Protein AF-A0A6G0UDS4-F1 (afdb_monomer)

Secondary structure (DSSP, 8-state):
-HHHHHHHHHHHHH--GGGGGGHHHHHHHHHHHHHHHHHHHHH-EEEEEETTEEEEEE-STTTTSPTTHHHHHHHHHHHHHHHHHHHHHHHHHHHHHHHHS-----HHHHHHHHHHHHHHHHHHHHHHHIIIIIS--HHHHHHHHHHHHHHT--HHHHSS--EEEEHHHHIIIIIHHHHHHHHHHHHHHHHHHHHHHHHHHHSTTTS-HHHHHHHHHHHHHHHHHHHHHIIIIIHHHHHHHHHHHTT---TTHHHHHHHHHHTHHHHHHHHHHHHSHHHHHHHHHHHHSHHHHHHHHHHHHHHHHHHHHHHHHHH--GGGTTTHHHHHHHHHHHHHHHHHHHHH-EEEEEETTEEEEEE-STTTTSPTTHHHHHHHHHHHHHHHHHHHHHHHHHHHHHHHHS--PPPHHHHHHHHHHHHHHHHHHHHHHHHHHHHH--HHHHHHHHHHHSSS--HHHH-S----EEEE---HHHHHHTT---

Sequence (482 aa):
LILNGLLIYLIYSRSTKALKDYKKVLYLGVVVDIIYSSISLLFAPTTLIYKDVYFVLLEGILGQLEEPMTTIGYVLNVFATYFCIATTQVQFIYRYLLICKNKKLNNFAFFGLVLTSVISCGLCGFTNYIGFGILTTSADLVYYQSLVEFTGWPEVLAGKRNYAATMIKYLNFIVYPITFVMLYSYVTIIFCGVSIHKILRIEASKYSKQNVKCQTQVSVILTIEAVFPVITVLIPTAVDWVASHLLYYPSWLGPVRKTVTCVAPLLNPIIKICVVGCYRAIVLRLMKKKFFVNITISPLALTLNGLLAYLIYTKTSIILKDYKKILYLGVIVDIIYSLISLLFAPTTLIYKDVYFVLLEGILGQMEEPMTTIGHVLNVFATYFCIATAQVQFIYRYLLICKNKKLDNLAFFGLVLTSVISSGLCGFVNYFAFQILNTSEDLVYYQSLLGPIGWSEILGSERNYAATRIVSIADLLIIYIPD

Solvent-accessible surface area (backbone atoms only — not comparable to full-atom values): 25580 Å² total; per-residue (Å²): 102,70,59,44,53,53,44,51,52,40,57,71,78,57,58,49,81,88,43,57,84,47,46,64,51,56,49,50,54,44,54,46,34,45,53,33,50,50,45,42,56,36,19,36,63,36,48,50,51,55,95,62,27,41,34,45,42,45,74,15,80,50,22,73,45,60,84,68,47,36,57,51,39,53,28,50,40,52,21,36,57,44,39,53,52,40,49,51,28,47,46,34,53,54,47,28,34,40,68,75,65,70,40,80,75,52,71,66,61,49,48,49,54,51,48,53,36,52,52,54,22,45,52,54,16,49,38,37,39,46,33,41,70,69,65,51,51,80,67,48,55,54,54,51,54,57,45,37,69,72,68,70,54,61,63,81,64,59,75,46,89,58,40,36,21,49,51,68,44,40,44,64,35,39,49,50,61,50,50,51,53,52,49,54,36,49,54,50,32,51,55,31,49,54,52,43,54,53,48,54,63,72,46,49,85,80,45,55,74,66,55,49,53,51,52,53,42,55,48,53,49,53,50,51,63,58,51,44,51,42,65,33,44,49,49,49,50,50,50,50,51,50,26,58,74,68,72,49,53,65,86,63,52,24,60,50,42,39,54,45,41,62,46,47,61,58,48,53,42,50,51,50,35,67,59,37,62,66,46,31,54,47,54,50,51,43,56,66,37,64,68,50,42,37,66,52,51,26,57,49,51,39,51,53,35,52,50,49,50,50,42,57,72,76,66,60,49,80,88,44,55,81,51,46,66,53,56,48,50,52,35,5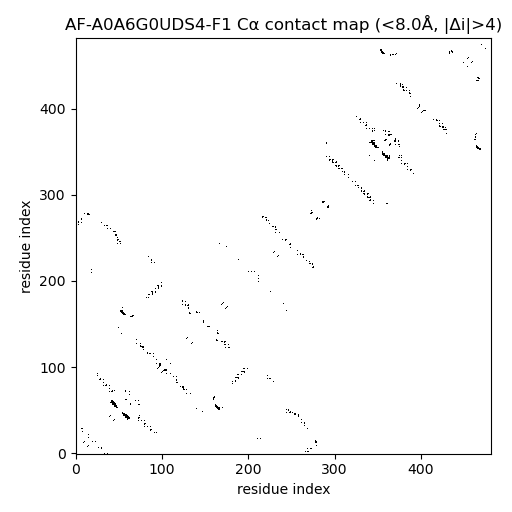3,46,53,39,52,33,30,49,47,41,41,37,19,26,74,41,80,44,81,55,95,64,25,43,30,54,44,41,73,16,80,51,22,73,45,65,84,67,45,35,59,51,42,51,33,52,44,49,21,36,55,41,33,49,56,36,48,53,50,51,53,50,53,51,50,46,34,42,70,79,63,69,40,80,76,51,72,66,61,47,48,47,54,51,49,52,26,51,49,52,15,45,50,51,17,49,52,51,48,49,52,45,58,69,57,48,44,77,65,58,56,55,52,49,55,62,71,51,68,83,57,76,46,72,84,75,65,64,70,98,69,94,78,56,66,30,67,63,69,52,73,69,59,61,55,61,79,72,61,82,131

Structure (mmCIF, N/CA/C/O backbone):
data_AF-A0A6G0UDS4-F1
#
_entry.id   AF-A0A6G0UDS4-F1
#
loop_
_atom_site.group_PDB
_atom_site.id
_atom_site.type_symbol
_atom_site.label_atom_id
_atom_site.label_alt_id
_atom_site.label_comp_id
_atom_site.label_asym_id
_atom_site.label_entity_id
_atom_site.label_seq_id
_atom_site.pdbx_PDB_ins_code
_atom_site.Cartn_x
_atom_site.Cartn_y
_atom_site.Cartn_z
_atom_site.occupancy
_atom_site.B_iso_or_equiv
_atom_site.auth_seq_id
_atom_site.auth_comp_id
_atom_site.auth_asym_id
_atom_site.auth_atom_id
_atom_site.pdbx_PDB_model_num
ATOM 1 N N . LEU A 1 1 ? 0.538 6.606 0.663 1.00 86.38 1 LEU A N 1
ATOM 2 C CA . LEU A 1 1 ? 0.831 7.831 1.456 1.00 86.38 1 LEU A CA 1
ATOM 3 C C . LEU A 1 1 ? -0.421 8.457 2.082 1.00 86.38 1 LEU A C 1
ATOM 5 O O . LEU A 1 1 ? -0.480 8.502 3.302 1.00 86.38 1 LEU A O 1
ATOM 9 N N . ILE A 1 2 ? -1.439 8.867 1.308 1.00 87.94 2 ILE A N 1
ATOM 10 C CA . ILE A 1 2 ? -2.666 9.518 1.837 1.00 87.94 2 ILE A CA 1
ATOM 11 C C . ILE A 1 2 ? -3.352 8.690 2.939 1.00 87.94 2 ILE A C 1
ATOM 13 O O . ILE A 1 2 ? -3.595 9.195 4.032 1.00 87.94 2 ILE A O 1
ATOM 17 N N . LEU A 1 3 ? -3.601 7.398 2.692 1.00 89.75 3 LEU A N 1
ATOM 18 C CA . LEU A 1 3 ? -4.227 6.508 3.682 1.00 89.75 3 LEU A CA 1
ATOM 19 C C . LEU A 1 3 ? -3.392 6.347 4.961 1.00 89.75 3 LEU A C 1
ATOM 21 O O . LEU A 1 3 ? -3.951 6.274 6.052 1.00 89.75 3 LEU A O 1
ATOM 25 N N . ASN A 1 4 ? -2.063 6.353 4.840 1.00 92.44 4 ASN A N 1
ATOM 26 C CA . ASN A 1 4 ? -1.159 6.329 5.990 1.00 92.44 4 ASN A CA 1
ATOM 27 C C . ASN A 1 4 ? -1.241 7.639 6.790 1.00 92.44 4 ASN A C 1
ATOM 29 O O . ASN A 1 4 ? -1.293 7.597 8.017 1.00 92.44 4 ASN A O 1
ATOM 33 N N . GLY A 1 5 ? -1.363 8.791 6.121 1.00 91.31 5 GLY A N 1
ATOM 34 C CA . GLY A 1 5 ? -1.630 10.078 6.773 1.00 91.31 5 GLY A CA 1
ATOM 35 C C . GLY A 1 5 ? -2.967 10.097 7.524 1.00 91.31 5 GLY A C 1
ATOM 36 O O . GLY A 1 5 ? -3.017 10.484 8.693 1.00 91.31 5 GLY A O 1
ATOM 37 N N . LEU A 1 6 ? -4.038 9.591 6.901 1.00 89.44 6 LEU A N 1
ATOM 38 C CA . LEU A 1 6 ? -5.343 9.434 7.552 1.00 89.44 6 LEU A CA 1
ATOM 39 C C . LEU A 1 6 ? -5.248 8.525 8.783 1.00 89.44 6 LEU A C 1
ATOM 41 O O . LEU A 1 6 ? -5.791 8.840 9.842 1.00 89.44 6 LEU A O 1
ATOM 45 N N . LEU A 1 7 ? -4.540 7.403 8.673 1.00 92.88 7 LEU A N 1
ATOM 46 C CA . LEU A 1 7 ? -4.367 6.489 9.789 1.00 92.88 7 LEU A CA 1
ATOM 47 C C . LEU A 1 7 ? -3.550 7.116 10.933 1.00 92.88 7 LEU A C 1
ATOM 49 O O . LEU A 1 7 ? -3.936 6.954 12.089 1.00 92.88 7 LEU A O 1
ATOM 53 N N . ILE A 1 8 ? -2.488 7.880 10.647 1.00 94.31 8 ILE A N 1
ATOM 54 C CA . ILE A 1 8 ? -1.750 8.657 11.664 1.00 94.31 8 ILE A CA 1
ATOM 55 C C . ILE A 1 8 ? -2.701 9.592 12.410 1.00 94.31 8 ILE A C 1
ATOM 57 O O . ILE A 1 8 ? -2.710 9.602 13.647 1.00 94.31 8 ILE A O 1
ATOM 61 N N . TYR A 1 9 ? -3.535 10.330 11.671 1.00 92.00 9 TYR A N 1
ATOM 62 C CA . TYR A 1 9 ? -4.542 11.214 12.250 1.00 92.00 9 TYR A CA 1
ATOM 63 C C . TYR A 1 9 ? -5.500 10.449 13.174 1.00 92.00 9 TYR A C 1
ATOM 65 O O . TYR A 1 9 ? -5.751 10.889 14.300 1.00 92.00 9 TYR A O 1
ATOM 73 N N . LEU A 1 10 ? -5.988 9.278 12.753 1.00 90.81 10 LEU A N 1
ATOM 74 C CA . LEU A 1 10 ? -6.898 8.442 13.544 1.00 90.81 10 LEU A CA 1
ATOM 75 C C . LEU A 1 10 ? -6.229 7.866 14.802 1.00 90.81 10 LEU A C 1
ATOM 77 O O . LEU A 1 10 ? -6.822 7.910 15.884 1.00 90.81 10 LEU A O 1
ATOM 81 N N . ILE A 1 11 ? -4.984 7.386 14.704 1.00 91.69 11 ILE A N 1
ATOM 82 C CA . ILE A 1 11 ? -4.222 6.881 15.859 1.00 91.69 11 ILE A CA 1
ATOM 83 C C . ILE A 1 11 ? -3.999 8.010 16.876 1.00 91.69 11 ILE A C 1
ATOM 85 O O . ILE A 1 11 ? -4.182 7.811 18.089 1.00 91.69 11 ILE A O 1
ATOM 89 N N . TYR A 1 12 ? -3.649 9.206 16.398 1.00 92.19 12 TYR A N 1
ATOM 90 C CA . TYR A 1 12 ? -3.411 10.366 17.250 1.00 92.19 12 TYR A CA 1
ATOM 91 C C . TYR A 1 12 ? -4.686 10.786 17.979 1.00 92.19 12 TYR A C 1
ATOM 93 O O . TYR A 1 12 ? -4.739 10.743 19.211 1.00 92.19 12 TYR A O 1
ATOM 101 N N . SER A 1 13 ? -5.732 11.101 17.216 1.00 87.38 13 SER A N 1
ATOM 102 C CA . SER A 1 13 ? -6.913 11.797 17.723 1.00 87.38 13 SER A CA 1
ATOM 103 C C . SER A 1 13 ? -7.998 10.878 18.300 1.00 87.38 13 SER A C 1
ATOM 105 O O . SER A 1 13 ? -8.803 11.339 19.107 1.00 87.38 13 SER A O 1
ATOM 107 N N . ARG A 1 14 ? -8.058 9.590 17.914 1.00 86.31 14 ARG A N 1
ATOM 108 C CA . ARG A 1 14 ? -9.246 8.731 18.150 1.00 86.31 14 ARG A CA 1
ATOM 109 C C . ARG A 1 14 ? -8.964 7.346 18.734 1.00 86.31 14 ARG A C 1
ATOM 111 O O . ARG A 1 14 ? -9.881 6.533 18.864 1.00 86.31 14 ARG A O 1
ATOM 118 N N . SER A 1 15 ? -7.725 7.061 19.124 1.00 84.88 15 SER A N 1
ATOM 119 C CA . SER A 1 15 ? -7.412 5.833 19.865 1.00 84.88 15 SER A CA 1
ATOM 120 C C . SER A 1 15 ? -8.054 5.839 21.255 1.00 84.88 15 SER A C 1
ATOM 122 O O . SER A 1 15 ? -7.895 6.793 22.018 1.00 84.88 15 SER A O 1
ATOM 124 N N . THR A 1 16 ? -8.716 4.744 21.621 1.00 83.50 16 THR A N 1
ATOM 125 C CA . THR A 1 16 ? -9.304 4.557 22.956 1.00 83.50 16 THR A CA 1
ATOM 126 C C . THR A 1 16 ? -8.230 4.343 24.030 1.00 83.50 16 THR A C 1
ATOM 128 O O . THR A 1 16 ? -7.081 4.017 23.724 1.00 83.50 16 THR A O 1
ATOM 131 N N . LYS A 1 17 ? -8.604 4.463 25.317 1.00 79.81 17 LYS A N 1
ATOM 132 C CA . LYS A 1 17 ? -7.704 4.142 26.445 1.00 79.81 17 LYS A CA 1
ATOM 133 C C . LYS A 1 17 ? -7.144 2.713 26.347 1.00 79.81 17 LYS A C 1
ATOM 135 O O . LYS A 1 17 ? -5.962 2.522 26.602 1.00 79.81 17 LYS A O 1
ATOM 140 N N . ALA A 1 18 ? -7.951 1.752 25.888 1.00 70.12 18 ALA A N 1
ATOM 141 C CA . ALA A 1 18 ? -7.542 0.356 25.694 1.00 70.12 18 ALA A CA 1
ATOM 142 C C . ALA A 1 18 ? -6.497 0.163 24.573 1.00 70.12 18 ALA A C 1
ATOM 144 O O . ALA A 1 18 ? -5.698 -0.765 24.629 1.00 70.12 18 ALA A O 1
ATOM 145 N N . LEU A 1 19 ? -6.460 1.058 23.578 1.00 79.44 19 LEU A N 1
ATOM 146 C CA . LEU A 1 19 ? -5.455 1.058 22.507 1.00 79.44 19 LEU A CA 1
ATOM 147 C C . LEU A 1 19 ? -4.218 1.903 22.840 1.00 79.44 19 LEU A C 1
ATOM 149 O O . LEU A 1 19 ? -3.267 1.926 22.059 1.00 79.44 19 LEU A O 1
ATOM 153 N N . LYS A 1 20 ? -4.200 2.602 23.983 1.00 84.06 20 LYS A N 1
ATOM 154 C CA . LYS A 1 20 ? -3.126 3.544 24.334 1.00 84.06 20 LYS A CA 1
ATOM 155 C C . LYS A 1 20 ? -1.759 2.861 24.396 1.00 84.06 20 LYS A C 1
ATOM 157 O O . LYS A 1 20 ? -0.785 3.432 23.912 1.00 84.06 20 LYS A O 1
ATOM 162 N N . ASP A 1 21 ? -1.706 1.639 24.919 1.00 83.81 21 ASP A N 1
ATOM 163 C CA . ASP A 1 21 ? -0.469 0.857 24.998 1.00 83.81 21 ASP A CA 1
ATOM 164 C C . ASP A 1 21 ? -0.006 0.340 23.628 1.00 83.81 21 ASP A C 1
ATOM 166 O O . ASP A 1 21 ? 1.186 0.159 23.404 1.00 83.81 21 ASP A O 1
ATOM 170 N N . TYR A 1 22 ? -0.922 0.211 22.667 1.00 85.88 22 TYR A N 1
ATOM 171 C CA . TYR A 1 22 ? -0.629 -0.249 21.309 1.00 85.88 22 TYR A CA 1
ATOM 172 C C . TYR A 1 22 ? -0.276 0.876 20.332 1.00 85.88 22 TYR A C 1
ATOM 174 O O . TYR A 1 22 ? 0.212 0.596 19.239 1.00 85.88 22 TYR A O 1
ATOM 182 N N . LYS A 1 23 ? -0.462 2.151 20.711 1.00 89.94 23 LYS A N 1
ATOM 183 C CA . LYS A 1 23 ? -0.185 3.300 19.829 1.00 89.94 23 LYS A CA 1
ATOM 184 C C . LYS A 1 23 ? 1.218 3.258 19.230 1.00 89.94 23 LYS A C 1
ATOM 186 O O . LYS A 1 23 ? 1.363 3.510 18.044 1.00 89.94 23 LYS A O 1
ATOM 191 N N . LYS A 1 24 ? 2.237 2.927 20.032 1.00 90.12 24 LYS A N 1
ATOM 192 C CA . LYS A 1 24 ? 3.640 2.894 19.575 1.00 90.12 24 LYS A CA 1
ATOM 193 C C . LYS A 1 24 ? 3.845 1.900 18.436 1.00 90.12 24 LYS A C 1
ATOM 195 O O . LYS A 1 24 ? 4.506 2.218 17.458 1.00 90.12 24 LYS A O 1
ATOM 200 N N . VAL A 1 25 ? 3.236 0.726 18.563 1.00 90.50 25 VAL A N 1
ATOM 201 C CA . VAL A 1 25 ? 3.310 -0.344 17.567 1.00 90.50 25 VAL A CA 1
ATOM 202 C C . VAL A 1 25 ? 2.549 0.043 16.300 1.00 90.50 25 VAL A C 1
ATOM 204 O O . VAL A 1 25 ? 3.074 -0.103 15.202 1.00 90.50 25 VAL A O 1
ATOM 207 N N . LEU A 1 26 ? 1.353 0.623 16.449 1.00 90.31 26 LEU A N 1
ATOM 208 C CA . LEU A 1 26 ? 0.574 1.111 15.309 1.00 90.31 26 LEU A CA 1
ATOM 209 C C . LEU A 1 26 ? 1.307 2.226 14.552 1.00 90.31 26 LEU A C 1
ATOM 211 O O . LEU A 1 26 ? 1.341 2.197 13.326 1.00 90.31 26 LEU A O 1
ATOM 215 N N . TYR A 1 27 ? 1.921 3.178 15.262 1.00 93.50 27 TYR A N 1
ATOM 216 C CA . TYR A 1 27 ? 2.735 4.224 14.642 1.00 93.50 27 TYR A CA 1
ATOM 217 C C . TYR A 1 27 ? 3.955 3.659 13.927 1.00 93.50 27 TYR A C 1
ATOM 219 O O . TYR A 1 27 ? 4.216 4.073 12.803 1.00 93.50 27 TYR A O 1
ATOM 227 N N . LEU A 1 28 ? 4.666 2.711 14.548 1.00 93.69 28 LEU A N 1
ATOM 228 C CA . LEU A 1 28 ? 5.811 2.052 13.924 1.00 93.69 28 LEU A CA 1
ATOM 229 C C . LEU A 1 28 ? 5.414 1.455 12.570 1.00 93.69 28 LEU A C 1
ATOM 231 O O . LEU A 1 28 ? 6.060 1.762 11.576 1.00 93.69 28 LEU A O 1
ATOM 235 N N . GLY A 1 29 ? 4.316 0.692 12.517 1.00 91.81 29 GLY A N 1
ATOM 236 C CA . GLY A 1 29 ? 3.829 0.113 11.264 1.00 91.81 29 GLY A CA 1
ATOM 237 C C . GLY A 1 29 ? 3.573 1.168 10.184 1.00 91.81 29 GLY A C 1
ATOM 238 O O . GLY A 1 29 ? 4.038 1.021 9.061 1.00 91.81 29 GLY A O 1
ATOM 239 N N . VAL A 1 30 ? 2.913 2.280 10.528 1.00 94.81 30 VAL A N 1
ATOM 240 C CA . VAL A 1 30 ? 2.613 3.333 9.541 1.00 94.81 30 VAL A CA 1
ATOM 241 C C . VAL A 1 30 ? 3.860 4.084 9.074 1.00 94.81 30 VAL A C 1
ATOM 243 O O . VAL A 1 30 ? 3.971 4.416 7.896 1.00 94.81 30 VAL A O 1
ATOM 246 N N . VAL A 1 31 ? 4.805 4.358 9.975 1.00 94.88 31 VAL A N 1
ATOM 247 C CA . VAL A 1 31 ? 6.079 5.000 9.617 1.00 94.88 31 VAL A CA 1
ATOM 248 C C . VAL A 1 31 ? 6.854 4.119 8.640 1.00 94.88 31 VAL A C 1
ATOM 250 O O . VAL A 1 31 ? 7.352 4.613 7.632 1.00 94.88 31 VAL A O 1
ATOM 253 N N . VAL A 1 32 ? 6.897 2.813 8.896 1.00 94.38 32 VAL A N 1
ATOM 254 C CA . VAL A 1 32 ? 7.561 1.837 8.025 1.00 94.38 32 VAL A CA 1
ATOM 255 C C . VAL A 1 32 ? 6.867 1.757 6.664 1.00 94.38 32 VAL A C 1
ATOM 257 O O . VAL A 1 32 ? 7.545 1.842 5.642 1.00 94.38 32 VAL A O 1
ATOM 260 N N . ASP A 1 33 ? 5.531 1.709 6.632 1.00 94.12 33 ASP A N 1
ATOM 261 C CA . ASP A 1 33 ? 4.750 1.719 5.386 1.00 94.12 33 ASP A CA 1
ATOM 262 C C . ASP A 1 33 ? 5.023 2.983 4.549 1.00 94.12 33 ASP A C 1
ATOM 264 O O . ASP A 1 33 ? 5.080 2.921 3.318 1.00 94.12 33 ASP A O 1
ATOM 268 N N . ILE A 1 34 ? 5.197 4.145 5.195 1.00 95.31 34 ILE A N 1
ATOM 269 C CA . ILE A 1 34 ? 5.566 5.402 4.527 1.00 95.31 34 ILE A CA 1
ATOM 270 C C . ILE A 1 34 ? 6.987 5.322 3.969 1.00 95.31 34 ILE A C 1
ATOM 272 O O . ILE A 1 34 ? 7.175 5.646 2.799 1.00 95.31 34 ILE A O 1
ATOM 276 N N . ILE A 1 35 ? 7.965 4.872 4.763 1.00 94.25 35 ILE A N 1
ATOM 277 C CA . ILE A 1 35 ? 9.362 4.717 4.325 1.00 94.25 35 ILE A CA 1
ATOM 278 C C . ILE A 1 35 ? 9.430 3.799 3.101 1.00 94.25 35 ILE A C 1
ATOM 280 O O . ILE A 1 35 ? 9.989 4.183 2.073 1.00 94.25 35 ILE A O 1
ATOM 284 N N . TYR A 1 36 ? 8.796 2.627 3.179 1.00 93.88 36 TYR A N 1
ATOM 285 C CA . TYR A 1 36 ? 8.747 1.672 2.078 1.00 93.88 36 TYR A CA 1
ATOM 286 C C . TYR A 1 36 ? 8.058 2.256 0.841 1.00 93.88 36 TYR A C 1
ATOM 288 O O . TYR A 1 36 ? 8.614 2.189 -0.253 1.00 93.88 36 TYR A O 1
ATOM 296 N N . SER A 1 37 ? 6.889 2.890 1.002 1.00 94.19 37 SER A N 1
ATOM 297 C CA . SER A 1 37 ? 6.171 3.518 -0.119 1.00 94.19 37 SER A CA 1
ATOM 298 C C . SER A 1 37 ? 7.013 4.582 -0.818 1.00 94.19 37 SER A C 1
ATOM 300 O O . SER A 1 37 ? 7.021 4.647 -2.043 1.00 94.19 37 SER A O 1
ATOM 302 N N . SER A 1 38 ? 7.715 5.417 -0.049 1.00 93.94 38 SER A N 1
ATOM 303 C CA . SER A 1 38 ? 8.551 6.489 -0.586 1.00 93.94 38 SER A CA 1
ATOM 304 C C . SER A 1 38 ? 9.749 5.928 -1.344 1.00 93.94 38 SER A C 1
ATOM 306 O O . SER A 1 38 ? 9.977 6.311 -2.485 1.00 93.94 38 SER A O 1
ATOM 308 N N . ILE A 1 39 ? 10.479 4.974 -0.761 1.00 93.62 39 ILE A N 1
ATOM 309 C CA . ILE A 1 39 ? 11.629 4.336 -1.420 1.00 93.62 39 ILE A CA 1
ATOM 310 C C . ILE A 1 39 ? 11.179 3.581 -2.681 1.00 93.62 39 ILE A C 1
ATOM 312 O O . ILE A 1 39 ? 11.802 3.699 -3.735 1.00 93.62 39 ILE A O 1
ATOM 316 N N . SER A 1 40 ? 10.069 2.844 -2.604 1.00 91.31 40 SER A N 1
ATOM 317 C CA . SER A 1 40 ? 9.512 2.115 -3.745 1.00 91.31 40 SER A CA 1
ATOM 318 C C . SER A 1 40 ? 9.050 3.056 -4.862 1.00 91.31 40 SER A C 1
ATOM 320 O O . SER A 1 40 ? 9.306 2.780 -6.027 1.00 91.31 40 SER A O 1
ATOM 322 N N . LEU A 1 41 ? 8.468 4.214 -4.536 1.00 90.38 41 LEU A N 1
ATOM 323 C CA . LEU A 1 41 ? 8.115 5.234 -5.528 1.00 90.38 41 LEU A CA 1
ATOM 324 C C . LEU A 1 41 ? 9.353 5.875 -6.178 1.00 90.38 41 LEU A C 1
ATOM 326 O O . LEU A 1 41 ? 9.379 6.085 -7.390 1.00 90.38 41 LEU A O 1
ATOM 330 N N . LEU A 1 42 ? 10.376 6.191 -5.379 1.00 90.69 42 LEU A N 1
ATOM 331 C CA . LEU A 1 42 ? 11.579 6.874 -5.857 1.00 90.69 42 LEU A CA 1
ATOM 332 C C . LEU A 1 42 ? 12.434 5.988 -6.768 1.00 90.69 42 LEU A C 1
ATOM 334 O O . LEU A 1 42 ? 12.980 6.499 -7.741 1.00 90.69 42 LEU A O 1
ATOM 338 N N . PHE A 1 43 ? 12.530 4.685 -6.494 1.00 88.31 43 PHE A N 1
ATOM 339 C CA . PHE A 1 43 ? 13.436 3.785 -7.225 1.00 88.31 43 PHE A CA 1
ATOM 340 C C . PHE A 1 43 ? 12.725 2.725 -8.076 1.00 88.31 43 PHE A C 1
ATOM 342 O O . PHE A 1 43 ? 13.268 2.310 -9.094 1.00 88.31 43 PHE A O 1
ATOM 349 N N . ALA A 1 44 ? 11.509 2.323 -7.700 1.00 87.00 44 ALA A N 1
ATOM 350 C CA . ALA A 1 44 ? 10.625 1.391 -8.407 1.00 87.00 44 ALA A CA 1
ATOM 351 C C . ALA A 1 44 ? 11.339 0.188 -9.067 1.00 87.00 44 ALA A C 1
ATOM 353 O O . ALA A 1 44 ? 11.278 0.051 -10.295 1.00 87.00 44 ALA A O 1
ATOM 354 N N . PRO A 1 45 ? 11.997 -0.691 -8.283 1.00 85.88 45 PRO A N 1
ATOM 355 C CA . PRO A 1 45 ? 12.771 -1.794 -8.831 1.00 85.88 45 PRO A CA 1
ATOM 356 C C . PRO A 1 45 ? 11.890 -2.842 -9.514 1.00 85.88 45 PRO A C 1
ATOM 358 O O . PRO A 1 45 ? 10.894 -3.309 -8.958 1.00 85.88 45 PRO A O 1
ATOM 361 N N . THR A 1 46 ? 12.318 -3.265 -10.693 1.00 83.31 46 THR A N 1
ATOM 362 C CA . THR A 1 46 ? 11.820 -4.413 -11.451 1.00 83.31 46 THR A CA 1
ATOM 363 C C . THR A 1 46 ? 12.972 -5.399 -11.611 1.00 83.31 46 THR A C 1
ATOM 365 O O . THR A 1 46 ? 14.133 -4.999 -11.634 1.00 83.31 46 THR A O 1
ATOM 368 N N . THR A 1 47 ? 12.686 -6.695 -11.699 1.00 79.56 47 THR A N 1
ATOM 369 C CA . THR A 1 47 ? 13.726 -7.709 -11.921 1.00 79.56 47 THR A CA 1
ATOM 370 C C . THR A 1 47 ? 13.435 -8.558 -13.127 1.00 79.56 47 THR A C 1
ATOM 372 O O . THR A 1 47 ? 12.281 -8.755 -13.500 1.00 79.56 47 THR A O 1
ATOM 375 N N . LEU A 1 48 ? 14.502 -9.060 -13.725 1.00 76.19 48 LEU A N 1
ATOM 376 C CA . LEU A 1 48 ? 14.464 -9.903 -14.902 1.00 76.19 48 LEU A CA 1
ATOM 377 C C . LEU A 1 48 ? 15.600 -10.914 -14.795 1.00 76.19 48 LEU A C 1
ATOM 379 O O . LEU A 1 48 ? 16.656 -10.580 -14.278 1.00 76.19 48 LEU A O 1
ATOM 383 N N . ILE A 1 49 ? 15.409 -12.130 -15.290 1.00 74.88 49 ILE A N 1
ATOM 384 C CA . ILE A 1 49 ? 16.502 -13.098 -15.407 1.00 74.88 49 ILE A CA 1
ATOM 385 C C . ILE A 1 49 ? 16.641 -13.453 -16.874 1.00 74.88 49 ILE A C 1
ATOM 387 O O . ILE A 1 49 ? 15.645 -13.721 -17.548 1.00 74.88 49 ILE A O 1
ATOM 391 N N . TYR A 1 50 ? 17.870 -13.431 -17.370 1.00 73.06 50 TYR A N 1
ATOM 392 C CA . TYR A 1 50 ? 18.173 -13.756 -18.754 1.00 73.06 50 TYR A CA 1
ATOM 393 C C . TYR A 1 50 ? 19.545 -14.410 -18.845 1.00 73.06 50 TYR A C 1
ATOM 395 O O . TYR A 1 50 ? 20.516 -13.854 -18.337 1.00 73.06 50 TYR A O 1
ATOM 403 N N . LYS A 1 51 ? 19.605 -15.584 -19.490 1.00 72.31 51 LYS A N 1
ATOM 404 C CA . LYS A 1 51 ? 20.829 -16.382 -19.689 1.00 72.31 51 LYS A CA 1
ATOM 405 C C . LYS A 1 51 ? 21.704 -16.452 -18.425 1.00 72.31 51 LYS A C 1
ATOM 407 O O . LYS A 1 51 ? 22.872 -16.086 -18.452 1.00 72.31 51 LYS A O 1
ATOM 412 N N . ASP A 1 52 ? 21.101 -16.873 -17.314 1.00 72.19 52 ASP A N 1
ATOM 413 C CA . ASP A 1 52 ? 21.774 -17.086 -16.021 1.00 72.19 52 ASP A CA 1
ATOM 414 C C . ASP A 1 52 ? 22.339 -15.816 -15.358 1.00 72.19 52 ASP A C 1
ATOM 416 O O . ASP A 1 52 ? 23.220 -15.858 -14.488 1.00 72.19 52 ASP A O 1
ATOM 420 N N . VAL A 1 53 ? 21.792 -14.664 -15.738 1.00 72.62 53 VAL A N 1
ATOM 421 C CA . VAL A 1 53 ? 22.085 -13.381 -15.112 1.00 72.62 53 VAL A CA 1
ATOM 422 C C . VAL A 1 53 ? 20.797 -12.792 -14.557 1.00 72.62 53 VAL A C 1
ATOM 424 O O . VAL A 1 53 ? 19.798 -12.650 -15.265 1.00 72.62 53 VAL A O 1
ATOM 427 N N . TYR A 1 54 ? 20.824 -12.453 -13.271 1.00 75.00 54 TYR A N 1
ATOM 428 C CA . TYR A 1 54 ? 19.744 -11.756 -12.592 1.00 75.00 54 TYR A CA 1
ATOM 429 C C . TYR A 1 54 ? 19.961 -10.249 -12.714 1.00 75.00 54 TYR A C 1
ATOM 431 O O . TYR A 1 54 ? 20.950 -9.706 -12.214 1.00 75.00 54 TYR A O 1
ATOM 439 N N . PHE A 1 55 ? 19.011 -9.586 -13.361 1.00 75.88 55 PHE A N 1
ATOM 440 C CA . PHE A 1 55 ? 18.984 -8.155 -13.596 1.00 75.88 55 PHE A CA 1
ATOM 441 C C . PHE A 1 55 ? 18.039 -7.448 -12.631 1.00 75.88 55 PHE A C 1
ATOM 443 O O . PHE A 1 55 ? 16.891 -7.865 -12.446 1.00 75.88 55 PHE A O 1
ATOM 450 N N . VAL A 1 56 ? 18.497 -6.329 -12.072 1.00 78.12 56 VAL A N 1
ATOM 451 C CA . VAL A 1 56 ? 17.646 -5.367 -11.366 1.00 78.12 56 VAL A CA 1
ATOM 452 C C . VAL A 1 56 ? 17.616 -4.060 -12.143 1.00 78.12 56 VAL A C 1
ATOM 454 O O . VAL A 1 56 ? 18.656 -3.452 -12.390 1.00 78.12 56 VAL A O 1
ATOM 457 N N . LEU A 1 57 ? 16.407 -3.624 -12.476 1.00 78.00 57 LEU A N 1
ATOM 458 C CA . LEU A 1 57 ? 16.111 -2.414 -13.229 1.00 78.00 57 LEU A CA 1
ATOM 459 C C . LEU A 1 57 ? 15.415 -1.417 -12.304 1.00 78.00 57 LEU A C 1
ATOM 461 O O . LEU A 1 57 ? 14.425 -1.769 -11.666 1.00 78.00 57 LEU A O 1
ATOM 465 N N . LEU A 1 58 ? 15.896 -0.179 -12.218 1.00 83.38 58 LEU A N 1
ATOM 466 C CA . LEU A 1 58 ? 15.262 0.862 -11.402 1.00 83.38 58 LEU A CA 1
ATOM 467 C C . LEU A 1 58 ? 14.463 1.816 -12.290 1.00 83.38 58 LEU A C 1
ATOM 469 O O . LEU A 1 58 ? 15.018 2.635 -13.013 1.00 83.38 58 LEU A O 1
ATOM 473 N N . GLU A 1 59 ? 13.137 1.719 -12.233 1.00 80.94 59 GLU A N 1
ATOM 474 C CA . GLU A 1 59 ? 12.240 2.492 -13.107 1.00 80.94 59 GLU A CA 1
ATOM 475 C C . GLU A 1 59 ? 11.698 3.771 -12.445 1.00 80.94 59 GLU A C 1
ATOM 477 O O . GLU A 1 59 ? 10.895 4.489 -13.042 1.00 80.94 59 GLU A O 1
ATOM 482 N N . GLY A 1 60 ? 12.075 4.033 -11.191 1.00 82.94 60 GLY A N 1
ATOM 483 C CA . GLY A 1 60 ? 11.570 5.162 -10.414 1.00 82.94 60 GLY A CA 1
ATOM 484 C C . GLY A 1 60 ? 12.192 6.502 -10.810 1.00 82.94 60 GLY A C 1
ATOM 485 O O . GLY A 1 60 ? 13.137 6.566 -11.595 1.00 82.94 60 GLY A O 1
ATOM 486 N N . ILE A 1 61 ? 11.682 7.586 -10.217 1.00 84.25 61 ILE A N 1
ATOM 487 C CA . ILE A 1 61 ? 12.119 8.972 -10.475 1.00 84.25 61 ILE A CA 1
ATOM 488 C C . ILE A 1 61 ? 13.639 9.126 -10.308 1.00 84.25 61 ILE A C 1
ATOM 490 O O . ILE A 1 61 ? 14.303 9.710 -11.159 1.00 84.25 61 ILE A O 1
ATOM 494 N N . LEU A 1 62 ? 14.188 8.578 -9.222 1.00 83.31 62 LEU A N 1
ATOM 495 C CA . LEU A 1 62 ? 15.621 8.598 -8.917 1.00 83.31 62 LEU A CA 1
ATOM 496 C C . LEU A 1 62 ? 16.358 7.366 -9.453 1.00 83.31 62 LEU A C 1
ATOM 498 O O . LEU A 1 62 ? 17.584 7.357 -9.477 1.00 83.31 62 LEU A O 1
ATOM 502 N N . GLY A 1 63 ? 15.629 6.343 -9.911 1.00 74.12 63 GLY A N 1
ATOM 503 C CA . GLY A 1 63 ? 16.201 5.158 -10.558 1.00 74.12 63 GLY A CA 1
ATOM 504 C C . GLY A 1 63 ? 16.905 5.469 -11.880 1.00 74.12 63 GLY A C 1
ATOM 505 O O . GLY A 1 63 ? 17.744 4.699 -12.325 1.00 74.12 63 GLY A O 1
ATOM 506 N N . GLN A 1 64 ? 16.608 6.626 -12.476 1.00 73.56 64 GLN A N 1
ATOM 507 C CA . GLN A 1 64 ? 17.243 7.107 -13.702 1.00 73.56 64 GLN A CA 1
ATOM 508 C C . GLN A 1 64 ? 18.544 7.887 -13.462 1.00 73.56 64 GLN A C 1
ATOM 510 O O . GLN A 1 64 ? 19.108 8.408 -14.424 1.00 73.56 64 GLN A O 1
ATOM 515 N N . LEU A 1 65 ? 18.997 8.059 -12.222 1.00 78.56 65 LEU A N 1
ATOM 516 C CA . LEU A 1 65 ? 20.272 8.725 -11.952 1.00 78.56 65 LEU A CA 1
ATOM 517 C C . LEU A 1 65 ? 21.453 7.784 -12.234 1.00 78.56 65 LEU A C 1
ATOM 519 O O . LEU A 1 65 ? 21.272 6.581 -12.385 1.00 78.56 65 LEU A O 1
ATOM 523 N N . GLU A 1 66 ? 22.658 8.334 -12.351 1.00 78.44 66 GLU A N 1
ATOM 524 C CA . GLU A 1 66 ? 23.879 7.534 -12.496 1.00 78.44 66 GLU A CA 1
ATOM 525 C C . GLU A 1 66 ? 24.373 7.005 -11.137 1.00 78.44 66 GLU A C 1
ATOM 527 O O . GLU A 1 66 ? 23.876 7.384 -10.068 1.00 78.44 66 GLU A O 1
ATOM 532 N N . GLU A 1 67 ? 25.372 6.122 -11.169 1.00 73.12 67 GLU A N 1
ATOM 533 C CA . GLU A 1 67 ? 26.073 5.678 -9.962 1.00 73.12 67 GLU A CA 1
ATOM 534 C C . GLU A 1 67 ? 26.638 6.879 -9.186 1.00 73.12 67 GLU A C 1
ATOM 536 O O . GLU A 1 67 ? 27.164 7.809 -9.801 1.00 73.12 67 GLU A O 1
ATOM 541 N N . PRO A 1 68 ? 26.559 6.895 -7.841 1.00 78.88 68 PRO A N 1
ATOM 542 C CA . PRO A 1 68 ? 26.206 5.791 -6.936 1.00 78.88 68 PRO A CA 1
ATOM 543 C C . PRO A 1 68 ? 24.705 5.672 -6.597 1.00 78.88 68 PRO A C 1
ATOM 545 O O . PRO A 1 68 ? 24.315 4.867 -5.745 1.00 78.88 68 PRO A O 1
ATOM 548 N N . MET A 1 69 ? 23.846 6.508 -7.189 1.00 80.62 69 MET A N 1
ATOM 549 C CA . MET A 1 69 ? 22.461 6.679 -6.727 1.00 80.62 69 MET A CA 1
ATOM 550 C C . MET A 1 69 ? 21.580 5.466 -7.011 1.00 80.62 69 MET A C 1
ATOM 552 O O . MET A 1 69 ? 20.733 5.119 -6.188 1.00 80.62 69 MET A O 1
ATOM 556 N N . THR A 1 70 ? 21.805 4.788 -8.133 1.00 75.12 70 THR A N 1
ATOM 557 C CA . THR A 1 70 ? 21.151 3.516 -8.458 1.00 75.12 70 THR A CA 1
ATOM 558 C C . THR A 1 70 ? 21.482 2.448 -7.422 1.00 75.12 70 THR A C 1
ATOM 560 O O . THR A 1 70 ? 20.585 1.740 -6.958 1.00 75.12 70 THR A O 1
ATOM 563 N N . THR A 1 71 ? 22.734 2.389 -6.958 1.00 78.69 71 THR A N 1
ATOM 564 C CA . THR A 1 71 ? 23.157 1.318 -6.050 1.00 78.69 71 THR A CA 1
ATOM 565 C C . THR A 1 71 ? 22.537 1.541 -4.684 1.00 78.69 71 THR A C 1
ATOM 567 O O . THR A 1 71 ? 21.944 0.637 -4.090 1.00 78.69 71 THR A O 1
ATOM 570 N N . ILE A 1 72 ? 22.604 2.788 -4.219 1.00 84.69 72 ILE A N 1
ATOM 571 C CA . ILE A 1 72 ? 21.935 3.233 -2.999 1.00 84.69 72 ILE A CA 1
ATOM 572 C C . ILE A 1 72 ? 20.432 2.949 -3.097 1.00 84.69 72 ILE A C 1
ATOM 574 O O . ILE A 1 72 ? 19.848 2.417 -2.155 1.00 84.69 72 ILE A O 1
ATOM 578 N N . GLY A 1 73 ? 19.811 3.232 -4.242 1.00 87.31 73 GLY A N 1
ATOM 579 C CA . GLY A 1 73 ? 18.394 2.986 -4.484 1.00 87.31 73 GLY A CA 1
ATOM 580 C C . GLY A 1 73 ? 17.985 1.526 -4.334 1.00 87.31 73 GLY A C 1
ATOM 581 O O . GLY A 1 73 ? 17.004 1.225 -3.646 1.00 87.31 73 GLY A O 1
ATOM 582 N N . TYR A 1 74 ? 18.757 0.610 -4.922 1.00 84.94 74 TYR A N 1
ATOM 583 C CA . TYR A 1 74 ? 18.518 -0.823 -4.776 1.00 84.94 74 TYR A CA 1
ATOM 584 C C . TYR A 1 74 ? 18.685 -1.282 -3.321 1.00 84.94 74 TYR A C 1
ATOM 586 O O . TYR A 1 74 ? 17.781 -1.905 -2.760 1.00 84.94 74 TYR A O 1
ATOM 594 N N . VAL A 1 75 ? 19.795 -0.910 -2.678 1.00 87.62 75 VAL A N 1
ATOM 595 C CA . VAL A 1 75 ? 20.096 -1.264 -1.281 1.00 87.62 75 VAL A CA 1
ATOM 596 C C . VAL A 1 75 ? 19.013 -0.757 -0.329 1.00 87.62 75 VAL A C 1
ATOM 598 O O . VAL A 1 75 ? 18.561 -1.497 0.546 1.00 87.62 75 VAL A O 1
ATOM 601 N N . LEU A 1 76 ? 18.549 0.481 -0.519 1.00 91.56 76 LEU A N 1
ATOM 602 C CA . LEU A 1 76 ? 17.464 1.065 0.266 1.00 91.56 76 LEU A CA 1
ATOM 603 C C . LEU A 1 76 ? 16.141 0.327 0.057 1.00 91.56 76 LEU A C 1
ATOM 605 O O . LEU A 1 76 ? 15.382 0.163 1.012 1.00 91.56 76 LEU A O 1
ATOM 609 N N . ASN A 1 77 ? 15.848 -0.129 -1.161 1.00 90.00 77 ASN A N 1
ATOM 610 C CA . ASN A 1 77 ? 14.617 -0.864 -1.433 1.00 90.00 77 ASN A CA 1
ATOM 611 C C . ASN A 1 77 ? 14.611 -2.245 -0.764 1.00 90.00 77 ASN A C 1
ATOM 613 O O . ASN A 1 77 ? 13.638 -2.627 -0.107 1.00 90.00 77 ASN A O 1
ATOM 617 N N . VAL A 1 78 ? 15.737 -2.950 -0.862 1.00 87.56 78 VAL A N 1
ATOM 618 C CA . VAL A 1 78 ? 15.988 -4.218 -0.173 1.00 87.56 78 VAL A CA 1
ATOM 619 C C . VAL A 1 78 ? 15.856 -4.034 1.343 1.00 87.56 78 VAL A C 1
ATOM 621 O O . VAL A 1 78 ? 15.084 -4.744 1.989 1.00 87.56 78 VAL A O 1
ATOM 624 N N . PHE A 1 79 ? 16.524 -3.020 1.902 1.00 91.44 79 PHE A N 1
ATOM 625 C CA . PHE A 1 79 ? 16.404 -2.639 3.310 1.00 91.44 79 PHE A CA 1
ATOM 626 C C . PHE A 1 79 ? 14.944 -2.406 3.720 1.00 91.44 79 PHE A C 1
ATOM 628 O O . PHE A 1 79 ? 14.479 -2.985 4.701 1.00 91.44 79 PHE A O 1
ATOM 635 N N . ALA A 1 80 ? 14.207 -1.585 2.967 1.00 92.00 80 ALA A N 1
ATOM 636 C CA . ALA A 1 80 ? 12.837 -1.213 3.301 1.00 92.00 80 ALA A CA 1
ATOM 637 C C . ALA A 1 80 ? 11.883 -2.413 3.268 1.00 92.00 80 ALA A C 1
ATOM 639 O O . ALA A 1 80 ? 10.999 -2.522 4.121 1.00 92.00 80 ALA A O 1
ATOM 640 N N . THR A 1 81 ? 12.082 -3.328 2.316 1.00 88.81 81 THR A N 1
ATOM 641 C CA . THR A 1 81 ? 11.304 -4.567 2.211 1.00 88.81 81 THR A CA 1
ATOM 642 C C . THR A 1 81 ? 11.474 -5.414 3.472 1.00 88.81 81 THR A C 1
ATOM 644 O O . THR A 1 81 ? 10.483 -5.780 4.105 1.00 88.81 81 THR A O 1
ATOM 647 N N . TYR A 1 82 ? 12.713 -5.659 3.913 1.00 87.69 82 TYR A N 1
ATOM 648 C CA . TYR A 1 82 ? 12.949 -6.435 5.139 1.00 87.69 82 TYR A CA 1
ATOM 649 C C . TYR A 1 82 ? 12.521 -5.707 6.392 1.00 87.69 82 TYR A C 1
ATOM 651 O O . TYR A 1 82 ? 12.012 -6.336 7.319 1.00 87.69 82 TYR A O 1
ATOM 659 N N . PHE A 1 83 ? 12.649 -4.385 6.408 1.00 91.50 83 PHE A N 1
ATOM 660 C CA . PHE A 1 83 ? 12.222 -3.604 7.550 1.00 91.50 83 PHE A CA 1
ATOM 661 C C . PHE A 1 83 ? 10.710 -3.734 7.789 1.00 91.50 83 PHE A C 1
ATOM 663 O O . PHE A 1 83 ? 10.285 -3.800 8.941 1.00 91.50 83 PHE A O 1
ATOM 670 N N . CYS A 1 84 ? 9.892 -3.907 6.742 1.00 90.94 84 CYS A N 1
ATOM 671 C CA . CYS A 1 84 ? 8.463 -4.223 6.886 1.00 90.94 84 CYS A CA 1
ATOM 672 C C . CYS A 1 84 ? 8.219 -5.560 7.617 1.00 90.94 84 CYS A C 1
ATOM 674 O O . CYS A 1 84 ? 7.372 -5.653 8.510 1.00 90.94 84 CYS A O 1
ATOM 676 N N . ILE A 1 85 ? 8.988 -6.600 7.289 1.00 89.81 85 ILE A N 1
ATOM 677 C CA . ILE A 1 85 ? 8.857 -7.927 7.912 1.00 89.81 85 ILE A CA 1
ATOM 678 C C . ILE A 1 85 ? 9.404 -7.918 9.345 1.00 89.81 85 ILE A C 1
ATOM 680 O O . ILE A 1 85 ? 8.721 -8.346 10.280 1.00 89.81 85 ILE A O 1
ATOM 684 N N . ALA A 1 86 ? 10.601 -7.366 9.546 1.00 90.88 86 ALA A N 1
ATOM 685 C CA . ALA A 1 86 ? 11.239 -7.284 10.856 1.00 90.88 86 ALA A CA 1
ATOM 686 C C . ALA A 1 86 ? 10.422 -6.421 11.831 1.00 90.88 86 ALA A C 1
ATOM 688 O O . ALA A 1 86 ? 10.256 -6.766 13.001 1.00 90.88 86 ALA 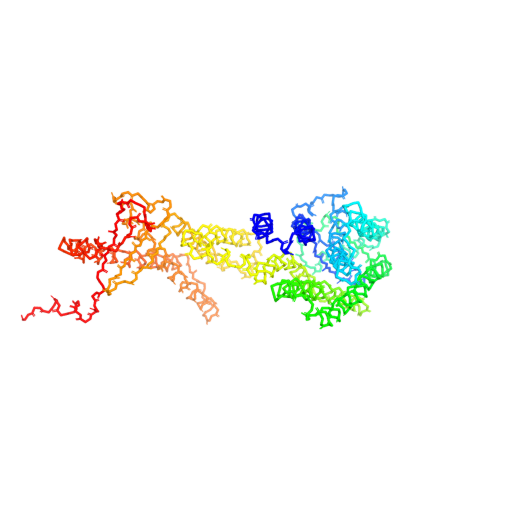A O 1
ATOM 689 N N . THR A 1 87 ? 9.819 -5.327 11.361 1.00 91.19 87 THR A N 1
ATOM 690 C CA . THR A 1 87 ? 8.947 -4.514 12.220 1.00 91.19 87 THR A CA 1
ATOM 691 C C . THR A 1 87 ? 7.687 -5.264 12.615 1.00 91.19 87 THR A C 1
ATOM 693 O O . THR A 1 87 ? 7.302 -5.160 13.777 1.00 91.19 87 THR A O 1
ATOM 696 N N . THR A 1 88 ? 7.104 -6.085 11.731 1.00 90.44 88 THR A N 1
ATOM 697 C CA . THR A 1 88 ? 5.997 -7.002 12.067 1.00 90.44 88 THR A CA 1
ATOM 698 C C . THR A 1 88 ? 6.392 -7.946 13.208 1.00 90.44 88 THR A C 1
ATOM 700 O O . THR A 1 88 ? 5.661 -8.063 14.193 1.00 90.44 88 THR A O 1
ATOM 703 N N . GLN A 1 89 ? 7.594 -8.529 13.164 1.00 93.12 89 GLN A N 1
ATOM 704 C CA . GLN A 1 89 ? 8.142 -9.328 14.268 1.00 93.12 89 GLN A CA 1
ATOM 705 C C . GLN A 1 89 ? 8.234 -8.526 15.579 1.00 93.12 89 GLN A C 1
ATOM 707 O O . GLN A 1 89 ? 7.801 -9.017 16.625 1.00 93.12 89 GLN A O 1
ATOM 712 N N . VAL A 1 90 ? 8.720 -7.279 15.542 1.00 92.62 90 VAL A N 1
ATOM 713 C CA . VAL A 1 90 ? 8.755 -6.396 16.726 1.00 92.62 90 VAL A CA 1
ATOM 714 C C . VAL A 1 90 ? 7.354 -6.180 17.306 1.00 92.62 90 VAL A C 1
ATOM 716 O O . VAL A 1 90 ? 7.197 -6.194 18.530 1.00 92.62 90 VAL A O 1
ATOM 719 N N . GLN A 1 91 ? 6.321 -6.042 16.465 1.00 91.25 91 GLN A N 1
ATOM 720 C CA . GLN A 1 91 ? 4.933 -5.901 16.926 1.00 91.25 91 GLN A CA 1
ATOM 721 C C . GLN A 1 91 ? 4.473 -7.131 17.724 1.00 91.25 91 GLN A C 1
ATOM 723 O O . GLN A 1 91 ? 3.873 -6.993 18.797 1.00 91.25 91 GLN A O 1
ATOM 728 N N . PHE A 1 92 ? 4.798 -8.333 17.239 1.00 90.88 92 PHE A N 1
ATOM 729 C CA . PHE A 1 92 ? 4.471 -9.592 17.911 1.00 90.88 92 PHE A CA 1
ATOM 730 C C . PHE A 1 92 ? 5.256 -9.788 19.211 1.00 90.88 92 PHE A C 1
ATOM 732 O O . PHE A 1 92 ? 4.655 -10.167 20.216 1.00 90.88 92 PHE A O 1
ATOM 739 N N . ILE A 1 93 ? 6.555 -9.469 19.236 1.00 93.81 93 ILE A N 1
ATOM 740 C CA . ILE A 1 93 ? 7.380 -9.539 20.455 1.00 93.81 93 ILE A CA 1
ATOM 741 C C . ILE A 1 93 ? 6.849 -8.571 21.516 1.00 93.81 93 ILE A C 1
ATOM 743 O O . ILE A 1 93 ? 6.635 -8.968 22.664 1.00 93.81 93 ILE A O 1
ATOM 747 N N . TYR A 1 94 ? 6.592 -7.314 21.136 1.00 92.62 94 TYR A N 1
ATOM 748 C CA . TYR A 1 94 ? 6.045 -6.304 22.043 1.00 92.62 94 TYR A CA 1
ATOM 749 C C . TYR A 1 94 ? 4.754 -6.795 22.694 1.00 92.62 94 TYR A C 1
ATOM 751 O O . TYR A 1 94 ? 4.575 -6.714 23.912 1.00 92.62 94 TYR A O 1
ATOM 759 N N . ARG A 1 95 ? 3.859 -7.355 21.879 1.00 89.06 95 ARG A N 1
ATOM 760 C CA . ARG A 1 95 ? 2.567 -7.841 22.343 1.00 89.06 95 ARG A CA 1
ATOM 761 C C . ARG A 1 95 ? 2.668 -9.112 23.176 1.00 89.06 95 ARG A C 1
ATOM 763 O O . ARG A 1 95 ? 1.945 -9.243 24.160 1.00 89.06 95 ARG A O 1
ATOM 770 N N . TYR A 1 96 ? 3.565 -10.023 22.818 1.00 93.19 96 TYR A N 1
ATOM 771 C CA . TYR A 1 96 ? 3.855 -11.208 23.615 1.00 93.19 96 TYR A CA 1
ATOM 772 C C . TYR A 1 96 ? 4.327 -10.811 25.017 1.00 93.19 96 TYR A C 1
ATOM 774 O O . TYR A 1 96 ? 3.802 -11.319 26.003 1.00 93.19 96 TYR A O 1
ATOM 782 N N . LEU A 1 97 ? 5.241 -9.846 25.133 1.00 93.56 97 LEU A N 1
ATOM 783 C CA . LEU A 1 97 ? 5.706 -9.360 26.435 1.00 93.56 97 LEU A CA 1
ATOM 784 C C . LEU A 1 97 ? 4.591 -8.674 27.230 1.00 93.56 97 LEU A C 1
ATOM 786 O O . LEU A 1 97 ? 4.449 -8.930 28.428 1.00 93.56 97 LEU A O 1
ATOM 790 N N . LEU A 1 98 ? 3.763 -7.872 26.560 1.00 89.69 98 LEU A N 1
ATOM 791 C CA . LEU A 1 98 ? 2.646 -7.180 27.195 1.00 89.69 98 LEU A CA 1
ATOM 792 C C . LEU A 1 98 ? 1.580 -8.154 27.722 1.00 89.69 98 LEU A C 1
ATOM 794 O O . LEU A 1 98 ? 1.152 -8.013 28.860 1.00 89.69 98 LEU A O 1
ATOM 798 N N . ILE A 1 99 ? 1.163 -9.139 26.920 1.00 88.25 99 ILE A N 1
ATOM 799 C CA . ILE A 1 99 ? 0.054 -10.050 27.256 1.00 88.25 99 ILE A CA 1
ATOM 800 C C . ILE A 1 99 ? 0.548 -11.265 28.041 1.00 88.25 99 ILE A C 1
ATOM 802 O O . ILE A 1 99 ? 0.018 -11.585 29.094 1.00 88.25 99 ILE A O 1
ATOM 806 N N . CYS A 1 100 ? 1.571 -11.954 27.537 1.00 90.88 100 CYS A N 1
ATOM 807 C CA . CYS A 1 100 ? 1.978 -13.259 28.061 1.00 90.88 100 CYS A CA 1
ATOM 808 C C . CYS A 1 100 ? 2.893 -13.152 29.283 1.00 90.88 100 CYS A C 1
ATOM 810 O O . CYS A 1 100 ? 3.039 -14.115 30.033 1.00 90.88 100 CYS A O 1
ATOM 812 N N . LYS A 1 101 ? 3.562 -12.006 29.458 1.00 92.50 101 LYS A N 1
ATOM 813 C CA . LYS A 1 101 ? 4.487 -11.760 30.573 1.00 92.50 101 LYS A CA 1
ATOM 814 C C . LYS A 1 101 ? 4.065 -10.598 31.465 1.00 92.50 101 LYS A C 1
ATOM 816 O O . LYS A 1 101 ? 4.749 -10.353 32.453 1.00 92.50 101 LYS A O 1
ATOM 821 N N . ASN A 1 102 ? 2.979 -9.894 31.130 1.00 90.88 102 ASN A N 1
ATOM 822 C CA . ASN A 1 102 ? 2.534 -8.684 31.824 1.00 90.88 102 ASN A CA 1
ATOM 823 C C . ASN A 1 102 ? 3.660 -7.637 31.985 1.00 90.88 102 ASN A C 1
ATOM 825 O O . ASN A 1 102 ? 3.750 -6.933 32.990 1.00 90.88 102 ASN A O 1
ATOM 829 N N . LYS A 1 103 ? 4.576 -7.566 31.007 1.00 92.62 103 LYS A N 1
ATOM 830 C CA . LYS A 1 103 ? 5.731 -6.662 31.012 1.00 92.62 103 LYS A CA 1
ATOM 831 C C . LYS A 1 103 ? 5.534 -5.576 29.967 1.00 92.62 103 LYS A C 1
ATOM 833 O O . LYS A 1 103 ? 5.614 -5.824 28.764 1.00 92.62 103 LYS A O 1
ATOM 838 N N . LYS A 1 104 ? 5.333 -4.343 30.429 1.00 91.25 104 LYS A N 1
ATOM 839 C CA . LYS A 1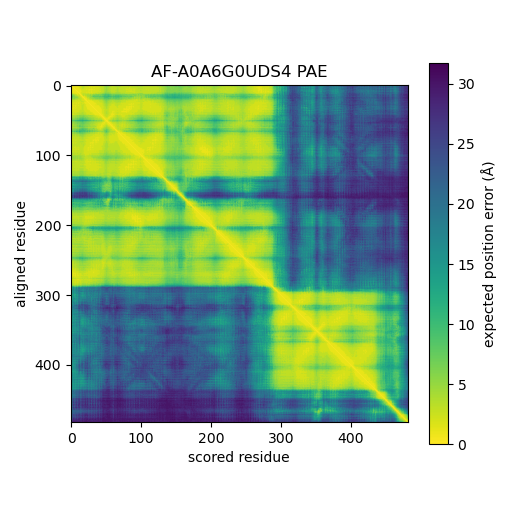 104 ? 5.313 -3.169 29.556 1.00 91.25 104 LYS A CA 1
ATOM 840 C C . LYS A 1 104 ? 6.744 -2.751 29.235 1.00 91.25 104 LYS A C 1
ATOM 842 O O . LYS A 1 104 ? 7.480 -2.317 30.116 1.00 91.25 104 LYS A O 1
ATOM 847 N N . LEU A 1 105 ? 7.127 -2.857 27.966 1.00 91.69 105 LEU A N 1
ATOM 848 C CA . LEU A 1 105 ? 8.426 -2.367 27.514 1.00 91.69 105 LEU A CA 1
ATOM 849 C C . LEU A 1 105 ? 8.512 -0.844 27.681 1.00 91.69 105 LEU A C 1
ATOM 851 O O . LEU A 1 105 ? 7.633 -0.097 27.227 1.00 91.69 105 LEU A O 1
ATOM 855 N N . ASN A 1 106 ? 9.590 -0.389 28.323 1.00 94.00 106 ASN A N 1
ATOM 856 C CA . ASN A 1 106 ? 9.937 1.026 28.363 1.00 94.00 106 ASN A CA 1
ATOM 857 C C . ASN A 1 106 ? 10.350 1.513 26.955 1.00 94.00 106 ASN A C 1
ATOM 859 O O . ASN A 1 106 ? 10.549 0.721 26.030 1.00 94.00 106 ASN A O 1
ATOM 863 N N . ASN A 1 107 ? 10.439 2.834 26.770 1.00 92.25 107 ASN A N 1
ATOM 864 C CA . ASN A 1 107 ? 10.774 3.416 25.463 1.00 92.25 107 ASN A CA 1
ATOM 865 C C . ASN A 1 107 ? 12.142 2.951 24.960 1.00 92.25 107 ASN A C 1
ATOM 867 O O . ASN A 1 107 ? 12.280 2.674 23.776 1.00 92.25 107 ASN A O 1
ATOM 871 N N . PHE A 1 108 ? 13.114 2.833 25.865 1.00 93.44 108 PHE A N 1
ATOM 872 C CA . PHE A 1 108 ? 14.477 2.446 25.528 1.00 93.44 108 PHE A CA 1
ATOM 873 C C . PHE A 1 108 ? 14.559 1.007 25.006 1.00 93.44 108 PHE A C 1
ATOM 875 O O . PHE A 1 108 ? 15.117 0.777 23.942 1.00 93.44 108 PHE A O 1
ATOM 882 N N . ALA A 1 109 ? 13.934 0.043 25.685 1.00 93.94 109 ALA A N 1
ATOM 883 C CA . ALA A 1 109 ? 13.916 -1.349 25.248 1.00 93.94 109 ALA A CA 1
ATOM 884 C C . ALA A 1 109 ? 13.106 -1.533 23.957 1.00 93.94 109 ALA A C 1
ATOM 886 O O . ALA A 1 109 ? 13.512 -2.292 23.082 1.00 93.94 109 ALA A O 1
ATOM 887 N N . PHE A 1 110 ? 11.988 -0.811 23.798 1.00 92.81 110 PHE A N 1
ATOM 888 C CA . PHE A 1 110 ? 11.245 -0.810 22.535 1.00 92.81 110 PHE A CA 1
ATOM 889 C C . PHE A 1 110 ? 12.088 -0.250 21.383 1.00 92.81 110 PHE A C 1
ATOM 891 O O . PHE A 1 110 ? 12.147 -0.859 20.319 1.00 92.81 110 PHE A O 1
ATOM 898 N N . PHE A 1 111 ? 12.776 0.872 21.605 1.00 92.81 111 PHE A N 1
ATOM 899 C CA . PHE A 1 111 ? 13.699 1.441 20.629 1.00 92.81 111 PHE A CA 1
ATOM 900 C C . PHE A 1 111 ? 14.853 0.483 20.321 1.00 92.81 111 PHE A C 1
ATOM 902 O O . PHE A 1 111 ? 15.181 0.309 19.157 1.00 92.81 111 PHE A O 1
ATOM 909 N N . GLY A 1 112 ? 15.394 -0.207 21.328 1.00 94.31 112 GLY A N 1
ATOM 910 C CA . GLY A 1 112 ? 16.399 -1.254 21.151 1.00 94.31 112 GLY A CA 1
ATOM 911 C C . GLY A 1 112 ? 15.934 -2.365 20.205 1.00 94.31 112 GLY A C 1
ATOM 912 O O . GLY A 1 112 ? 16.673 -2.724 19.299 1.00 94.31 112 GLY A O 1
ATOM 913 N N . LEU A 1 113 ? 14.690 -2.846 20.339 1.00 92.75 113 LEU A N 1
ATOM 914 C CA . LEU A 1 113 ? 14.111 -3.845 19.421 1.00 92.75 113 LEU A CA 1
ATOM 915 C C . LEU A 1 113 ? 13.945 -3.324 17.985 1.00 92.75 113 LEU A C 1
ATOM 917 O O . LEU A 1 113 ? 14.131 -4.061 17.015 1.00 92.75 113 LEU A O 1
ATOM 921 N N . VAL A 1 114 ? 13.569 -2.053 17.829 1.00 93.38 114 VAL A N 1
ATOM 922 C CA . VAL A 1 114 ? 13.481 -1.429 16.502 1.00 93.38 114 VAL A CA 1
ATOM 923 C C . VAL A 1 114 ? 14.879 -1.255 15.912 1.00 93.38 114 VAL A C 1
ATOM 925 O O . VAL A 1 114 ? 15.086 -1.563 14.744 1.00 93.38 114 VAL A O 1
ATOM 928 N N . LEU A 1 115 ? 15.853 -0.829 16.715 1.00 93.69 115 LEU A N 1
ATOM 929 C CA . LEU A 1 115 ? 17.230 -0.615 16.289 1.00 93.69 115 LEU A CA 1
ATOM 930 C C . LEU A 1 115 ? 17.904 -1.923 15.861 1.00 93.69 115 LEU A C 1
ATOM 932 O O . LEU A 1 115 ? 18.562 -1.943 14.826 1.00 93.69 115 LEU A O 1
ATOM 936 N N . THR A 1 116 ? 17.698 -3.031 16.578 1.00 90.62 116 THR A N 1
ATOM 937 C CA . THR A 1 116 ? 18.202 -4.346 16.142 1.00 90.62 116 THR A CA 1
ATOM 938 C C . THR A 1 116 ? 17.580 -4.782 14.813 1.00 90.62 116 THR A C 1
ATOM 940 O O . THR A 1 116 ? 18.268 -5.350 13.962 1.00 90.62 116 THR A O 1
ATOM 943 N N . SER A 1 117 ? 16.304 -4.457 14.586 1.00 90.88 117 SER A N 1
ATOM 944 C CA . SER A 1 117 ? 15.633 -4.688 13.300 1.00 90.88 117 SER A CA 1
ATOM 945 C C . SER A 1 117 ? 16.231 -3.825 12.184 1.00 90.88 117 SER A C 1
ATOM 947 O O . SER A 1 117 ? 16.496 -4.325 11.097 1.00 90.88 117 SER A O 1
ATOM 949 N N . VAL A 1 118 ? 16.517 -2.548 12.453 1.00 91.12 118 VAL A N 1
ATOM 950 C CA . VAL A 1 118 ? 17.190 -1.653 11.497 1.00 91.12 118 VAL A CA 1
ATOM 951 C C . VAL A 1 118 ? 18.590 -2.168 11.159 1.00 91.12 118 VAL A C 1
ATOM 953 O O . VAL A 1 118 ? 18.926 -2.266 9.984 1.00 91.12 118 VAL A O 1
ATOM 956 N N . ILE A 1 119 ? 19.392 -2.544 12.159 1.00 89.88 119 ILE A N 1
ATOM 957 C CA . ILE A 1 119 ? 20.761 -3.041 11.951 1.00 89.88 119 ILE A CA 1
ATOM 958 C C . ILE A 1 119 ? 20.745 -4.330 11.123 1.00 89.88 119 ILE A C 1
ATOM 960 O O . ILE A 1 119 ? 21.468 -4.426 10.135 1.00 89.88 119 ILE A O 1
ATOM 964 N N . SER A 1 120 ? 19.895 -5.300 11.470 1.00 88.44 120 SER A N 1
ATOM 965 C CA . SER A 1 120 ? 19.788 -6.562 10.720 1.00 88.44 120 SER A CA 1
ATOM 966 C C . SER A 1 120 ? 19.341 -6.349 9.269 1.00 88.44 120 SER A C 1
ATOM 968 O O . SER A 1 120 ? 19.948 -6.907 8.354 1.00 88.44 120 SER A O 1
ATOM 970 N N . CYS A 1 121 ? 18.350 -5.483 9.028 1.00 89.44 121 CYS A N 1
ATOM 971 C CA . CYS A 1 121 ? 17.927 -5.127 7.670 1.00 89.44 121 CYS A CA 1
ATOM 972 C C . CYS A 1 121 ? 19.027 -4.369 6.910 1.00 89.44 121 CYS A C 1
ATOM 974 O O . CYS A 1 121 ? 19.206 -4.581 5.712 1.00 89.44 121 CYS A O 1
ATOM 976 N N . GLY A 1 122 ? 19.790 -3.514 7.598 1.00 87.75 122 GLY A N 1
ATOM 977 C CA . GLY A 1 122 ? 20.931 -2.788 7.039 1.00 87.75 122 GLY A CA 1
ATOM 978 C C . GLY A 1 122 ? 22.043 -3.727 6.580 1.00 87.75 122 GLY A C 1
ATOM 979 O O . GLY A 1 122 ? 22.537 -3.589 5.465 1.00 87.75 122 GLY A O 1
ATOM 980 N N . LEU A 1 123 ? 22.370 -4.744 7.384 1.00 86.88 123 LEU A N 1
ATOM 981 C CA . LEU A 1 123 ? 23.319 -5.798 7.010 1.00 86.88 123 LEU A CA 1
ATOM 982 C C . LEU A 1 123 ? 22.833 -6.604 5.790 1.00 86.88 123 LEU A C 1
ATOM 984 O O . LEU A 1 123 ? 23.634 -6.955 4.923 1.00 86.88 123 LEU A O 1
ATOM 988 N N . CYS A 1 124 ? 21.525 -6.845 5.663 1.00 85.25 124 CYS A N 1
ATOM 989 C CA . CYS A 1 124 ? 20.948 -7.482 4.470 1.00 85.25 124 CYS A CA 1
ATOM 990 C C . CYS A 1 124 ? 21.064 -6.596 3.220 1.00 85.25 124 CYS A C 1
ATOM 992 O O . CYS A 1 124 ? 21.407 -7.076 2.140 1.00 85.25 124 CYS A O 1
ATOM 994 N N . GLY A 1 125 ? 20.817 -5.292 3.358 1.00 84.44 125 GLY A N 1
ATOM 995 C CA . GLY A 1 125 ? 21.059 -4.330 2.283 1.00 84.44 125 GLY A CA 1
ATOM 996 C C . GLY A 1 125 ? 22.538 -4.275 1.885 1.00 84.44 125 GLY A C 1
ATOM 997 O O . GLY A 1 125 ? 22.864 -4.267 0.702 1.00 84.44 125 GLY A O 1
ATOM 998 N N . PHE A 1 126 ? 23.445 -4.311 2.862 1.00 83.62 126 PHE A N 1
ATOM 999 C CA . PHE A 1 126 ? 24.888 -4.267 2.627 1.00 83.62 126 PHE A CA 1
ATOM 1000 C C . PHE A 1 126 ? 25.439 -5.543 1.969 1.00 83.62 126 PHE A C 1
ATOM 1002 O O . PHE A 1 126 ? 26.277 -5.475 1.078 1.00 83.62 126 PHE A O 1
ATOM 1009 N N . THR A 1 127 ? 24.945 -6.722 2.340 1.00 81.56 127 THR A N 1
ATOM 1010 C CA . THR A 1 127 ? 25.309 -7.975 1.646 1.00 81.56 127 THR A CA 1
ATOM 1011 C C . THR A 1 127 ? 24.840 -7.970 0.188 1.00 81.56 127 THR A C 1
ATOM 1013 O O . THR A 1 127 ? 25.596 -8.360 -0.701 1.00 81.56 127 THR A O 1
ATOM 1016 N N . ASN A 1 128 ? 23.655 -7.410 -0.078 1.00 78.88 128 ASN A N 1
ATOM 1017 C CA . ASN A 1 128 ? 23.163 -7.158 -1.436 1.00 78.88 128 ASN A CA 1
ATOM 1018 C C . ASN A 1 128 ? 24.054 -6.171 -2.210 1.00 78.88 128 ASN A C 1
ATOM 1020 O O . ASN A 1 128 ? 24.328 -6.390 -3.390 1.00 78.88 128 ASN A O 1
ATOM 1024 N N . TYR A 1 129 ? 24.539 -5.117 -1.545 1.00 81.56 129 TYR A N 1
ATOM 1025 C CA . TYR A 1 129 ? 25.509 -4.179 -2.115 1.00 81.56 129 TYR A CA 1
ATOM 1026 C C . TYR A 1 129 ? 26.799 -4.879 -2.549 1.00 81.56 129 TYR A C 1
ATOM 1028 O O . TYR A 1 129 ? 27.272 -4.650 -3.656 1.00 81.56 129 TYR A O 1
ATOM 1036 N N . ILE A 1 130 ? 27.355 -5.766 -1.720 1.00 76.56 130 ILE A N 1
ATOM 1037 C CA . ILE A 1 130 ? 28.559 -6.528 -2.084 1.00 76.56 130 ILE A CA 1
ATOM 1038 C C . ILE A 1 130 ? 28.290 -7.397 -3.321 1.00 76.56 130 ILE A C 1
ATOM 1040 O O . ILE A 1 130 ? 29.092 -7.397 -4.256 1.00 76.56 130 ILE A O 1
ATOM 1044 N N . GLY A 1 131 ? 27.147 -8.093 -3.344 1.00 71.00 131 GLY A N 1
ATOM 1045 C CA . GLY A 1 131 ? 26.767 -8.996 -4.433 1.00 71.00 131 GLY A CA 1
ATOM 1046 C C . GLY A 1 131 ? 26.647 -8.316 -5.802 1.00 71.00 131 GLY A C 1
ATOM 1047 O O . GLY A 1 131 ? 27.132 -8.870 -6.785 1.00 71.00 131 GLY A O 1
ATOM 1048 N N . PHE A 1 132 ? 26.042 -7.124 -5.863 1.00 67.12 132 PHE A N 1
ATOM 1049 C CA . PHE A 1 132 ? 25.777 -6.404 -7.121 1.00 67.12 132 PHE A CA 1
ATOM 1050 C C . PHE A 1 132 ? 26.702 -5.220 -7.418 1.00 67.12 132 PHE A C 1
ATOM 1052 O O . PHE A 1 132 ? 26.862 -4.842 -8.576 1.00 67.12 132 PHE A O 1
ATOM 1059 N N . GLY A 1 133 ? 27.258 -4.574 -6.398 1.00 64.94 133 GLY A N 1
ATOM 1060 C CA . GLY A 1 133 ? 28.059 -3.360 -6.558 1.00 64.94 133 GLY A CA 1
ATOM 1061 C C . GLY A 1 133 ? 29.541 -3.658 -6.757 1.00 64.94 133 GLY A C 1
ATOM 1062 O O . GLY A 1 133 ? 30.185 -3.051 -7.604 1.00 64.94 133 GLY A O 1
ATOM 1063 N N . ILE A 1 134 ? 30.084 -4.607 -5.990 1.00 63.56 134 ILE A N 1
ATOM 1064 C CA . ILE A 1 134 ? 31.534 -4.857 -5.941 1.00 63.56 134 ILE A CA 1
ATOM 1065 C C . ILE A 1 134 ? 31.934 -6.032 -6.832 1.00 63.56 134 ILE A C 1
ATOM 1067 O O . ILE A 1 134 ? 32.977 -5.997 -7.478 1.00 63.56 134 ILE A O 1
ATOM 1071 N N . LEU A 1 135 ? 31.119 -7.087 -6.864 1.00 57.06 135 LEU A N 1
ATOM 1072 C CA . LEU A 1 135 ? 31.488 -8.346 -7.512 1.00 57.06 135 LEU A CA 1
ATOM 1073 C C . LEU A 1 135 ? 31.066 -8.440 -8.984 1.00 57.06 135 LEU A C 1
ATOM 1075 O O . LEU A 1 135 ? 31.266 -9.492 -9.587 1.00 57.06 135 LEU A O 1
ATOM 1079 N N . THR A 1 136 ? 30.490 -7.397 -9.579 1.00 64.00 136 THR A N 1
ATOM 1080 C CA . THR A 1 136 ? 30.047 -7.402 -10.986 1.00 64.00 136 THR A CA 1
ATOM 1081 C C . THR A 1 136 ? 31.245 -7.421 -11.935 1.00 64.00 136 THR A C 1
ATOM 1083 O O . THR A 1 136 ? 32.181 -6.638 -11.796 1.00 64.00 136 THR A O 1
ATOM 1086 N N . THR A 1 137 ? 31.244 -8.353 -12.887 1.00 61.38 137 THR A N 1
ATOM 1087 C CA . THR A 1 137 ? 32.371 -8.622 -13.796 1.00 61.38 137 THR A CA 1
ATOM 1088 C C . THR A 1 137 ? 32.135 -8.051 -15.194 1.00 61.38 137 THR A C 1
ATOM 1090 O O . THR A 1 137 ? 31.004 -7.793 -15.593 1.00 61.38 137 THR A O 1
ATOM 1093 N N . SER A 1 138 ? 33.201 -7.897 -15.987 1.00 61.06 138 SER A N 1
ATOM 1094 C CA . SER A 1 138 ? 33.114 -7.476 -17.397 1.00 61.06 138 SER A CA 1
ATOM 1095 C C . SER A 1 138 ? 32.265 -8.416 -18.267 1.00 61.06 138 SER A C 1
ATOM 1097 O O . SER A 1 138 ? 31.669 -7.967 -19.240 1.00 61.06 138 SER A O 1
ATOM 1099 N N . ALA A 1 139 ? 32.148 -9.695 -17.900 1.00 60.59 139 ALA A N 1
ATOM 1100 C CA . ALA A 1 139 ? 31.260 -10.650 -18.565 1.00 60.59 139 ALA A CA 1
ATOM 1101 C C . ALA A 1 139 ? 29.769 -10.314 -18.362 1.00 60.59 139 ALA A C 1
ATOM 1103 O O . ALA A 1 139 ? 28.970 -10.473 -19.284 1.00 60.59 139 ALA A O 1
ATOM 1104 N N . ASP A 1 140 ? 29.402 -9.781 -17.193 1.00 63.66 140 ASP A N 1
ATOM 1105 C CA . ASP A 1 140 ? 28.022 -9.399 -16.868 1.00 63.66 140 ASP A CA 1
ATOM 1106 C C . ASP A 1 140 ? 27.545 -8.218 -17.751 1.00 63.66 140 ASP A C 1
ATOM 1108 O O . ASP A 1 140 ? 26.371 -8.131 -18.116 1.00 63.66 140 ASP A O 1
ATOM 1112 N N . LEU A 1 141 ? 28.477 -7.356 -18.187 1.00 63.47 141 LEU A N 1
ATOM 1113 C CA . LEU A 1 141 ? 28.233 -6.251 -19.128 1.00 63.47 141 LEU A CA 1
ATOM 1114 C C . LEU A 1 141 ? 27.927 -6.725 -20.561 1.00 63.47 141 LEU A C 1
ATOM 1116 O O . LEU A 1 141 ? 27.117 -6.104 -21.247 1.00 63.47 141 LEU A O 1
ATOM 1120 N N . VAL A 1 142 ? 28.532 -7.829 -21.011 1.00 66.38 142 VAL A N 1
ATOM 1121 C CA . VAL A 1 142 ? 28.273 -8.402 -22.348 1.00 66.38 142 VAL A CA 1
ATOM 1122 C C . VAL A 1 142 ? 26.868 -9.006 -22.408 1.00 66.38 142 VAL A C 1
ATOM 1124 O O . VAL A 1 142 ? 26.120 -8.770 -23.358 1.00 66.38 142 VAL A O 1
ATOM 1127 N N . TYR A 1 143 ? 26.460 -9.725 -21.358 1.00 65.25 143 TYR A N 1
ATOM 1128 C CA . TYR A 1 143 ? 25.091 -10.238 -21.243 1.00 65.25 143 TYR A CA 1
ATOM 1129 C C . TYR A 1 143 ? 24.058 -9.118 -21.249 1.00 65.25 143 TYR A C 1
ATOM 1131 O O . TYR A 1 143 ? 23.006 -9.239 -21.878 1.00 65.25 143 TYR A O 1
ATOM 1139 N N . TYR A 1 144 ? 24.382 -8.008 -20.600 1.00 64.25 144 TYR A N 1
ATOM 1140 C CA . TYR A 1 144 ? 23.523 -6.844 -20.554 1.00 64.25 144 TYR A CA 1
ATOM 1141 C C . TYR A 1 144 ? 23.296 -6.199 -21.935 1.00 64.25 144 TYR A C 1
ATOM 1143 O O . TYR A 1 144 ? 22.156 -5.888 -22.274 1.00 64.25 144 TYR A O 1
ATOM 1151 N N . GLN A 1 145 ? 24.327 -6.082 -22.779 1.00 65.44 145 GLN A N 1
ATOM 1152 C CA . GLN A 1 145 ? 24.156 -5.618 -24.166 1.00 65.44 145 GLN A CA 1
ATOM 1153 C C . GLN A 1 145 ? 23.214 -6.540 -24.957 1.00 65.44 145 GLN A C 1
ATOM 1155 O O . GLN A 1 145 ? 22.271 -6.071 -25.592 1.00 65.44 145 GLN A O 1
ATOM 1160 N N . SER A 1 146 ? 23.379 -7.859 -24.814 1.00 66.50 146 SER A N 1
ATOM 1161 C CA . SER A 1 146 ? 22.503 -8.835 -25.479 1.00 66.50 146 SER A CA 1
ATOM 1162 C C . SER A 1 146 ? 21.050 -8.830 -24.969 1.00 66.50 146 SER A C 1
ATOM 1164 O O . SER A 1 146 ? 20.137 -9.257 -25.675 1.00 66.50 146 SER A O 1
ATOM 1166 N N . LEU A 1 147 ? 20.811 -8.349 -23.744 1.00 65.62 147 LEU A N 1
ATOM 1167 C CA . LEU A 1 147 ? 19.475 -8.191 -23.165 1.00 65.62 147 LEU A CA 1
ATOM 1168 C C . LEU A 1 147 ? 18.729 -7.002 -23.781 1.00 65.62 147 LEU A C 1
ATOM 1170 O O . LEU A 1 147 ? 17.525 -7.077 -24.029 1.00 65.62 147 LEU A O 1
ATOM 1174 N N . VAL A 1 148 ? 19.438 -5.899 -24.014 1.00 64.12 148 VAL A N 1
ATOM 1175 C CA . VAL A 1 148 ? 18.889 -4.682 -24.628 1.00 64.12 148 VAL A CA 1
ATOM 1176 C C . VAL A 1 148 ? 18.408 -4.991 -26.043 1.00 64.12 148 VAL A C 1
ATOM 1178 O O . VAL A 1 148 ? 17.271 -4.671 -26.390 1.00 64.12 148 VAL A O 1
ATOM 1181 N N . GLU A 1 149 ? 19.230 -5.711 -26.807 1.00 66.44 149 GLU A N 1
ATOM 1182 C CA . GLU A 1 149 ? 18.882 -6.201 -28.143 1.00 66.44 149 GLU A CA 1
ATOM 1183 C C . GLU A 1 149 ? 17.664 -7.139 -28.114 1.00 66.44 149 GLU A C 1
ATOM 1185 O O . GLU A 1 149 ? 16.762 -7.009 -28.940 1.00 66.44 149 GLU A O 1
ATOM 1190 N N . PHE A 1 150 ? 17.595 -8.052 -27.137 1.00 64.62 150 PHE A N 1
ATOM 1191 C CA . PHE A 1 150 ? 16.502 -9.025 -27.022 1.00 64.62 150 PHE A CA 1
ATOM 1192 C C . PHE A 1 150 ? 15.165 -8.404 -26.591 1.00 64.62 150 PHE A C 1
ATOM 1194 O O . PHE A 1 150 ? 14.104 -8.793 -27.077 1.00 64.62 150 PHE A O 1
ATOM 1201 N N . THR A 1 151 ? 15.191 -7.461 -25.650 1.00 63.09 151 THR A N 1
ATOM 1202 C CA . THR A 1 151 ? 13.969 -6.900 -25.052 1.00 63.09 151 THR A CA 1
ATOM 1203 C C . THR A 1 151 ? 13.374 -5.750 -25.866 1.00 63.09 151 THR A C 1
ATOM 1205 O O . THR A 1 151 ? 12.212 -5.401 -25.648 1.00 63.09 151 THR A O 1
ATOM 1208 N N . GLY A 1 152 ? 14.135 -5.151 -26.793 1.00 60.94 152 GLY A N 1
ATOM 1209 C CA . GLY A 1 152 ? 13.712 -3.967 -27.551 1.00 60.94 152 GLY A CA 1
ATOM 1210 C C . GLY A 1 152 ? 13.480 -2.739 -26.663 1.00 60.94 152 GLY A C 1
ATOM 1211 O O . GLY A 1 152 ? 12.738 -1.826 -27.035 1.00 60.94 152 GLY A O 1
ATOM 1212 N N . TRP A 1 153 ? 14.049 -2.731 -25.453 1.00 60.97 153 TRP A N 1
ATOM 1213 C CA . TRP A 1 153 ? 13.926 -1.612 -24.526 1.00 60.97 153 TRP A CA 1
ATOM 1214 C C . TRP A 1 153 ? 14.751 -0.418 -25.031 1.00 60.97 153 TRP A C 1
ATOM 1216 O O . TRP A 1 153 ? 15.830 -0.623 -25.584 1.00 60.97 153 TRP A O 1
ATOM 1226 N N . PRO A 1 154 ? 14.273 0.833 -24.857 1.00 53.38 154 PRO A N 1
ATOM 1227 C CA . PRO A 1 154 ? 14.989 2.013 -25.333 1.00 53.38 154 PRO A CA 1
ATOM 1228 C C . PRO A 1 154 ? 16.432 2.035 -24.822 1.00 53.38 154 PRO A C 1
ATOM 1230 O O . PRO A 1 154 ? 16.653 1.848 -23.624 1.00 53.38 154 PRO A O 1
ATOM 1233 N N . GLU A 1 155 ? 17.392 2.368 -25.689 1.00 50.09 155 GLU A N 1
ATOM 1234 C CA . GLU A 1 155 ? 18.813 2.525 -25.333 1.00 50.09 155 GLU A CA 1
ATOM 1235 C C . GLU A 1 155 ? 19.045 3.472 -24.139 1.00 50.09 155 GLU A C 1
ATOM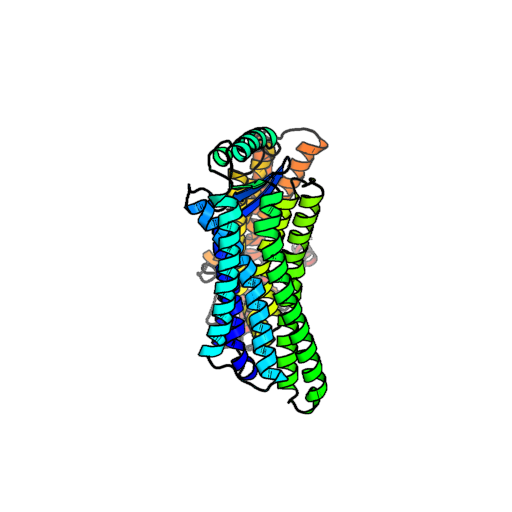 1237 O O . GLU A 1 155 ? 20.048 3.383 -23.444 1.00 50.09 155 GLU A O 1
ATOM 1242 N N . VAL A 1 156 ? 18.088 4.349 -23.825 1.00 43.75 156 VAL A N 1
ATOM 1243 C CA . VAL A 1 156 ? 18.127 5.252 -22.661 1.00 43.75 156 VAL A CA 1
ATOM 1244 C C . VAL A 1 156 ? 18.011 4.503 -21.319 1.00 43.75 156 VAL A C 1
ATOM 1246 O O . VAL A 1 156 ? 18.541 4.969 -20.311 1.00 43.75 156 VAL A O 1
ATOM 1249 N N . LEU A 1 157 ? 17.356 3.336 -21.295 1.00 47.91 157 LEU A N 1
ATOM 1250 C CA . LEU A 1 157 ? 17.393 2.394 -20.166 1.00 47.91 157 LEU A CA 1
ATOM 1251 C C . LEU A 1 157 ? 18.598 1.448 -20.261 1.00 47.91 157 LEU A C 1
ATOM 1253 O O . LEU A 1 157 ? 19.041 0.944 -19.236 1.00 47.91 157 LEU A O 1
ATOM 1257 N N . ALA A 1 158 ? 19.142 1.253 -21.468 1.00 40.03 158 ALA A N 1
ATOM 1258 C CA . ALA A 1 158 ? 20.350 0.474 -21.723 1.00 40.03 158 ALA A CA 1
ATOM 1259 C C . ALA A 1 158 ? 21.630 1.194 -21.269 1.00 40.03 158 ALA A C 1
ATOM 1261 O O . ALA A 1 158 ? 22.520 0.568 -20.718 1.00 40.03 158 ALA A O 1
ATOM 1262 N N . GLY A 1 159 ? 21.739 2.512 -21.435 1.00 41.56 159 GLY A N 1
ATOM 1263 C CA . GLY A 1 159 ? 22.954 3.269 -21.109 1.00 41.56 159 GLY A CA 1
ATOM 1264 C C . GLY A 1 159 ? 23.195 3.488 -19.611 1.00 41.56 159 GLY A C 1
ATOM 1265 O O . GLY A 1 159 ? 24.301 3.846 -19.214 1.00 41.56 159 GLY A O 1
ATOM 1266 N N . LYS A 1 160 ? 22.183 3.266 -18.763 1.00 50.34 160 LYS A N 1
ATOM 1267 C CA . LYS A 1 160 ? 22.269 3.472 -17.312 1.00 50.34 160 LYS A CA 1
ATOM 1268 C C . LYS A 1 160 ? 22.434 2.116 -16.640 1.00 50.34 160 LYS A C 1
ATOM 1270 O O . LYS A 1 160 ? 21.569 1.258 -16.769 1.00 50.34 160 LYS A O 1
ATOM 1275 N N . ARG A 1 161 ? 23.594 1.903 -16.009 1.00 53.66 161 ARG A N 1
ATOM 1276 C CA . ARG A 1 161 ? 24.042 0.614 -15.457 1.00 53.66 161 ARG A CA 1
ATOM 1277 C C . ARG A 1 161 ? 22.959 -0.023 -14.583 1.00 53.66 161 ARG A C 1
ATOM 1279 O O . ARG A 1 161 ? 22.740 0.389 -13.450 1.00 53.66 161 ARG A O 1
ATOM 1286 N N . ASN A 1 162 ? 22.304 -1.040 -15.125 1.00 55.34 162 ASN A N 1
ATOM 1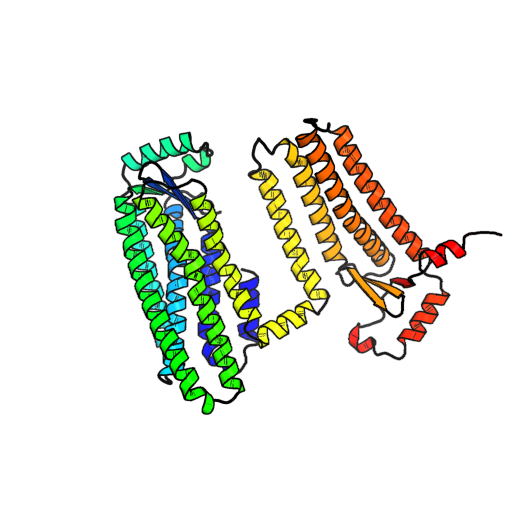287 C CA . ASN A 1 162 ? 21.453 -1.943 -14.369 1.00 55.34 162 ASN A CA 1
ATOM 1288 C C . ASN A 1 162 ? 22.324 -3.013 -13.698 1.00 55.34 162 ASN A C 1
ATOM 1290 O O . ASN A 1 162 ? 23.360 -3.405 -14.240 1.00 55.34 162 ASN A O 1
ATOM 1294 N N . TYR A 1 163 ? 21.916 -3.488 -12.520 1.00 59.59 163 TYR A N 1
ATOM 1295 C CA . TYR A 1 163 ? 22.704 -4.482 -11.791 1.00 59.59 163 TYR A CA 1
ATOM 1296 C C . TYR A 1 163 ? 22.533 -5.850 -12.410 1.00 59.59 163 TYR A C 1
ATOM 1298 O O . TYR A 1 163 ? 21.405 -6.302 -12.581 1.00 59.59 163 TYR A O 1
ATOM 1306 N N . ALA A 1 164 ? 23.652 -6.505 -12.679 1.00 58.91 164 ALA A N 1
ATOM 1307 C CA . ALA A 1 164 ? 23.717 -7.866 -13.163 1.00 58.91 164 ALA A CA 1
ATOM 1308 C C . ALA A 1 164 ? 24.525 -8.683 -12.158 1.00 58.91 164 ALA A C 1
ATOM 1310 O O . ALA A 1 164 ? 25.673 -8.359 -11.864 1.00 58.91 164 ALA A O 1
ATOM 1311 N N . ALA A 1 165 ? 23.922 -9.730 -11.610 1.00 58.47 165 ALA A N 1
ATOM 1312 C CA . ALA A 1 165 ? 24.644 -10.732 -10.843 1.00 58.47 165 ALA A CA 1
ATOM 1313 C C . ALA A 1 165 ? 24.467 -12.080 -11.527 1.00 58.47 165 ALA A C 1
ATOM 1315 O O . ALA A 1 165 ? 23.347 -12.465 -11.871 1.00 58.47 165 ALA A O 1
ATOM 1316 N N . THR A 1 166 ? 25.562 -12.824 -11.672 1.00 66.19 166 THR A N 1
ATOM 1317 C CA . THR A 1 166 ? 25.470 -14.245 -12.012 1.00 66.19 166 THR A CA 1
ATOM 1318 C C . THR A 1 166 ? 24.579 -14.955 -10.994 1.00 66.19 166 THR A C 1
ATOM 1320 O O . THR A 1 166 ? 24.588 -14.600 -9.808 1.00 66.19 166 THR A O 1
ATOM 1323 N N . MET A 1 167 ? 23.838 -15.982 -11.420 1.00 62.72 167 MET A N 1
ATOM 1324 C CA . MET A 1 167 ? 22.927 -16.712 -10.520 1.00 62.72 167 MET A CA 1
ATOM 1325 C C . MET A 1 167 ? 23.603 -17.161 -9.225 1.00 62.72 167 MET A C 1
ATOM 1327 O O . MET A 1 167 ? 23.014 -17.066 -8.157 1.00 62.72 167 MET A O 1
ATOM 1331 N N . ILE A 1 168 ? 24.867 -17.578 -9.284 1.00 61.31 168 ILE A N 1
ATOM 1332 C CA . ILE A 1 168 ? 25.627 -18.002 -8.101 1.00 61.31 168 ILE A CA 1
ATOM 1333 C C . ILE A 1 168 ? 25.810 -16.846 -7.104 1.00 61.31 168 ILE A C 1
ATOM 1335 O O . ILE A 1 168 ? 25.605 -17.029 -5.904 1.00 61.31 168 ILE A O 1
ATOM 1339 N N . LYS A 1 169 ? 26.159 -15.641 -7.577 1.00 65.31 169 LYS A N 1
ATOM 1340 C CA . LYS A 1 169 ? 26.269 -14.448 -6.719 1.00 65.31 169 LYS A CA 1
ATOM 1341 C C . LYS A 1 169 ? 24.902 -14.053 -6.167 1.00 65.31 169 LYS A C 1
ATOM 1343 O O . LYS A 1 169 ? 24.797 -13.727 -4.986 1.00 65.31 169 LYS A O 1
ATOM 1348 N N . TYR A 1 170 ? 23.862 -14.144 -6.994 1.00 65.31 170 TYR A N 1
ATOM 1349 C CA . TYR A 1 170 ? 22.490 -13.882 -6.579 1.00 65.31 170 TYR A CA 1
ATOM 1350 C C . TYR A 1 170 ? 22.039 -14.833 -5.462 1.00 65.31 170 TYR A C 1
ATOM 1352 O O . TYR A 1 170 ? 21.583 -14.402 -4.406 1.00 65.31 170 TYR A O 1
ATOM 1360 N N . LEU A 1 171 ? 22.246 -16.135 -5.616 1.00 62.06 171 LEU A N 1
ATOM 1361 C CA . LEU A 1 171 ? 21.873 -17.104 -4.591 1.00 62.06 171 LEU A CA 1
ATOM 1362 C C . LEU A 1 171 ? 22.657 -16.891 -3.288 1.00 62.06 171 LEU A C 1
ATOM 1364 O O . LEU A 1 171 ? 22.054 -16.835 -2.214 1.00 62.06 171 LEU A O 1
ATOM 1368 N N . ASN A 1 172 ? 23.974 -16.686 -3.383 1.00 64.38 172 ASN A N 1
ATOM 1369 C CA . ASN A 1 172 ? 24.862 -16.602 -2.222 1.00 64.38 172 ASN A CA 1
ATOM 1370 C C . ASN A 1 172 ? 24.739 -15.307 -1.415 1.00 64.38 172 ASN A C 1
ATOM 1372 O O . ASN A 1 172 ? 24.701 -15.355 -0.186 1.00 64.38 172 ASN A O 1
ATOM 1376 N N . PHE A 1 173 ? 24.666 -14.155 -2.079 1.00 66.56 173 PHE A N 1
ATOM 1377 C CA . PHE A 1 173 ? 24.709 -12.853 -1.401 1.00 66.56 173 PHE A CA 1
ATOM 1378 C C . PHE A 1 173 ? 23.336 -12.227 -1.182 1.00 66.56 173 PHE A C 1
ATOM 1380 O O . PHE A 1 173 ? 23.220 -11.242 -0.454 1.00 66.56 173 PHE A O 1
ATOM 1387 N N . ILE A 1 174 ? 22.299 -12.787 -1.804 1.00 66.94 174 ILE A N 1
ATOM 1388 C CA . ILE A 1 174 ? 20.956 -12.217 -1.785 1.00 66.94 174 ILE A CA 1
ATOM 1389 C C . ILE A 1 174 ? 20.031 -13.257 -1.191 1.00 66.94 174 ILE A C 1
ATOM 1391 O O . ILE A 1 174 ? 19.597 -13.093 -0.055 1.00 66.94 174 ILE A O 1
ATOM 1395 N N . VAL A 1 175 ? 19.781 -14.368 -1.880 1.00 69.38 175 VAL A N 1
ATOM 1396 C CA . VAL A 1 175 ? 18.687 -15.247 -1.457 1.00 69.38 175 VAL A CA 1
ATOM 1397 C C . VAL A 1 175 ? 18.935 -15.920 -0.104 1.00 69.38 175 VAL A C 1
ATOM 1399 O O . VAL A 1 175 ? 18.020 -15.945 0.722 1.00 69.38 175 VAL A O 1
ATOM 1402 N N . TYR A 1 176 ? 20.140 -16.417 0.188 1.00 73.25 176 TYR A N 1
ATOM 1403 C CA . TYR A 1 176 ? 20.381 -17.089 1.474 1.00 73.25 176 TYR A CA 1
ATOM 1404 C C . TYR A 1 176 ? 20.272 -16.164 2.701 1.00 73.25 176 TYR A C 1
ATOM 1406 O O . TYR A 1 176 ? 19.508 -16.512 3.609 1.00 73.25 176 TYR A O 1
ATOM 1414 N N . PRO A 1 177 ? 20.931 -14.983 2.756 1.00 73.25 177 PRO A N 1
ATOM 1415 C CA . PRO A 1 177 ? 20.740 -14.043 3.864 1.00 73.25 177 PRO A CA 1
ATOM 1416 C C . PRO A 1 177 ? 19.271 -13.654 4.065 1.00 73.25 177 PRO A C 1
ATOM 1418 O O . PRO A 1 177 ? 18.778 -13.626 5.194 1.00 73.25 177 PRO A O 1
ATOM 1421 N N . ILE A 1 178 ? 18.551 -13.423 2.963 1.00 72.94 178 ILE A N 1
ATOM 1422 C CA . ILE A 1 178 ? 17.130 -13.062 2.982 1.00 72.94 178 ILE A CA 1
ATOM 1423 C C . ILE A 1 178 ? 16.295 -14.179 3.586 1.00 72.94 178 ILE A C 1
ATOM 1425 O O . ILE A 1 178 ? 15.487 -13.943 4.483 1.00 72.94 178 ILE A O 1
ATOM 1429 N N . THR A 1 179 ? 16.497 -15.399 3.099 1.00 78.19 179 THR A N 1
ATOM 1430 C CA . THR A 1 179 ? 15.739 -16.569 3.538 1.00 78.19 179 THR A CA 1
ATOM 1431 C C . THR A 1 179 ? 15.942 -16.803 5.029 1.00 78.19 179 THR A C 1
ATOM 1433 O O . THR A 1 179 ? 14.979 -17.090 5.736 1.00 78.19 179 THR A O 1
ATOM 1436 N N . PHE A 1 180 ? 17.161 -16.601 5.534 1.00 81.00 180 PHE A N 1
ATOM 1437 C CA . PHE A 1 180 ? 17.458 -16.755 6.954 1.00 81.00 180 PHE A CA 1
ATOM 1438 C C . PHE A 1 180 ? 16.740 -15.715 7.825 1.00 81.00 180 PHE A C 1
ATOM 1440 O O . PHE A 1 180 ? 16.092 -16.082 8.808 1.00 81.00 180 PHE A O 1
ATOM 1447 N N . VAL A 1 181 ? 16.795 -14.429 7.455 1.00 81.00 181 VAL A N 1
ATOM 1448 C CA . VAL A 1 181 ? 16.098 -13.360 8.196 1.00 81.00 181 VAL A CA 1
ATOM 1449 C C . VAL A 1 181 ? 14.588 -13.561 8.157 1.00 81.00 181 VAL A C 1
ATOM 1451 O O . VAL A 1 181 ? 13.934 -13.498 9.197 1.00 81.00 181 VAL A O 1
ATOM 1454 N N . MET A 1 182 ? 14.040 -13.882 6.985 1.00 83.62 182 MET A N 1
ATOM 1455 C CA . MET A 1 182 ? 12.622 -14.193 6.813 1.00 83.62 182 MET A CA 1
ATOM 1456 C C . MET A 1 182 ? 12.200 -15.360 7.706 1.00 83.62 182 MET A C 1
ATOM 1458 O O . MET A 1 182 ? 11.240 -15.239 8.468 1.00 83.62 182 MET A O 1
ATOM 1462 N N . LEU A 1 183 ? 12.931 -16.476 7.653 1.00 87.00 183 LEU A N 1
ATOM 1463 C CA . LEU A 1 183 ? 12.630 -17.664 8.445 1.00 87.00 183 LEU A CA 1
ATOM 1464 C C . LEU A 1 183 ? 12.652 -17.343 9.942 1.00 87.00 183 LEU A C 1
ATOM 1466 O O . LEU A 1 183 ? 11.695 -17.653 10.650 1.00 87.00 183 LEU A O 1
ATOM 1470 N N . TYR A 1 184 ? 13.696 -16.661 10.418 1.00 88.31 184 TYR A N 1
ATOM 1471 C CA . TYR A 1 184 ? 13.809 -16.250 11.816 1.00 88.31 184 TYR A CA 1
ATOM 1472 C C . TYR A 1 184 ? 12.642 -15.353 12.265 1.00 88.31 184 TYR A C 1
ATOM 1474 O O . TYR A 1 184 ? 12.033 -15.589 13.320 1.00 88.31 184 TYR A O 1
ATOM 1482 N N . SER A 1 185 ? 12.286 -14.348 11.457 1.00 90.12 185 SER A N 1
ATOM 1483 C CA . SER A 1 185 ? 11.158 -13.461 11.745 1.00 90.12 185 SER A CA 1
ATOM 1484 C C . SER A 1 185 ? 9.837 -14.224 11.812 1.00 90.12 185 SER A C 1
ATOM 1486 O O . SER A 1 185 ? 9.090 -14.048 12.777 1.00 90.12 185 SER A O 1
ATOM 1488 N N . TYR A 1 186 ? 9.559 -15.119 10.860 1.00 91.00 186 TYR A N 1
ATOM 1489 C CA . TYR A 1 186 ? 8.306 -15.878 10.837 1.00 91.00 186 TYR A CA 1
ATOM 1490 C C . TYR A 1 186 ? 8.211 -16.934 11.936 1.00 91.00 186 TYR A C 1
ATOM 1492 O O . TYR A 1 186 ? 7.148 -17.064 12.542 1.00 91.00 186 TYR A O 1
ATOM 1500 N N . VAL A 1 187 ? 9.304 -17.625 12.273 1.00 92.62 187 VAL A N 1
ATOM 1501 C CA . VAL A 1 187 ? 9.339 -18.530 13.436 1.00 92.62 187 VAL A CA 1
ATOM 1502 C C . VAL A 1 187 ? 8.970 -17.764 14.708 1.00 92.62 187 VAL A C 1
ATOM 1504 O O . VAL A 1 187 ? 8.134 -18.219 15.491 1.00 92.62 187 VAL A O 1
ATOM 1507 N N . THR A 1 188 ? 9.521 -16.560 14.881 1.00 93.12 188 THR A N 1
ATOM 1508 C CA . THR A 1 188 ? 9.216 -15.704 16.034 1.00 93.12 188 THR A CA 1
ATOM 1509 C C . THR A 1 188 ? 7.760 -15.231 16.026 1.00 93.12 188 THR A C 1
ATOM 1511 O O . THR A 1 188 ? 7.089 -15.299 17.055 1.00 93.12 188 THR A O 1
ATOM 1514 N N . ILE A 1 189 ? 7.247 -14.779 14.876 1.00 93.00 189 ILE A N 1
ATOM 1515 C CA . ILE A 1 189 ? 5.851 -14.341 14.716 1.00 93.00 189 ILE A CA 1
ATOM 1516 C C . ILE A 1 189 ? 4.887 -15.480 15.061 1.00 93.00 189 ILE A C 1
ATOM 1518 O O . ILE A 1 189 ? 3.963 -15.270 15.847 1.00 93.00 189 ILE A O 1
ATOM 1522 N N . ILE A 1 190 ? 5.120 -16.686 14.535 1.00 92.75 190 ILE A N 1
ATOM 1523 C CA . ILE A 1 190 ? 4.284 -17.865 14.796 1.00 92.75 190 ILE A CA 1
ATOM 1524 C C . ILE A 1 190 ? 4.337 -18.228 16.282 1.00 92.75 190 ILE A C 1
ATOM 1526 O O . ILE A 1 190 ? 3.289 -18.365 16.915 1.00 92.75 190 ILE A O 1
ATOM 1530 N N . PHE A 1 191 ? 5.533 -18.315 16.870 1.00 95.62 191 PHE A N 1
ATOM 1531 C CA . PHE A 1 191 ? 5.702 -18.627 18.290 1.00 95.62 191 PHE A CA 1
ATOM 1532 C C . PHE A 1 191 ? 4.969 -17.624 19.197 1.00 95.62 191 PHE A C 1
ATOM 1534 O O . PHE A 1 191 ? 4.186 -18.013 20.075 1.00 95.62 191 PHE A O 1
ATOM 1541 N N . CYS A 1 192 ? 5.182 -16.323 18.974 1.00 93.12 192 CYS A N 1
ATOM 1542 C CA . CYS A 1 192 ? 4.520 -15.263 19.729 1.00 93.12 192 CYS A CA 1
ATOM 1543 C C . CYS A 1 192 ? 3.003 -15.278 19.497 1.00 93.12 192 CYS A C 1
ATOM 1545 O O . CYS A 1 192 ? 2.243 -15.175 20.459 1.00 93.12 192 CYS A O 1
ATOM 1547 N N . GLY A 1 193 ? 2.554 -15.441 18.251 1.00 90.00 193 GLY A N 1
ATOM 1548 C CA . GLY A 1 193 ? 1.141 -15.468 17.874 1.00 90.00 193 GLY A CA 1
ATOM 1549 C C . GLY A 1 193 ? 0.371 -16.610 18.534 1.00 90.00 193 GLY A C 1
ATOM 1550 O O . GLY A 1 193 ? -0.659 -16.371 19.169 1.00 90.00 193 GLY A O 1
ATOM 1551 N N . VAL A 1 194 ? 0.905 -17.835 18.476 1.00 91.12 194 VAL A N 1
ATOM 1552 C CA . VAL A 1 194 ? 0.315 -19.015 19.132 1.00 91.12 194 VAL A CA 1
ATOM 1553 C C . VAL A 1 194 ? 0.250 -18.819 20.648 1.00 91.12 194 VAL A C 1
ATOM 1555 O O . VAL A 1 194 ? -0.787 -19.079 21.265 1.00 91.12 194 VAL A O 1
ATOM 1558 N N . SER A 1 195 ? 1.320 -18.296 21.253 1.00 92.50 195 SER A N 1
ATOM 1559 C CA . SER A 1 195 ? 1.374 -18.029 22.696 1.00 92.50 195 SER A CA 1
ATOM 1560 C C . SER A 1 195 ? 0.332 -16.996 23.139 1.00 92.50 195 SER A C 1
ATOM 1562 O O . SER A 1 195 ? -0.382 -17.215 24.121 1.00 92.50 195 SER A O 1
ATOM 1564 N N . ILE A 1 196 ? 0.190 -15.901 22.382 1.00 89.69 196 ILE A N 1
ATOM 1565 C CA . ILE A 1 196 ? -0.813 -14.856 22.631 1.00 89.69 196 ILE A CA 1
ATOM 1566 C C . ILE A 1 196 ? -2.226 -15.436 22.525 1.00 89.69 196 ILE A C 1
ATOM 1568 O O . ILE A 1 196 ? -3.053 -15.190 23.402 1.00 89.69 196 ILE A O 1
ATOM 1572 N N . HIS A 1 197 ? -2.516 -16.224 21.485 1.00 88.06 197 HIS A N 1
ATOM 1573 C CA . HIS A 1 197 ? -3.834 -16.839 21.315 1.00 88.06 197 HIS A CA 1
ATOM 1574 C C . HIS A 1 197 ? -4.186 -17.805 22.444 1.00 88.06 197 HIS A C 1
ATOM 1576 O O . HIS A 1 197 ? -5.312 -17.772 22.945 1.00 88.06 197 HIS A O 1
ATOM 1582 N N . LYS A 1 198 ? -3.225 -18.622 22.888 1.00 91.06 198 LYS A N 1
ATOM 1583 C CA . LYS A 1 198 ? -3.421 -19.548 24.007 1.00 91.06 198 LYS A CA 1
ATOM 1584 C C . LYS A 1 198 ? -3.775 -18.802 25.295 1.00 91.06 198 LYS A C 1
ATOM 1586 O O . LYS A 1 198 ? -4.760 -19.149 25.943 1.00 91.06 198 LYS A O 1
ATOM 1591 N N . ILE A 1 199 ? -3.020 -17.757 25.641 1.00 89.31 199 ILE A N 1
ATOM 1592 C CA . ILE A 1 199 ? -3.244 -16.990 26.876 1.00 89.31 199 ILE A CA 1
ATOM 1593 C C . ILE A 1 199 ? -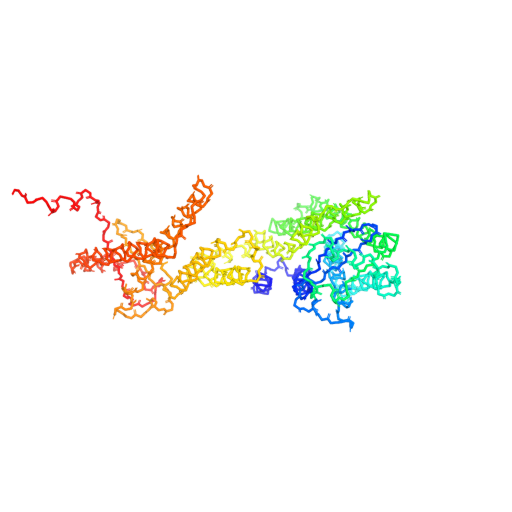4.541 -16.185 26.814 1.00 89.31 199 ILE A C 1
ATOM 1595 O O . ILE A 1 199 ? -5.317 -16.226 27.765 1.00 89.31 199 ILE A O 1
ATOM 1599 N N . LEU A 1 200 ? -4.849 -15.545 25.681 1.00 85.19 200 LEU A N 1
ATOM 1600 C CA . LEU A 1 200 ? -6.120 -14.832 25.514 1.00 85.19 200 LEU A CA 1
ATOM 1601 C C . LEU A 1 200 ? -7.336 -15.756 25.659 1.00 85.19 200 LEU A C 1
ATOM 1603 O O . LEU A 1 200 ? -8.370 -15.299 26.134 1.00 85.19 200 LEU A O 1
ATOM 1607 N N . ARG A 1 201 ? -7.228 -17.038 25.279 1.00 87.56 201 ARG A N 1
ATOM 1608 C CA . ARG A 1 201 ? -8.305 -18.024 25.457 1.00 87.56 201 ARG A CA 1
ATOM 1609 C C . ARG A 1 201 ? -8.451 -18.471 26.912 1.00 87.56 201 ARG A C 1
ATOM 1611 O O . ARG A 1 201 ? -9.575 -18.585 27.386 1.00 87.56 201 ARG A O 1
ATOM 1618 N N . ILE A 1 202 ? -7.338 -18.714 27.608 1.00 89.31 202 ILE A N 1
ATOM 1619 C CA . ILE A 1 202 ? -7.344 -19.159 29.014 1.00 89.31 202 ILE A CA 1
ATOM 1620 C C . ILE A 1 202 ? -7.832 -18.038 29.935 1.00 89.31 202 ILE A C 1
ATOM 1622 O O . ILE A 1 202 ? -8.641 -18.270 30.828 1.00 89.31 202 ILE A O 1
ATOM 1626 N N . GLU A 1 203 ? -7.365 -16.812 29.713 1.00 85.38 203 GLU A N 1
ATOM 1627 C CA . GLU A 1 203 ? -7.647 -15.680 30.597 1.00 85.38 203 GLU A CA 1
ATOM 1628 C C . GLU A 1 203 ? -8.852 -14.842 30.156 1.00 85.38 203 GLU A C 1
ATOM 1630 O O . GLU A 1 203 ? -9.148 -13.820 30.772 1.00 85.38 203 GLU A O 1
ATOM 1635 N N . ALA A 1 204 ? -9.589 -15.280 29.128 1.00 80.62 204 ALA A N 1
ATOM 1636 C CA . ALA A 1 204 ? -10.772 -14.583 28.620 1.00 80.62 204 ALA A CA 1
ATOM 1637 C C . ALA A 1 204 ? -11.798 -14.263 29.721 1.00 80.62 204 ALA A C 1
ATOM 1639 O O . ALA A 1 204 ? -12.437 -13.215 29.667 1.00 80.62 204 ALA A O 1
ATOM 1640 N N . SER A 1 205 ? -11.929 -15.135 30.728 1.00 79.19 205 SER A N 1
ATOM 1641 C CA . SER A 1 205 ? -12.847 -14.963 31.862 1.00 79.19 205 SER A CA 1
ATOM 1642 C C . SER A 1 205 ? -12.408 -13.891 32.866 1.00 79.19 205 SER A C 1
ATOM 1644 O O . SER A 1 205 ? -13.255 -13.344 33.567 1.00 79.19 205 SER A O 1
ATOM 1646 N N . LYS A 1 206 ? -11.110 -13.566 32.934 1.00 80.81 206 LYS A N 1
ATOM 1647 C CA . LYS A 1 206 ? -10.552 -12.571 33.869 1.00 80.81 206 LYS A CA 1
ATOM 1648 C C . LYS A 1 206 ? -10.637 -11.141 33.337 1.00 80.81 206 LYS A C 1
ATOM 1650 O O . LYS A 1 206 ? -10.559 -10.184 34.105 1.00 80.81 206 LYS A O 1
ATOM 1655 N N . TYR A 1 207 ? -10.758 -10.974 32.022 1.00 77.75 207 TYR A N 1
ATOM 1656 C CA . TYR A 1 207 ? -10.808 -9.662 31.386 1.00 77.75 207 TYR A CA 1
ATOM 1657 C C . TYR A 1 207 ? -12.244 -9.164 31.225 1.00 77.75 207 TYR A C 1
ATOM 1659 O O . TYR A 1 207 ? -13.173 -9.923 30.955 1.00 77.75 207 TYR A O 1
ATOM 1667 N N . SER A 1 208 ? -12.431 -7.844 31.304 1.00 80.75 208 SER A N 1
ATOM 1668 C CA . SER A 1 208 ? -13.712 -7.237 30.943 1.00 80.75 208 SER A CA 1
ATOM 1669 C C . SER A 1 208 ? -14.059 -7.543 29.480 1.00 80.75 208 SER A C 1
ATOM 1671 O O . SER A 1 208 ? -13.180 -7.585 28.612 1.00 80.75 208 SER A O 1
ATOM 1673 N N . LYS A 1 209 ? -15.357 -7.686 29.170 1.00 81.81 209 LYS A N 1
ATOM 1674 C CA . LYS A 1 209 ? -15.845 -7.939 27.797 1.00 81.81 209 LYS A CA 1
ATOM 1675 C C . LYS A 1 209 ? -15.284 -6.932 26.781 1.00 81.81 209 LYS A C 1
ATOM 1677 O O . LYS A 1 209 ? -14.980 -7.285 25.642 1.00 81.81 209 LYS A O 1
ATOM 1682 N N . GLN A 1 210 ? -15.107 -5.677 27.200 1.00 75.75 210 GLN A N 1
ATOM 1683 C CA . GLN A 1 210 ? -14.535 -4.617 26.370 1.00 75.75 210 GLN A CA 1
ATOM 1684 C C . GLN A 1 210 ? -13.038 -4.823 26.096 1.00 75.75 210 GLN A C 1
ATOM 1686 O O . GLN A 1 210 ? -12.601 -4.634 24.958 1.00 75.75 210 GLN A O 1
ATOM 1691 N N . ASN A 1 211 ? -12.264 -5.243 27.100 1.00 75.56 211 ASN A N 1
ATOM 1692 C CA . ASN A 1 211 ? -10.843 -5.534 26.933 1.00 75.56 211 ASN A CA 1
ATOM 1693 C C . ASN A 1 211 ? -10.634 -6.756 26.039 1.00 75.56 211 ASN A C 1
ATOM 1695 O O . ASN A 1 211 ? -9.824 -6.678 25.120 1.00 75.56 211 ASN A O 1
ATOM 1699 N N . VAL A 1 212 ? -11.414 -7.829 26.222 1.00 79.25 212 VAL A N 1
ATOM 1700 C CA . VAL A 1 212 ? -11.372 -9.007 25.337 1.00 79.25 212 VAL A CA 1
ATOM 1701 C C . VAL A 1 212 ? -11.629 -8.593 23.889 1.00 79.25 212 VAL A C 1
ATOM 1703 O O . VAL A 1 212 ? -10.809 -8.873 23.021 1.00 79.25 212 VAL A O 1
ATOM 1706 N N . LYS A 1 213 ? -12.699 -7.829 23.627 1.00 79.00 213 LYS A N 1
ATOM 1707 C CA . LYS A 1 213 ? -13.020 -7.345 22.274 1.00 79.00 213 LYS A CA 1
ATOM 1708 C C . LYS A 1 213 ? -11.887 -6.517 21.660 1.00 79.00 213 LYS A C 1
ATOM 1710 O O . LYS A 1 213 ? -11.559 -6.707 20.490 1.00 79.00 213 LYS A O 1
ATOM 1715 N N . CYS A 1 214 ? -11.278 -5.617 22.434 1.00 75.12 214 CYS A N 1
ATOM 1716 C CA . CYS A 1 214 ? -10.144 -4.812 21.976 1.00 75.12 214 CYS A CA 1
ATOM 1717 C C . CYS A 1 214 ? -8.922 -5.686 21.652 1.00 75.12 214 CYS A C 1
ATOM 1719 O O . CYS A 1 214 ? -8.283 -5.501 20.618 1.00 75.12 214 CYS A O 1
ATOM 1721 N N . GLN A 1 215 ? -8.616 -6.666 22.505 1.00 77.75 215 GLN A N 1
ATOM 1722 C CA . GLN A 1 215 ? -7.507 -7.593 22.286 1.00 77.75 215 GLN A CA 1
ATOM 1723 C C . GLN A 1 215 ? -7.743 -8.479 21.061 1.00 77.75 215 GLN A C 1
ATOM 1725 O O . GLN A 1 215 ? -6.828 -8.672 20.264 1.00 77.75 215 GLN A O 1
ATOM 1730 N N . THR A 1 216 ? -8.967 -8.964 20.852 1.00 81.19 216 THR A N 1
ATOM 1731 C CA . THR A 1 216 ? -9.327 -9.720 19.649 1.00 81.19 216 THR A CA 1
ATOM 1732 C C . THR A 1 216 ? -9.143 -8.876 18.390 1.00 81.19 216 THR A C 1
ATOM 1734 O O . THR A 1 216 ? -8.542 -9.358 17.435 1.00 81.19 216 THR A O 1
ATOM 1737 N N . GLN A 1 217 ? -9.572 -7.608 18.390 1.00 80.06 217 GLN A N 1
ATOM 1738 C CA . GLN A 1 217 ? -9.374 -6.707 17.244 1.00 80.06 217 GLN A CA 1
ATOM 1739 C C . GLN A 1 217 ? -7.892 -6.535 16.898 1.00 80.06 217 GLN A C 1
ATOM 1741 O O . GLN A 1 217 ? -7.515 -6.692 15.740 1.00 80.06 217 GLN A O 1
ATOM 1746 N N . VAL A 1 218 ? -7.043 -6.275 17.897 1.00 77.06 218 VAL A N 1
ATOM 1747 C CA . VAL A 1 218 ? -5.593 -6.143 17.687 1.00 77.06 218 VAL A CA 1
ATOM 1748 C C . VAL A 1 218 ? -4.976 -7.464 17.208 1.00 77.06 218 VAL A C 1
ATOM 1750 O O . VAL A 1 218 ? -4.117 -7.445 16.334 1.00 77.06 218 VAL A O 1
ATOM 1753 N N . SER A 1 219 ? -5.438 -8.619 17.708 1.00 81.25 219 SER A N 1
ATOM 1754 C CA . SER A 1 219 ? -4.993 -9.931 17.206 1.00 81.25 219 SER A CA 1
ATOM 1755 C C . SER A 1 219 ? -5.331 -10.156 15.750 1.00 81.25 219 SER A C 1
ATOM 1757 O O . SER A 1 219 ? -4.479 -10.635 15.010 1.00 81.25 219 SER A O 1
ATOM 1759 N N . VAL A 1 220 ? -6.553 -9.823 15.342 1.00 85.38 220 VAL A N 1
ATOM 1760 C CA . VAL A 1 220 ? -6.985 -9.990 13.955 1.00 85.38 220 VAL A CA 1
ATOM 1761 C C . VAL A 1 220 ? -6.133 -9.120 13.036 1.00 85.38 220 VAL A C 1
ATOM 1763 O O . VAL A 1 220 ? -5.628 -9.630 12.045 1.00 85.38 220 VAL A O 1
ATOM 1766 N N . ILE A 1 221 ? -5.895 -7.854 13.401 1.00 84.19 221 ILE A N 1
ATOM 1767 C CA . ILE A 1 221 ? -5.029 -6.947 12.627 1.00 84.19 221 ILE A CA 1
ATOM 1768 C C . ILE A 1 221 ? -3.641 -7.552 12.456 1.00 84.19 221 ILE A C 1
ATOM 1770 O O . ILE A 1 221 ? -3.208 -7.746 11.329 1.00 84.19 221 ILE A O 1
ATOM 1774 N N . LEU A 1 222 ? -2.987 -7.920 13.559 1.00 80.31 222 LEU A N 1
ATOM 1775 C CA . LEU A 1 222 ? -1.626 -8.455 13.522 1.00 80.31 222 LEU A CA 1
ATOM 1776 C C . LEU A 1 222 ? -1.534 -9.784 12.766 1.00 80.31 222 LEU A C 1
ATOM 1778 O O . LEU A 1 222 ? -0.535 -10.049 12.111 1.00 80.31 222 LEU A O 1
ATOM 1782 N N . THR A 1 223 ? -2.568 -10.624 12.838 1.00 85.19 223 THR A N 1
ATOM 1783 C CA . THR A 1 223 ? -2.607 -11.888 12.088 1.00 85.19 223 THR A CA 1
ATOM 1784 C C . THR A 1 223 ? -2.715 -11.623 10.593 1.00 85.19 223 THR A C 1
ATOM 1786 O O . THR A 1 223 ? -1.968 -12.212 9.819 1.00 85.19 223 THR A O 1
ATOM 1789 N N . ILE A 1 224 ? -3.598 -10.707 10.180 1.00 86.81 224 ILE A N 1
ATOM 1790 C CA . ILE A 1 224 ? -3.708 -10.310 8.773 1.00 86.81 224 ILE A CA 1
ATOM 1791 C C . ILE A 1 224 ? -2.383 -9.690 8.308 1.00 86.81 224 ILE A C 1
ATOM 1793 O O . ILE A 1 224 ? -1.870 -10.078 7.265 1.00 86.81 224 ILE A O 1
ATOM 1797 N N . GLU A 1 225 ? -1.785 -8.799 9.102 1.00 83.69 225 GLU A N 1
ATOM 1798 C CA . GLU A 1 225 ? -0.484 -8.180 8.813 1.00 83.69 225 GLU A CA 1
ATOM 1799 C C . GLU A 1 225 ? 0.678 -9.175 8.785 1.00 83.69 225 GLU A C 1
ATOM 1801 O O . GLU A 1 225 ? 1.663 -8.915 8.111 1.00 83.69 225 GLU A O 1
ATOM 1806 N N . ALA A 1 226 ? 0.585 -10.313 9.476 1.00 86.50 226 ALA A N 1
ATOM 1807 C CA . ALA A 1 226 ? 1.578 -11.382 9.392 1.00 86.50 226 ALA A CA 1
ATOM 1808 C C . ALA A 1 226 ? 1.387 -12.258 8.149 1.00 86.50 226 ALA A C 1
ATOM 1810 O O . ALA A 1 226 ? 2.359 -12.661 7.522 1.00 86.50 226 ALA A O 1
ATOM 1811 N N . VAL A 1 227 ? 0.141 -12.557 7.774 1.00 88.56 227 VAL A N 1
ATOM 1812 C CA . VAL A 1 227 ? -0.171 -13.343 6.566 1.00 88.56 227 VAL A CA 1
ATOM 1813 C C . VAL A 1 227 ? 0.153 -12.550 5.305 1.00 88.56 227 VAL A C 1
ATOM 1815 O O . VAL A 1 227 ? 0.526 -13.097 4.272 1.00 88.56 227 VAL A O 1
ATOM 1818 N N . PHE A 1 228 ? 0.009 -11.239 5.363 1.00 85.62 228 PHE A N 1
ATOM 1819 C CA . PHE A 1 228 ? 0.025 -10.432 4.167 1.00 85.62 228 PHE A CA 1
ATOM 1820 C C . PHE A 1 228 ? 1.406 -10.310 3.484 1.00 85.62 228 PHE A C 1
ATOM 1822 O O . PHE A 1 228 ? 1.457 -10.492 2.266 1.00 85.62 228 PHE A O 1
ATOM 1829 N N . PRO A 1 229 ? 2.539 -10.130 4.192 1.00 85.19 229 PRO A N 1
ATOM 1830 C CA . PRO A 1 229 ? 3.871 -10.235 3.602 1.00 85.19 229 PRO A CA 1
ATOM 1831 C C . PRO A 1 229 ? 4.216 -11.657 3.138 1.00 85.19 229 PRO A C 1
ATOM 1833 O O . PRO A 1 229 ? 5.085 -11.809 2.282 1.00 85.19 229 PRO A O 1
ATOM 1836 N N . VAL A 1 230 ? 3.532 -12.706 3.623 1.00 88.06 230 VAL A N 1
ATOM 1837 C CA . VAL A 1 230 ? 3.678 -14.054 3.040 1.00 88.06 230 VAL A CA 1
ATOM 1838 C C . VAL A 1 230 ? 3.200 -14.032 1.593 1.00 88.06 230 VAL A C 1
ATOM 1840 O O . VAL A 1 230 ? 3.912 -14.467 0.695 1.00 88.06 230 VAL A O 1
ATOM 1843 N N . ILE A 1 231 ? 2.016 -13.466 1.365 1.00 89.38 231 ILE A N 1
ATOM 1844 C CA . ILE A 1 231 ? 1.400 -13.396 0.038 1.00 89.38 231 ILE A CA 1
ATOM 1845 C C . ILE A 1 231 ? 2.140 -12.403 -0.857 1.00 89.38 231 ILE A C 1
ATOM 1847 O O . ILE A 1 231 ? 2.374 -12.688 -2.028 1.00 89.38 231 ILE A O 1
ATOM 1851 N N . THR A 1 232 ? 2.502 -11.237 -0.319 1.00 86.62 232 THR A N 1
ATOM 1852 C CA . THR A 1 232 ? 3.023 -10.136 -1.138 1.00 86.62 232 THR A CA 1
ATOM 1853 C C . THR A 1 232 ? 4.532 -10.149 -1.326 1.00 86.62 232 THR A C 1
ATOM 1855 O O . THR A 1 232 ? 5.007 -9.569 -2.296 1.00 86.62 232 THR A O 1
ATOM 1858 N N . VAL A 1 233 ? 5.288 -10.808 -0.442 1.00 85.12 233 VAL A N 1
ATOM 1859 C CA . VAL A 1 233 ? 6.759 -10.820 -0.481 1.00 85.12 233 VAL A CA 1
ATOM 1860 C C . VAL A 1 233 ? 7.303 -12.243 -0.523 1.00 85.12 233 VAL A C 1
ATOM 1862 O O . VAL A 1 233 ? 8.040 -12.571 -1.450 1.00 85.12 233 VAL A O 1
ATOM 1865 N N . LEU A 1 234 ? 6.937 -13.109 0.431 1.00 85.50 234 LEU A N 1
ATOM 1866 C CA . LEU A 1 234 ? 7.552 -14.437 0.554 1.00 85.50 234 LEU A CA 1
ATOM 1867 C C . LEU A 1 234 ? 7.239 -15.333 -0.646 1.00 85.50 234 LEU A C 1
ATOM 1869 O O . LEU A 1 234 ? 8.164 -15.883 -1.230 1.00 85.50 234 LEU A O 1
ATOM 1873 N N . ILE A 1 235 ? 5.964 -15.469 -1.022 1.00 88.69 235 ILE A N 1
ATOM 1874 C CA . ILE A 1 235 ? 5.558 -16.305 -2.158 1.00 88.69 235 ILE A CA 1
ATOM 1875 C C . ILE A 1 235 ? 6.215 -15.806 -3.454 1.00 88.69 235 ILE A C 1
ATOM 1877 O O . ILE A 1 235 ? 6.875 -16.614 -4.102 1.00 88.69 235 ILE A O 1
ATOM 1881 N N . PRO A 1 236 ? 6.144 -14.510 -3.825 1.00 87.19 236 PRO A N 1
ATOM 1882 C CA . PRO A 1 236 ? 6.821 -14.031 -5.027 1.00 87.19 236 PRO A CA 1
ATOM 1883 C C . PRO A 1 236 ? 8.343 -14.223 -4.993 1.00 87.19 236 PRO A C 1
ATOM 1885 O O . PRO A 1 236 ? 8.922 -14.625 -5.994 1.00 87.19 236 PRO A O 1
ATOM 1888 N N . THR A 1 237 ? 8.986 -14.020 -3.838 1.00 82.62 237 THR A N 1
ATOM 1889 C CA . THR A 1 237 ? 10.436 -14.251 -3.684 1.00 82.62 237 THR A CA 1
ATOM 1890 C C . THR A 1 237 ? 10.789 -15.735 -3.806 1.00 82.62 237 THR A C 1
ATOM 1892 O O . THR A 1 237 ? 11.800 -16.084 -4.406 1.00 82.62 237 THR A O 1
ATOM 1895 N N . ALA A 1 238 ? 9.956 -16.631 -3.271 1.00 85.44 238 ALA A N 1
ATOM 1896 C CA . ALA A 1 238 ? 10.138 -18.071 -3.419 1.00 85.44 238 ALA A CA 1
ATOM 1897 C C . ALA A 1 238 ? 9.956 -18.507 -4.878 1.00 85.44 238 ALA A C 1
ATOM 1899 O O . ALA A 1 238 ? 10.721 -19.334 -5.366 1.00 85.44 238 ALA A O 1
ATOM 1900 N N . VAL A 1 239 ? 8.992 -17.920 -5.593 1.00 86.50 239 VAL A N 1
ATOM 1901 C CA . VAL A 1 239 ? 8.815 -18.143 -7.034 1.00 86.50 239 VAL A CA 1
ATOM 1902 C C . VAL A 1 239 ? 10.044 -17.660 -7.805 1.00 86.50 239 VAL A C 1
ATOM 1904 O O . VAL A 1 239 ? 10.546 -18.415 -8.629 1.00 86.50 239 VAL A O 1
ATOM 1907 N N . ASP A 1 240 ? 10.581 -16.473 -7.504 1.00 78.88 240 ASP A N 1
ATOM 1908 C CA . ASP A 1 240 ? 11.831 -15.991 -8.109 1.00 78.88 240 ASP A CA 1
ATOM 1909 C C . ASP A 1 240 ? 13.008 -16.919 -7.806 1.00 78.88 240 ASP A C 1
ATOM 1911 O O . ASP A 1 240 ? 13.832 -17.164 -8.683 1.00 78.88 240 ASP A O 1
ATOM 1915 N N . TRP A 1 241 ? 13.090 -17.454 -6.587 1.00 81.81 241 TRP A N 1
ATOM 1916 C CA . TRP A 1 241 ? 14.132 -18.395 -6.187 1.00 81.81 241 TRP A CA 1
ATOM 1917 C C . TRP A 1 241 ? 14.028 -19.718 -6.950 1.00 81.81 241 TRP A C 1
ATOM 1919 O O . TRP A 1 241 ? 15.034 -20.201 -7.467 1.00 81.81 241 TRP A O 1
ATOM 1929 N N . VAL A 1 242 ? 12.828 -20.290 -7.080 1.00 84.81 242 VAL A N 1
ATOM 1930 C CA . VAL A 1 242 ? 12.609 -21.516 -7.864 1.00 84.81 242 VAL A CA 1
ATOM 1931 C C . VAL A 1 242 ? 12.882 -21.263 -9.346 1.00 84.81 242 VAL A C 1
ATOM 1933 O O . VAL A 1 242 ? 13.635 -22.012 -9.961 1.00 84.81 242 VAL A O 1
ATOM 1936 N N . ALA A 1 243 ? 12.335 -20.185 -9.910 1.00 82.31 243 ALA A N 1
ATOM 1937 C CA . ALA A 1 243 ? 12.564 -19.779 -11.297 1.00 82.31 243 ALA A CA 1
ATOM 1938 C C . ALA A 1 243 ? 14.061 -19.585 -11.587 1.00 82.31 243 ALA A C 1
ATOM 1940 O O . ALA A 1 243 ? 14.569 -20.035 -12.613 1.00 82.31 243 ALA A O 1
ATOM 1941 N N . SER A 1 244 ? 14.777 -18.993 -10.627 1.00 75.69 244 SER A N 1
ATOM 1942 C CA . SER A 1 244 ? 16.228 -18.842 -10.659 1.00 75.69 244 SER A CA 1
ATOM 1943 C C . SER A 1 244 ? 16.968 -20.181 -10.723 1.00 75.69 244 SER A C 1
ATOM 1945 O O . SER A 1 244 ? 17.905 -20.321 -11.499 1.00 75.69 244 SER A O 1
ATOM 1947 N N . HIS A 1 245 ? 16.556 -21.182 -9.942 1.00 78.56 245 HIS A N 1
ATOM 1948 C CA . HIS A 1 245 ? 17.193 -22.506 -9.958 1.00 78.56 245 HIS A CA 1
ATOM 1949 C C . HIS A 1 245 ? 16.887 -23.305 -11.223 1.00 78.56 245 HIS A C 1
ATOM 1951 O O . HIS A 1 245 ? 17.710 -24.102 -11.660 1.00 78.56 245 HIS A O 1
ATOM 1957 N N . LEU A 1 246 ? 15.708 -23.094 -11.806 1.00 82.69 246 LEU A N 1
ATOM 1958 C CA . LEU A 1 246 ? 15.292 -23.748 -13.045 1.00 82.69 246 LEU A CA 1
ATOM 1959 C C . LEU A 1 246 ? 15.852 -23.064 -14.300 1.00 82.69 246 LEU A C 1
ATOM 1961 O O . LEU A 1 246 ? 15.591 -23.539 -15.402 1.00 82.69 246 LEU A O 1
ATOM 1965 N N . LEU A 1 247 ? 16.582 -21.949 -14.145 1.00 78.06 247 LEU A N 1
ATOM 1966 C CA . LEU A 1 247 ? 17.086 -21.107 -15.238 1.00 78.06 247 LEU A CA 1
ATOM 1967 C C . LEU A 1 247 ? 15.969 -20.672 -16.210 1.00 78.06 247 LEU A C 1
ATOM 1969 O O . LEU A 1 247 ? 16.197 -20.429 -17.394 1.00 78.06 247 LEU A O 1
ATOM 1973 N N . TYR A 1 248 ? 14.738 -20.559 -15.698 1.00 80.19 248 TYR A N 1
ATOM 1974 C CA . TYR A 1 248 ? 13.552 -20.187 -16.462 1.00 80.19 248 TYR A CA 1
ATOM 1975 C C . TYR A 1 248 ? 12.803 -19.066 -15.750 1.00 80.19 248 TYR A C 1
ATOM 1977 O O . TYR A 1 248 ? 12.167 -19.285 -14.720 1.00 80.19 248 TYR A O 1
ATOM 1985 N N . TYR A 1 249 ? 12.846 -17.863 -16.326 1.00 77.19 249 TYR A N 1
ATOM 1986 C CA . TYR A 1 249 ? 12.162 -16.693 -15.785 1.00 77.19 249 TYR A CA 1
ATOM 1987 C C . TYR A 1 249 ? 11.308 -16.021 -16.856 1.00 77.19 249 TYR A C 1
ATOM 1989 O O . TYR A 1 249 ? 11.835 -15.349 -17.747 1.00 77.19 249 TYR A O 1
ATOM 1997 N N . PRO A 1 250 ? 9.979 -16.184 -16.804 1.00 78.75 250 PRO A N 1
ATOM 1998 C CA . PRO A 1 250 ? 9.124 -15.526 -17.767 1.00 78.75 250 PRO A CA 1
ATOM 1999 C C . PRO A 1 250 ? 9.175 -14.003 -17.581 1.00 78.75 250 PRO A C 1
ATOM 2001 O O . PRO A 1 250 ? 9.131 -13.494 -16.460 1.00 78.75 250 PRO A O 1
ATOM 2004 N N . SER A 1 251 ? 9.207 -13.258 -18.688 1.00 73.94 251 SER A N 1
ATOM 2005 C CA . SER A 1 251 ? 9.357 -11.792 -18.693 1.00 73.94 251 SER A CA 1
ATOM 2006 C C . SER A 1 251 ? 8.256 -11.039 -17.934 1.00 73.94 251 SER A C 1
ATOM 2008 O O . SER A 1 251 ? 8.473 -9.921 -17.471 1.00 73.94 251 SER A O 1
ATOM 2010 N N . TRP A 1 252 ? 7.079 -11.647 -17.764 1.00 78.81 252 TRP A N 1
ATOM 2011 C CA . TRP A 1 252 ? 5.959 -11.068 -17.019 1.00 78.81 252 TRP A CA 1
ATOM 2012 C C . TRP A 1 252 ? 6.097 -11.185 -15.492 1.00 78.81 252 TRP A C 1
ATOM 2014 O O . TRP A 1 252 ? 5.408 -10.463 -14.769 1.00 78.81 252 TRP A O 1
ATOM 2024 N N . LEU A 1 253 ? 6.973 -12.056 -14.978 1.00 82.31 253 LEU A N 1
ATOM 2025 C CA . LEU A 1 253 ? 7.060 -12.349 -13.543 1.00 82.31 253 LEU A CA 1
ATOM 2026 C C . LEU A 1 253 ? 7.579 -11.154 -12.732 1.00 82.31 253 LEU A C 1
ATOM 2028 O O . LEU A 1 253 ? 7.003 -10.819 -11.697 1.00 82.31 253 LEU A O 1
ATOM 2032 N N . GLY A 1 254 ? 8.590 -10.448 -13.243 1.00 82.44 254 GLY A N 1
ATOM 2033 C CA . GLY A 1 254 ? 9.151 -9.251 -12.609 1.00 82.44 254 GLY A CA 1
ATOM 2034 C C . GLY A 1 254 ? 8.120 -8.135 -12.380 1.00 82.44 254 GLY A C 1
ATOM 2035 O O . GLY A 1 254 ? 7.937 -7.701 -11.237 1.00 82.44 254 GLY A O 1
ATOM 2036 N N . PRO A 1 255 ? 7.396 -7.684 -13.426 1.00 81.62 255 PRO A N 1
ATOM 2037 C CA . PRO A 1 255 ? 6.315 -6.706 -13.287 1.00 81.62 255 PRO A CA 1
ATOM 2038 C C . PRO A 1 255 ? 5.184 -7.152 -12.349 1.00 81.62 255 PRO A C 1
ATOM 2040 O O . PRO A 1 255 ? 4.681 -6.342 -11.562 1.00 81.62 255 PRO A O 1
ATOM 2043 N N . VAL A 1 256 ? 4.795 -8.433 -12.387 1.00 85.38 256 VAL A N 1
ATOM 2044 C CA . VAL A 1 256 ? 3.780 -8.984 -11.472 1.00 85.38 256 VAL A CA 1
ATOM 2045 C C . VAL A 1 256 ? 4.266 -8.908 -10.029 1.00 85.38 256 VAL A C 1
ATOM 2047 O O . VAL A 1 256 ? 3.556 -8.374 -9.177 1.00 85.38 256 VAL A O 1
ATOM 2050 N N . ARG A 1 257 ? 5.495 -9.350 -9.751 1.00 85.81 257 ARG A N 1
ATOM 2051 C CA . ARG A 1 257 ? 6.105 -9.273 -8.419 1.00 85.81 257 ARG A CA 1
ATOM 2052 C C . ARG A 1 257 ? 6.145 -7.840 -7.897 1.00 85.81 257 ARG A C 1
ATOM 2054 O O . ARG A 1 257 ? 5.705 -7.580 -6.777 1.00 85.81 257 ARG A O 1
ATOM 2061 N N . LYS A 1 258 ? 6.626 -6.900 -8.715 1.00 84.50 258 LYS A N 1
ATOM 2062 C CA . LYS A 1 258 ? 6.636 -5.467 -8.385 1.00 84.50 258 LYS A CA 1
ATOM 2063 C C . LYS A 1 258 ? 5.237 -4.992 -7.999 1.00 84.50 258 LYS A C 1
ATOM 2065 O O . LYS A 1 258 ? 5.052 -4.449 -6.916 1.00 84.50 258 LYS A O 1
ATOM 2070 N N . THR A 1 259 ? 4.236 -5.284 -8.825 1.00 85.56 259 THR A N 1
ATOM 2071 C CA . THR A 1 259 ? 2.844 -4.894 -8.560 1.00 85.56 259 THR A CA 1
ATOM 2072 C C . THR A 1 259 ? 2.331 -5.475 -7.242 1.00 85.56 259 THR A C 1
ATOM 2074 O O . THR A 1 259 ? 1.791 -4.743 -6.416 1.00 85.56 259 THR A O 1
ATOM 2077 N N . VAL A 1 260 ? 2.549 -6.771 -7.008 1.00 86.88 260 VAL A N 1
ATOM 2078 C CA . VAL A 1 260 ? 2.102 -7.475 -5.798 1.00 86.88 260 VAL A CA 1
ATOM 2079 C C . VAL A 1 260 ? 2.751 -6.896 -4.533 1.00 86.88 260 VAL A C 1
ATOM 2081 O O . VAL A 1 260 ? 2.052 -6.645 -3.550 1.00 86.88 260 VAL A O 1
ATOM 2084 N N . THR A 1 261 ? 4.055 -6.609 -4.560 1.00 85.75 261 THR A N 1
ATOM 2085 C CA . THR A 1 261 ? 4.769 -5.996 -3.421 1.00 85.75 261 THR A CA 1
ATOM 2086 C C . THR A 1 261 ? 4.308 -4.557 -3.143 1.00 85.75 261 THR A C 1
ATOM 2088 O O . THR A 1 261 ? 4.127 -4.176 -1.987 1.00 85.75 261 THR A O 1
ATOM 2091 N N . CYS A 1 262 ? 4.007 -3.765 -4.181 1.00 85.81 262 CYS A N 1
ATOM 2092 C CA . CYS A 1 262 ? 3.516 -2.389 -4.038 1.00 85.81 262 CYS A CA 1
ATOM 2093 C C . CYS A 1 262 ? 2.118 -2.286 -3.403 1.00 85.81 262 CYS A C 1
ATOM 2095 O O . CYS A 1 262 ? 1.782 -1.248 -2.829 1.00 85.81 262 CYS A O 1
ATOM 2097 N N . VAL A 1 263 ? 1.303 -3.345 -3.464 1.00 87.81 263 VAL A N 1
ATOM 2098 C CA . VAL A 1 263 ? -0.014 -3.387 -2.803 1.00 87.81 263 VAL A CA 1
ATOM 2099 C C . VAL A 1 263 ? 0.130 -3.441 -1.276 1.00 87.81 263 VAL A C 1
ATOM 2101 O O . VAL A 1 263 ? -0.798 -3.065 -0.553 1.00 87.81 263 VAL A O 1
ATOM 2104 N N . ALA A 1 264 ? 1.301 -3.833 -0.762 1.00 86.06 264 ALA A N 1
ATOM 2105 C CA . ALA A 1 264 ? 1.496 -4.037 0.662 1.00 86.06 264 ALA A CA 1
ATOM 2106 C C . ALA A 1 264 ? 1.199 -2.799 1.547 1.00 86.06 264 ALA A C 1
ATOM 2108 O O . ALA A 1 264 ? 0.265 -2.810 2.360 1.00 86.06 264 ALA A O 1
ATOM 2109 N N . PRO A 1 265 ? 1.897 -1.669 1.355 1.00 87.50 265 PRO A N 1
ATOM 2110 C CA . PRO A 1 265 ? 1.660 -0.459 2.143 1.00 87.50 265 PRO A CA 1
ATOM 2111 C C . PRO A 1 265 ? 0.284 0.189 1.904 1.00 87.50 265 PRO A C 1
ATOM 2113 O O . PRO A 1 265 ? -0.091 1.108 2.636 1.00 87.50 265 PRO A O 1
ATOM 2116 N N . LEU A 1 266 ? -0.465 -0.240 0.878 1.00 87.69 266 LEU A N 1
ATOM 2117 C CA . LEU A 1 266 ? -1.826 0.225 0.609 1.00 87.69 266 LEU A CA 1
ATOM 2118 C C . LEU A 1 266 ? -2.849 -0.495 1.494 1.00 87.69 266 LEU A C 1
ATOM 2120 O O . LEU A 1 266 ? -3.716 0.153 2.080 1.00 87.69 266 LEU A O 1
ATOM 2124 N N . LEU A 1 267 ? -2.757 -1.824 1.599 1.00 88.69 267 LEU A N 1
ATOM 2125 C CA . LEU A 1 267 ? -3.736 -2.617 2.345 1.00 88.69 267 LEU A CA 1
ATOM 2126 C C . LEU A 1 267 ? -3.567 -2.485 3.861 1.00 88.69 267 LEU A C 1
ATOM 2128 O O . LEU A 1 267 ? -4.572 -2.466 4.572 1.00 88.69 267 LEU A O 1
ATOM 2132 N N . ASN A 1 268 ? -2.342 -2.306 4.361 1.00 89.06 268 ASN A N 1
ATOM 2133 C CA . ASN A 1 268 ? -2.069 -2.138 5.793 1.00 89.06 268 ASN A CA 1
ATOM 2134 C C . ASN A 1 268 ? -2.940 -1.060 6.478 1.00 89.06 268 ASN A C 1
ATOM 2136 O O . ASN A 1 268 ? -3.612 -1.373 7.470 1.00 89.06 268 ASN A O 1
ATOM 2140 N N . PRO A 1 269 ? -3.002 0.199 5.995 1.00 92.31 269 PRO A N 1
ATOM 2141 C CA . PRO A 1 269 ? -3.868 1.205 6.600 1.00 92.31 269 PRO A CA 1
ATOM 2142 C C . PRO A 1 269 ? -5.359 0.897 6.428 1.00 92.31 269 PRO A C 1
ATOM 2144 O O . PRO A 1 269 ? -6.135 1.167 7.345 1.00 92.31 269 PRO A O 1
ATOM 2147 N N . ILE A 1 270 ? -5.766 0.289 5.307 1.00 90.56 270 ILE A N 1
ATOM 2148 C CA . ILE A 1 270 ? -7.162 -0.105 5.058 1.00 90.56 270 ILE A CA 1
ATOM 2149 C C . ILE A 1 270 ? -7.608 -1.136 6.096 1.00 90.56 270 ILE A C 1
ATOM 2151 O O . ILE A 1 270 ? -8.615 -0.929 6.770 1.00 90.56 270 ILE A O 1
ATOM 2155 N N . ILE A 1 271 ? -6.827 -2.200 6.295 1.00 90.31 271 ILE A N 1
ATOM 2156 C CA . ILE A 1 271 ? -7.112 -3.260 7.270 1.00 90.31 271 ILE A CA 1
ATOM 2157 C C . ILE A 1 271 ? -7.255 -2.663 8.672 1.00 90.31 271 ILE A C 1
ATOM 2159 O O . ILE A 1 271 ? -8.255 -2.906 9.351 1.00 90.31 271 ILE A O 1
ATOM 2163 N N . LYS A 1 272 ? -6.304 -1.820 9.096 1.00 90.44 272 LYS A N 1
ATOM 2164 C CA . LYS A 1 272 ? -6.357 -1.156 10.408 1.00 90.44 272 LYS A CA 1
ATOM 2165 C C . LYS A 1 272 ? -7.613 -0.290 10.560 1.00 90.44 272 LYS A C 1
ATOM 2167 O O . LYS A 1 272 ? -8.276 -0.357 11.595 1.00 90.44 272 LYS A O 1
ATOM 2172 N N . ILE A 1 273 ? -7.978 0.492 9.542 1.00 91.19 273 ILE A N 1
ATOM 2173 C CA . ILE A 1 273 ? -9.190 1.326 9.561 1.00 91.19 273 ILE A CA 1
ATOM 2174 C C . ILE A 1 273 ? -10.454 0.459 9.631 1.00 91.19 273 ILE A C 1
ATOM 2176 O O . ILE A 1 273 ? -11.353 0.763 10.412 1.00 91.19 273 ILE A O 1
ATOM 2180 N N . CYS A 1 274 ? -10.524 -0.624 8.856 1.00 89.44 274 CYS A N 1
ATOM 2181 C CA . CYS A 1 274 ? -11.693 -1.498 8.769 1.00 89.44 274 CYS A CA 1
ATOM 2182 C C . CYS A 1 274 ? -11.907 -2.355 10.026 1.00 89.44 274 CYS A C 1
ATOM 2184 O O . CYS A 1 274 ? -13.056 -2.571 10.431 1.00 89.44 274 CYS A O 1
ATOM 2186 N N . VAL A 1 275 ? -10.832 -2.850 10.645 1.00 87.25 275 VAL A N 1
ATOM 2187 C CA . VAL A 1 275 ? -10.908 -3.757 11.803 1.00 87.25 275 VAL A CA 1
ATOM 2188 C C . VAL A 1 275 ? -11.061 -2.991 13.119 1.00 87.25 275 VAL A C 1
ATOM 2190 O O . VAL A 1 275 ? -11.824 -3.418 13.995 1.00 87.25 275 VAL A O 1
ATOM 2193 N N . VAL A 1 276 ? -10.399 -1.839 13.277 1.00 86.38 276 VAL A N 1
ATOM 2194 C CA . VAL A 1 276 ? -10.532 -1.029 14.494 1.00 86.38 276 VAL A CA 1
ATOM 2195 C C . VAL A 1 276 ? -11.865 -0.285 14.474 1.00 86.38 276 VAL A C 1
ATOM 2197 O O . VAL A 1 276 ? -12.046 0.712 13.776 1.00 86.38 276 VAL A O 1
ATOM 2200 N N . GLY A 1 277 ? -12.809 -0.742 15.298 1.00 85.94 277 GLY A N 1
ATOM 2201 C CA . GLY A 1 277 ? -14.185 -0.237 15.285 1.00 85.94 277 GLY A CA 1
ATOM 2202 C C . GLY A 1 277 ? -14.315 1.278 15.487 1.00 85.94 277 GLY A C 1
ATOM 2203 O O . GLY A 1 277 ? -15.159 1.896 14.841 1.00 85.94 277 GLY A O 1
ATOM 2204 N N . CYS A 1 278 ? -13.478 1.896 16.332 1.00 86.44 278 CYS A N 1
ATOM 2205 C CA . CYS A 1 278 ? -13.511 3.350 16.523 1.00 86.44 278 CYS A CA 1
ATOM 2206 C C . CYS A 1 278 ? -13.010 4.119 15.291 1.00 86.44 278 CYS A C 1
ATOM 2208 O O . CYS A 1 278 ? -13.559 5.173 14.981 1.00 86.44 278 CYS A O 1
ATOM 2210 N N . TYR A 1 279 ? -12.037 3.581 14.552 1.00 89.94 279 TYR A N 1
ATOM 2211 C CA . TYR A 1 279 ? -11.548 4.178 13.309 1.00 89.94 279 TYR A CA 1
ATOM 2212 C C . TYR A 1 279 ? -12.599 4.042 12.212 1.00 89.94 279 TYR A C 1
ATOM 2214 O O . TYR A 1 279 ? -13.004 5.047 11.630 1.00 89.94 279 TYR A O 1
ATOM 2222 N N . ARG A 1 280 ? -13.131 2.828 12.017 1.00 90.50 280 ARG A N 1
ATOM 2223 C CA . ARG A 1 280 ? -14.197 2.557 11.047 1.00 90.50 280 ARG A CA 1
ATOM 2224 C C . ARG A 1 280 ? -15.415 3.440 11.271 1.00 90.50 280 ARG A C 1
ATOM 2226 O O . ARG A 1 280 ? -15.923 4.015 10.321 1.00 90.50 280 ARG A O 1
ATOM 2233 N N . ALA A 1 281 ? -15.890 3.567 12.510 1.00 87.00 281 ALA A N 1
ATOM 2234 C CA . ALA A 1 281 ? -17.061 4.388 12.812 1.00 87.00 281 ALA A CA 1
ATOM 2235 C C . ALA A 1 281 ? -16.853 5.856 12.419 1.00 87.00 281 ALA A C 1
ATOM 2237 O O . ALA A 1 281 ? -17.784 6.504 11.954 1.00 87.00 281 ALA A O 1
ATOM 2238 N N . ILE A 1 282 ? -15.637 6.378 12.582 1.00 84.75 282 ILE A N 1
ATOM 2239 C CA . ILE A 1 282 ? -15.310 7.759 12.230 1.00 84.75 282 ILE A CA 1
ATOM 2240 C C . ILE A 1 282 ? -15.172 7.912 10.729 1.00 84.75 282 ILE A C 1
ATOM 2242 O O . ILE A 1 282 ? -15.776 8.823 10.183 1.00 84.75 282 ILE A O 1
ATOM 2246 N N . VAL A 1 283 ? -14.457 7.011 10.057 1.00 82.38 283 VAL A N 1
ATOM 2247 C CA . VAL A 1 283 ? -14.351 7.037 8.595 1.00 82.38 283 VAL A CA 1
ATOM 2248 C C . VAL A 1 283 ? -15.731 6.896 7.962 1.00 82.38 283 VAL A C 1
ATOM 2250 O O . VAL A 1 283 ? -16.067 7.695 7.105 1.00 82.38 283 VAL A O 1
ATOM 2253 N N . LEU A 1 284 ? -16.590 6.000 8.452 1.00 81.56 284 LEU A N 1
ATOM 2254 C CA . LEU A 1 284 ? -17.976 5.895 7.991 1.00 81.56 284 LEU A CA 1
ATOM 2255 C C . LEU A 1 284 ? -18.799 7.145 8.312 1.00 81.56 284 LEU A C 1
ATOM 2257 O O . LEU A 1 284 ? -19.624 7.534 7.500 1.00 81.56 284 LEU A O 1
ATOM 2261 N N . ARG A 1 285 ? -18.605 7.799 9.464 1.00 80.69 285 ARG A N 1
ATOM 2262 C CA . ARG A 1 285 ? -19.264 9.085 9.759 1.00 80.69 285 ARG A CA 1
ATOM 2263 C C . ARG A 1 285 ? -18.782 10.192 8.828 1.00 80.69 285 ARG A C 1
ATOM 2265 O O . ARG A 1 285 ? -19.600 10.994 8.404 1.00 80.69 285 ARG A O 1
ATOM 2272 N N . LEU A 1 286 ? -17.489 10.229 8.517 1.00 71.88 286 LEU A N 1
ATOM 2273 C CA . LEU A 1 286 ? -16.916 11.159 7.552 1.00 71.88 286 LEU A CA 1
ATOM 2274 C C . LEU A 1 286 ? -17.471 10.863 6.159 1.00 71.88 286 LEU A C 1
ATOM 2276 O O . LEU A 1 286 ? -18.031 11.759 5.561 1.00 71.88 286 LEU A O 1
ATOM 2280 N N . MET A 1 287 ? -17.468 9.612 5.700 1.00 67.56 287 MET A N 1
ATOM 2281 C CA . MET A 1 287 ? -18.083 9.204 4.430 1.00 67.56 287 MET A CA 1
ATOM 2282 C C . MET A 1 287 ? -19.602 9.432 4.389 1.00 67.56 287 MET A C 1
ATOM 2284 O O . MET A 1 287 ? -20.160 9.646 3.326 1.00 67.56 287 MET A O 1
ATOM 2288 N N . LYS A 1 288 ? -20.301 9.404 5.528 1.00 69.25 288 LYS A N 1
ATOM 2289 C CA . LYS A 1 288 ? -21.718 9.796 5.598 1.00 69.25 288 LYS A CA 1
ATOM 2290 C C . LYS A 1 288 ? -21.915 11.307 5.493 1.00 69.25 288 LYS A C 1
ATOM 2292 O O . LYS A 1 288 ? -23.000 11.740 5.118 1.00 69.25 288 LYS A O 1
ATOM 2297 N N . LYS A 1 289 ? -20.902 12.116 5.819 1.00 64.44 289 LYS A N 1
ATOM 2298 C CA . LYS A 1 289 ? -20.924 13.546 5.506 1.00 64.44 289 LYS A CA 1
ATOM 2299 C C . LYS A 1 289 ? -20.675 13.680 4.006 1.00 64.44 289 LYS A C 1
ATOM 2301 O O . LYS A 1 289 ? -19.548 13.515 3.550 1.00 64.44 289 LYS A O 1
ATOM 2306 N N . LYS A 1 290 ? -21.745 13.975 3.268 1.00 58.38 290 LYS A N 1
ATOM 2307 C CA . LYS A 1 290 ? -21.785 14.150 1.805 1.00 58.38 290 LYS A CA 1
ATOM 2308 C C . LYS A 1 290 ? -20.599 14.969 1.267 1.00 58.38 290 LYS A C 1
ATOM 2310 O O . LYS A 1 290 ? -19.909 14.537 0.347 1.00 58.38 290 LYS A O 1
ATOM 2315 N N . PHE A 1 291 ? -20.244 16.041 1.972 1.00 58.69 291 PHE A N 1
ATOM 2316 C CA . PHE A 1 291 ? -19.068 16.874 1.706 1.00 58.69 291 PHE A CA 1
ATOM 2317 C C . PHE A 1 291 ? -17.716 16.122 1.660 1.00 58.69 291 PHE A C 1
ATOM 2319 O O . PHE A 1 291 ? -16.874 16.399 0.809 1.00 58.69 291 PHE A O 1
ATOM 2326 N N . PHE A 1 292 ? -17.479 15.138 2.536 1.00 54.66 292 PHE A N 1
ATOM 2327 C CA . PHE A 1 292 ? -16.200 14.413 2.597 1.00 54.66 292 PHE A CA 1
ATOM 2328 C C . PHE A 1 292 ? -16.031 13.416 1.445 1.00 54.66 292 PHE A C 1
ATOM 2330 O O . PHE A 1 292 ? -14.910 13.193 0.989 1.00 54.66 292 PHE A O 1
ATOM 2337 N N . VAL A 1 293 ? -17.125 12.822 0.959 1.00 61.22 293 VAL A N 1
ATOM 2338 C CA . VAL A 1 293 ? -17.107 11.906 -0.195 1.00 61.22 293 VAL A CA 1
ATOM 2339 C C . VAL A 1 293 ? -16.651 12.661 -1.438 1.00 61.22 293 VAL A C 1
ATOM 2341 O O . VAL A 1 293 ? -15.703 12.242 -2.098 1.00 61.22 293 VAL A O 1
ATOM 2344 N N . ASN A 1 294 ? -17.230 13.836 -1.681 1.00 62.97 294 ASN A N 1
ATOM 2345 C CA . ASN A 1 294 ? -16.904 14.647 -2.851 1.00 62.97 294 ASN A CA 1
ATOM 2346 C C . ASN A 1 294 ? -15.480 15.230 -2.785 1.00 62.97 294 ASN A C 1
ATOM 2348 O O . ASN A 1 294 ? -14.783 15.245 -3.800 1.00 62.97 294 ASN A O 1
ATOM 2352 N N . ILE A 1 295 ? -14.994 15.601 -1.593 1.00 65.88 295 ILE A N 1
ATOM 2353 C CA . ILE A 1 295 ? -13.621 16.103 -1.394 1.00 65.88 295 ILE A CA 1
ATOM 2354 C C . ILE A 1 295 ? -12.557 15.008 -1.474 1.00 65.88 295 ILE A C 1
ATOM 2356 O O . ILE A 1 295 ? -11.416 15.304 -1.803 1.00 65.88 295 ILE A O 1
ATOM 2360 N N . THR A 1 296 ? -12.873 13.751 -1.165 1.00 67.12 296 THR A N 1
ATOM 2361 C CA . THR A 1 296 ? -11.857 12.683 -1.180 1.00 67.12 296 THR A CA 1
ATOM 2362 C C . THR A 1 296 ? -11.845 11.887 -2.478 1.00 67.12 296 THR A C 1
ATOM 2364 O O . THR A 1 296 ? -10.766 11.559 -2.972 1.00 67.12 296 THR A O 1
ATOM 2367 N N . ILE A 1 297 ? -13.014 11.610 -3.061 1.00 76.06 297 ILE A N 1
ATOM 2368 C CA . ILE A 1 297 ? -13.123 10.801 -4.279 1.00 76.06 297 ILE A CA 1
ATOM 2369 C C . ILE A 1 297 ? -12.743 11.614 -5.518 1.00 76.06 297 ILE A C 1
ATOM 2371 O O . ILE A 1 297 ? -11.995 11.109 -6.353 1.00 76.06 297 ILE A O 1
ATOM 2375 N N . SER A 1 298 ? -13.172 12.875 -5.628 1.00 80.44 298 SER A N 1
ATOM 2376 C CA . SER A 1 298 ? -12.909 13.670 -6.838 1.00 80.44 298 SER A CA 1
ATOM 2377 C C . SER A 1 298 ? -11.412 13.960 -7.052 1.00 80.44 298 SER A C 1
ATOM 2379 O O . SER A 1 298 ? -10.935 13.747 -8.164 1.00 80.44 298 SER A O 1
ATOM 2381 N N . PRO A 1 299 ? -10.604 14.337 -6.036 1.00 80.19 299 PRO A N 1
ATOM 2382 C CA . PRO A 1 299 ? -9.156 14.494 -6.219 1.00 80.19 299 PRO A CA 1
ATOM 2383 C C . PRO A 1 299 ? -8.434 13.181 -6.517 1.00 80.19 299 PRO A C 1
ATOM 2385 O O . PRO A 1 299 ? -7.460 13.171 -7.271 1.00 80.19 299 PRO A O 1
ATOM 2388 N N . LEU A 1 300 ? -8.910 12.062 -5.958 1.00 79.31 300 LEU A N 1
ATOM 2389 C CA . LEU A 1 300 ? -8.390 10.743 -6.305 1.00 79.31 300 LEU A CA 1
ATOM 2390 C C . LEU A 1 300 ? -8.667 10.427 -7.781 1.00 79.31 300 LEU A C 1
ATOM 2392 O O . LEU A 1 300 ? -7.743 10.030 -8.487 1.00 79.31 300 LEU A O 1
ATOM 2396 N N . ALA A 1 301 ? -9.892 10.664 -8.258 1.00 84.94 301 ALA A N 1
ATOM 2397 C CA . ALA A 1 301 ? -10.262 10.497 -9.662 1.00 84.94 301 ALA A CA 1
ATOM 2398 C C . ALA A 1 301 ? -9.424 11.401 -10.582 1.00 84.94 301 ALA A C 1
ATOM 2400 O O . ALA A 1 301 ? -8.860 10.914 -11.558 1.00 84.94 301 ALA A O 1
ATOM 2401 N N . LEU A 1 302 ? -9.234 12.679 -10.230 1.00 87.75 302 LEU A N 1
ATOM 2402 C CA . LEU A 1 302 ? -8.356 13.601 -10.964 1.00 87.75 302 LEU A CA 1
ATOM 2403 C C . LEU A 1 302 ? -6.913 13.097 -11.031 1.00 87.75 302 LEU A C 1
ATOM 2405 O O . LEU A 1 302 ? -6.295 13.134 -12.092 1.00 87.75 302 LEU A O 1
ATOM 2409 N N . THR A 1 303 ? -6.382 12.587 -9.918 1.00 81.38 303 THR A N 1
ATOM 2410 C CA . THR A 1 303 ? -5.016 12.048 -9.860 1.00 81.38 303 THR A CA 1
ATOM 2411 C C . THR A 1 303 ? -4.874 10.806 -10.741 1.00 81.38 303 THR A C 1
ATOM 2413 O O . THR A 1 303 ? -3.911 10.691 -11.497 1.00 81.38 303 THR A O 1
ATOM 2416 N N . LEU A 1 304 ? -5.837 9.882 -10.675 1.00 85.31 304 LEU A N 1
ATOM 2417 C CA . LEU A 1 304 ? -5.836 8.653 -11.471 1.00 85.31 304 LEU A CA 1
ATOM 2418 C C . LEU A 1 304 ? -5.997 8.943 -12.967 1.00 85.31 304 LEU A C 1
ATOM 2420 O O . LEU A 1 304 ? -5.264 8.378 -13.776 1.00 85.31 304 LEU A O 1
ATOM 2424 N N . ASN A 1 305 ? -6.890 9.862 -13.332 1.00 89.56 305 ASN A N 1
ATOM 2425 C CA . ASN A 1 305 ? -7.090 10.264 -14.721 1.00 89.56 305 ASN A CA 1
ATOM 2426 C C . ASN A 1 305 ? -5.894 11.058 -15.265 1.00 89.56 305 ASN A C 1
ATOM 2428 O O . ASN A 1 305 ? -5.468 10.821 -16.393 1.00 89.56 305 ASN A O 1
ATOM 2432 N N . GLY A 1 306 ? -5.272 11.923 -14.459 1.00 88.12 306 GLY A N 1
ATOM 2433 C CA . GLY A 1 306 ? -4.021 12.595 -14.820 1.00 88.12 306 GLY A CA 1
ATOM 2434 C C . GLY A 1 306 ? -2.871 11.608 -15.051 1.00 88.12 306 GLY A C 1
ATOM 2435 O O . GLY A 1 306 ? -2.142 11.718 -16.038 1.00 88.12 306 GLY A O 1
ATOM 2436 N N . LEU A 1 307 ? -2.751 10.588 -14.195 1.00 82.50 307 LEU A N 1
ATOM 2437 C CA . LEU A 1 307 ? -1.791 9.500 -14.386 1.00 82.50 307 LEU A CA 1
ATOM 2438 C C . LEU A 1 307 ? -2.092 8.705 -15.664 1.00 82.50 307 LEU A C 1
ATOM 2440 O O . LEU A 1 307 ? -1.173 8.392 -16.416 1.00 82.50 307 LEU A O 1
ATOM 2444 N N . LEU A 1 308 ? -3.363 8.411 -15.944 1.00 87.94 308 LEU A N 1
ATOM 2445 C CA . LEU A 1 308 ? -3.762 7.719 -17.166 1.00 87.94 308 LEU A CA 1
ATOM 2446 C C . LEU A 1 308 ? -3.429 8.548 -18.417 1.00 87.94 308 LEU A C 1
ATOM 2448 O O . LEU A 1 308 ? -2.840 8.001 -19.345 1.00 87.94 308 LEU A O 1
ATOM 2452 N N . ALA A 1 309 ? -3.690 9.862 -18.431 1.00 92.50 309 ALA A N 1
ATOM 2453 C CA . ALA A 1 309 ? -3.252 10.760 -19.511 1.00 92.50 309 ALA A CA 1
ATOM 2454 C C . ALA A 1 309 ? -1.732 10.704 -19.720 1.00 92.50 309 ALA A C 1
ATOM 2456 O O . ALA A 1 309 ? -1.261 10.586 -20.856 1.00 92.50 309 ALA A O 1
ATOM 2457 N N . TYR A 1 310 ? -0.968 10.754 -18.626 1.00 91.88 310 TYR A N 1
ATOM 2458 C CA . TYR A 1 310 ? 0.488 10.654 -18.662 1.00 91.88 310 TYR A CA 1
ATOM 2459 C C . TYR A 1 310 ? 0.961 9.309 -19.235 1.00 91.88 310 TYR A C 1
ATOM 2461 O O . TYR A 1 310 ? 1.864 9.277 -20.075 1.00 91.88 310 TYR A O 1
ATOM 2469 N N . LEU A 1 311 ? 0.333 8.197 -18.846 1.00 87.75 311 LEU A N 1
ATOM 2470 C CA . LEU A 1 311 ? 0.635 6.867 -19.382 1.00 87.75 311 LEU A CA 1
ATOM 2471 C C . LEU A 1 311 ? 0.266 6.753 -20.863 1.00 87.75 311 LEU A C 1
ATOM 2473 O O . LEU A 1 311 ? 1.044 6.197 -21.641 1.00 87.75 311 LEU A O 1
ATOM 2477 N N . ILE A 1 312 ? -0.868 7.324 -21.280 1.00 90.12 312 ILE A N 1
ATOM 2478 C CA . ILE A 1 312 ? -1.260 7.338 -22.692 1.00 90.12 312 ILE A CA 1
ATOM 2479 C C . ILE A 1 312 ? -0.204 8.088 -23.519 1.00 90.12 312 ILE A C 1
ATOM 2481 O O . ILE A 1 312 ? 0.192 7.619 -24.592 1.00 90.12 312 ILE A O 1
ATOM 2485 N N . TYR A 1 313 ? 0.298 9.206 -22.989 1.00 91.81 313 TYR A N 1
ATOM 2486 C CA . TYR A 1 313 ? 1.330 10.023 -23.627 1.00 91.81 313 TYR A CA 1
ATOM 2487 C C . TYR A 1 313 ? 2.663 9.292 -23.753 1.00 91.81 313 TYR A C 1
ATOM 2489 O O . TYR A 1 313 ? 3.234 9.226 -24.841 1.00 91.81 313 TYR A O 1
ATOM 2497 N N . THR A 1 314 ? 3.136 8.708 -22.654 1.00 88.38 314 THR A N 1
ATOM 2498 C CA . THR A 1 314 ? 4.514 8.213 -22.548 1.00 88.38 314 THR A CA 1
ATOM 2499 C C . THR A 1 314 ? 4.690 6.736 -22.891 1.00 88.38 314 THR A C 1
ATOM 2501 O O . THR A 1 314 ? 5.760 6.357 -23.362 1.00 88.38 314 THR A O 1
ATOM 2504 N N . LYS A 1 315 ? 3.688 5.880 -22.645 1.00 86.00 315 LYS A N 1
ATOM 2505 C CA . LYS A 1 315 ? 3.849 4.410 -22.637 1.00 86.00 315 LYS A CA 1
ATOM 2506 C C . LYS A 1 315 ? 2.956 3.649 -23.615 1.00 86.00 315 LYS A C 1
ATOM 2508 O O . LYS A 1 315 ? 3.068 2.430 -23.711 1.00 86.00 315 LYS A O 1
ATOM 2513 N N . THR A 1 316 ? 2.087 4.319 -24.364 1.00 83.50 316 THR A N 1
ATOM 2514 C CA . THR A 1 316 ? 1.221 3.621 -25.325 1.00 83.50 316 THR A CA 1
ATOM 2515 C C . THR A 1 316 ? 2.022 3.071 -26.506 1.00 83.50 316 THR A C 1
ATOM 2517 O O . THR A 1 316 ? 2.656 3.835 -27.241 1.00 83.50 316 THR A O 1
ATOM 2520 N N . SER A 1 317 ? 1.928 1.756 -26.716 1.00 83.00 317 SER A N 1
ATOM 2521 C CA . SER A 1 317 ? 2.596 1.025 -27.797 1.00 83.00 317 SER A CA 1
ATOM 2522 C C . SER A 1 317 ? 2.155 1.476 -29.197 1.00 83.00 317 SER A C 1
ATOM 2524 O O . SER A 1 317 ? 1.086 2.063 -29.383 1.00 83.00 317 SER A O 1
ATOM 2526 N N . ILE A 1 318 ? 2.969 1.156 -30.211 1.00 78.19 318 ILE A N 1
ATOM 2527 C CA . ILE A 1 318 ? 2.663 1.422 -31.630 1.00 78.19 318 ILE A CA 1
ATOM 2528 C C . ILE A 1 318 ? 1.346 0.745 -32.046 1.00 78.19 318 ILE A C 1
ATOM 2530 O O . ILE A 1 318 ? 0.566 1.332 -32.789 1.00 78.19 318 ILE A O 1
ATOM 2534 N N . ILE A 1 319 ? 1.060 -0.441 -31.499 1.00 70.69 319 ILE A N 1
ATOM 2535 C CA . ILE A 1 319 ? -0.173 -1.203 -31.753 1.00 70.69 319 ILE A CA 1
ATOM 2536 C C . ILE A 1 319 ? -1.412 -0.426 -31.278 1.00 70.69 319 ILE A C 1
ATOM 2538 O O . ILE A 1 319 ? -2.463 -0.468 -31.908 1.00 70.69 319 ILE A O 1
ATOM 2542 N N . LEU A 1 320 ? -1.284 0.344 -30.196 1.00 77.19 320 LEU A N 1
ATOM 2543 C CA . LEU A 1 320 ? -2.362 1.163 -29.644 1.00 77.19 320 LEU A CA 1
ATOM 2544 C C . LEU A 1 320 ? -2.381 2.598 -30.193 1.00 77.19 320 LEU A C 1
ATOM 2546 O O . LEU A 1 320 ? -3.158 3.427 -29.717 1.00 77.19 320 LEU A O 1
ATOM 2550 N N . LYS A 1 321 ? -1.551 2.920 -31.196 1.00 81.50 321 LYS A N 1
ATOM 2551 C CA . LYS A 1 321 ? -1.427 4.284 -31.734 1.00 81.50 321 LYS A CA 1
ATOM 2552 C C . LYS A 1 321 ? -2.758 4.824 -32.259 1.00 81.50 321 LYS A C 1
ATOM 2554 O O . LYS A 1 321 ? -3.053 5.995 -32.033 1.00 81.50 321 LYS A O 1
ATOM 2559 N N . ASP A 1 322 ? -3.573 3.970 -32.871 1.00 81.06 322 ASP A N 1
ATOM 2560 C CA . ASP A 1 322 ? -4.899 4.348 -33.370 1.00 81.06 322 ASP A CA 1
ATOM 2561 C C . ASP A 1 322 ? -5.903 4.577 -32.218 1.00 81.06 322 ASP A C 1
ATOM 2563 O O . ASP A 1 322 ? -6.723 5.490 -32.276 1.00 81.06 322 ASP A O 1
ATOM 2567 N N . TYR A 1 323 ? -5.765 3.857 -31.099 1.00 84.25 323 TYR A N 1
ATOM 2568 C CA . TYR A 1 323 ? -6.619 4.013 -29.913 1.00 84.25 323 TYR A CA 1
ATOM 2569 C C . TYR A 1 323 ? -6.285 5.237 -29.053 1.00 84.25 323 TYR A C 1
ATOM 2571 O O . TYR A 1 323 ? -7.114 5.647 -28.237 1.00 84.25 323 TYR A O 1
ATOM 2579 N N . LYS A 1 324 ? -5.105 5.850 -29.232 1.00 89.06 324 LYS A N 1
ATOM 2580 C CA . LYS A 1 324 ? -4.651 7.003 -28.431 1.00 89.06 324 LYS A CA 1
ATOM 2581 C C . LYS A 1 324 ? -5.694 8.110 -28.355 1.00 89.06 324 LYS A C 1
ATOM 2583 O O . LYS A 1 324 ? -5.988 8.590 -27.266 1.00 89.06 324 LYS A O 1
ATOM 2588 N N . LYS A 1 325 ? -6.279 8.487 -29.498 1.00 88.69 325 LYS A N 1
ATOM 2589 C CA . LYS A 1 325 ? -7.263 9.582 -29.585 1.00 88.69 325 LYS A CA 1
ATOM 2590 C C . LYS A 1 325 ? -8.469 9.350 -28.677 1.00 88.69 325 LYS A C 1
ATOM 2592 O O . LYS A 1 325 ? -8.974 10.281 -28.064 1.00 88.69 325 LYS A O 1
ATOM 2597 N N . ILE A 1 326 ? -8.893 8.100 -28.558 1.00 91.06 326 ILE A N 1
ATOM 2598 C CA . ILE A 1 326 ? -10.070 7.721 -27.784 1.00 91.06 326 ILE A CA 1
ATOM 2599 C C . ILE A 1 326 ? -9.778 7.576 -26.308 1.00 91.06 326 ILE A C 1
ATOM 2601 O O . ILE A 1 326 ? -10.595 7.977 -25.484 1.00 91.06 326 ILE A O 1
ATOM 2605 N N . LEU A 1 327 ? -8.612 7.032 -25.976 1.00 89.19 327 LEU A N 1
ATOM 2606 C CA . LEU A 1 327 ? -8.165 6.981 -24.594 1.00 89.19 327 LEU A CA 1
ATOM 2607 C C . LEU A 1 327 ? -8.012 8.402 -24.036 1.00 89.19 327 LEU A C 1
ATOM 2609 O O . LEU A 1 327 ? -8.480 8.671 -22.935 1.00 89.19 327 LEU A O 1
ATOM 2613 N N . TYR A 1 328 ? -7.456 9.332 -24.822 1.00 93.81 328 TYR A N 1
ATOM 2614 C CA . TYR A 1 328 ? -7.407 10.744 -24.441 1.00 93.81 328 TYR A CA 1
ATOM 2615 C C . TYR A 1 328 ? -8.784 11.371 -24.294 1.00 93.81 328 TYR A C 1
ATOM 2617 O O . TYR A 1 328 ? -9.005 12.076 -23.316 1.00 93.81 328 TYR A O 1
ATOM 2625 N N . LEU A 1 329 ? -9.705 11.108 -25.227 1.00 93.62 329 LEU A N 1
ATOM 2626 C CA . LEU A 1 329 ? -11.073 11.606 -25.123 1.00 93.62 329 LEU A CA 1
ATOM 2627 C C . LEU A 1 329 ? -11.715 11.166 -23.800 1.00 93.62 329 LEU A C 1
ATOM 2629 O O . LEU A 1 329 ? -12.211 12.017 -23.073 1.00 93.62 329 LEU A O 1
ATOM 2633 N N . GLY A 1 330 ? -11.646 9.873 -23.464 1.00 90.06 330 GLY A N 1
ATOM 2634 C CA . GLY A 1 330 ? -12.187 9.357 -22.203 1.00 90.06 330 GLY A CA 1
ATOM 2635 C C . GLY A 1 330 ? -11.585 10.054 -20.984 1.00 90.06 330 GLY A C 1
ATOM 2636 O O . GLY A 1 330 ? -12.312 10.583 -20.153 1.00 90.06 330 GLY A O 1
ATOM 2637 N N . VAL A 1 331 ? -10.254 10.161 -20.933 1.00 93.50 331 VAL A N 1
ATOM 2638 C CA . VAL A 1 331 ? -9.562 10.817 -19.815 1.00 93.50 331 VAL A CA 1
ATOM 2639 C C . VAL A 1 331 ? -9.926 12.295 -19.683 1.00 93.50 331 VAL A C 1
ATOM 2641 O O . VAL A 1 331 ? -10.141 12.771 -18.572 1.00 93.50 331 VAL A O 1
ATOM 2644 N N . ILE A 1 332 ? -9.998 13.034 -20.792 1.00 94.38 332 ILE A N 1
ATOM 2645 C CA . ILE A 1 332 ? -10.364 14.456 -20.775 1.00 94.38 332 ILE A CA 1
ATOM 2646 C C . ILE A 1 332 ? -11.782 14.625 -20.223 1.00 94.38 332 ILE A C 1
ATOM 2648 O O . ILE A 1 332 ? -11.998 15.471 -19.357 1.00 94.38 332 ILE A O 1
ATOM 2652 N N . VAL A 1 333 ? -12.730 13.806 -20.682 1.00 93.31 333 VAL A N 1
ATOM 2653 C CA . VAL A 1 333 ? -14.118 13.860 -20.209 1.00 93.31 333 VAL A CA 1
ATOM 2654 C C . VAL A 1 333 ? -14.221 13.505 -18.728 1.00 93.31 333 VAL A C 1
ATOM 2656 O O . VAL A 1 333 ? -14.860 14.242 -17.979 1.00 93.31 333 VAL A O 1
ATOM 2659 N N . ASP A 1 334 ? -13.520 12.470 -18.271 1.00 92.31 334 ASP A N 1
ATOM 2660 C CA . ASP A 1 334 ? -13.535 12.076 -16.860 1.00 92.31 334 ASP A CA 1
ATOM 2661 C C . ASP A 1 334 ? -12.877 13.125 -15.948 1.00 92.31 334 ASP A C 1
ATOM 2663 O O . ASP A 1 334 ? -13.315 13.327 -14.811 1.00 92.31 334 ASP A O 1
ATOM 2667 N N . ILE A 1 335 ? -11.847 13.835 -16.430 1.00 93.75 335 ILE A N 1
ATOM 2668 C CA . ILE A 1 335 ? -11.255 14.982 -15.722 1.00 93.75 335 ILE A CA 1
ATOM 2669 C C . ILE A 1 335 ? -12.270 16.121 -15.621 1.00 93.75 335 ILE A C 1
ATOM 2671 O O . ILE A 1 335 ? -12.467 16.649 -14.527 1.00 93.75 335 ILE A O 1
ATOM 2675 N N . ILE A 1 336 ? -12.933 16.481 -16.725 1.00 92.62 336 ILE A N 1
ATOM 2676 C CA . ILE A 1 336 ? -13.957 17.537 -16.745 1.00 92.62 336 ILE A CA 1
ATOM 2677 C C . ILE A 1 336 ? -15.090 17.196 -15.771 1.00 92.62 336 ILE A C 1
ATOM 2679 O O . ILE A 1 336 ? -15.446 18.026 -14.935 1.00 92.62 336 ILE A O 1
ATOM 2683 N N . TYR A 1 337 ? -15.603 15.966 -15.815 1.00 93.19 337 TYR A N 1
ATOM 2684 C CA . TYR A 1 337 ? -16.626 15.495 -14.884 1.00 93.19 337 TYR A CA 1
ATOM 2685 C C . TYR A 1 337 ? -16.150 15.562 -13.430 1.00 93.19 337 TYR A C 1
ATOM 2687 O O . TYR A 1 337 ? -16.852 16.097 -12.575 1.00 93.19 337 TYR A O 1
ATOM 2695 N N . SER A 1 338 ? -14.933 15.092 -13.144 1.00 92.06 338 SER A N 1
ATOM 2696 C CA . SER A 1 338 ? -14.373 15.122 -11.787 1.00 92.06 338 SER A CA 1
ATOM 2697 C C . SER A 1 338 ? -14.191 16.552 -11.266 1.00 92.06 338 SER A C 1
ATOM 2699 O O . SER A 1 338 ? -14.421 16.800 -10.084 1.00 92.06 338 SER A O 1
ATOM 2701 N N . LEU A 1 339 ? -13.820 17.505 -12.132 1.00 91.81 339 LEU A N 1
ATOM 2702 C CA . LEU A 1 339 ? -13.735 18.928 -11.787 1.00 91.81 339 LEU A CA 1
ATOM 2703 C C . LEU A 1 339 ? -15.117 19.518 -11.496 1.00 91.81 339 LEU A C 1
ATOM 2705 O O . LEU A 1 339 ? -15.292 20.152 -10.461 1.00 91.81 339 LEU A O 1
ATOM 2709 N N . ILE A 1 340 ? -16.107 19.278 -12.358 1.00 90.94 340 ILE A N 1
ATOM 2710 C CA . ILE A 1 340 ? -17.486 19.756 -12.163 1.00 90.94 340 ILE A CA 1
ATOM 2711 C C . ILE A 1 340 ? -18.083 19.151 -10.884 1.00 90.94 340 ILE A C 1
ATOM 2713 O O . ILE A 1 340 ? -18.664 19.864 -10.065 1.00 90.94 340 ILE A O 1
ATOM 2717 N N . SER A 1 341 ? -17.871 17.856 -10.651 1.00 88.56 341 SER A N 1
ATOM 2718 C CA . SER A 1 341 ? -18.294 17.170 -9.430 1.00 88.56 341 SER A CA 1
ATOM 2719 C C . SER A 1 341 ? -17.591 17.716 -8.184 1.00 88.56 341 SER A C 1
ATOM 2721 O O . SER A 1 341 ? -18.219 17.827 -7.137 1.00 88.56 341 SER A O 1
ATOM 2723 N N . LEU A 1 342 ? -16.313 18.096 -8.267 1.00 87.56 342 LEU A N 1
ATOM 2724 C CA . LEU A 1 342 ? -15.599 18.720 -7.149 1.00 87.56 342 LEU A CA 1
ATOM 2725 C C . LEU A 1 342 ? -16.103 20.145 -6.868 1.00 87.56 342 LEU A C 1
ATOM 2727 O O . LEU A 1 342 ? -16.271 20.520 -5.708 1.00 87.56 342 LEU A O 1
ATOM 2731 N N . LEU A 1 343 ? -16.338 20.935 -7.919 1.00 88.44 343 LEU A N 1
ATOM 2732 C CA . LEU A 1 343 ? -16.744 22.337 -7.817 1.00 88.44 343 LEU A CA 1
ATOM 2733 C C . LEU A 1 343 ? -18.182 22.499 -7.321 1.00 88.44 343 LEU A C 1
ATOM 2735 O O . LEU A 1 343 ? -18.434 23.375 -6.495 1.00 88.44 343 LEU A O 1
ATOM 2739 N N . PHE A 1 344 ? -19.106 21.661 -7.791 1.00 87.62 344 PHE A N 1
ATOM 2740 C CA . PHE A 1 344 ? -20.537 21.791 -7.496 1.00 87.62 344 PHE A CA 1
ATOM 2741 C C . PHE A 1 344 ? -21.063 20.736 -6.519 1.00 87.62 344 PHE A C 1
ATOM 2743 O O . PHE A 1 344 ? -22.040 21.003 -5.826 1.00 87.62 344 PHE A O 1
ATOM 2750 N N . ALA A 1 345 ? -20.395 19.582 -6.406 1.00 83.56 345 ALA A N 1
ATOM 2751 C CA . ALA A 1 345 ? -20.699 18.506 -5.457 1.00 83.56 345 ALA A CA 1
ATOM 2752 C C . ALA A 1 345 ? -22.207 18.178 -5.389 1.00 83.56 345 ALA A C 1
ATOM 2754 O O . ALA A 1 345 ? -22.838 18.366 -4.342 1.00 83.56 345 ALA A O 1
ATOM 2755 N N . PRO A 1 346 ? -22.801 17.733 -6.515 1.00 83.56 346 PRO A N 1
ATOM 2756 C CA . PRO A 1 346 ? -24.234 17.520 -6.610 1.00 83.56 346 PRO A CA 1
ATOM 2757 C C . PRO A 1 346 ? -24.659 16.404 -5.661 1.00 83.56 346 PRO A C 1
ATOM 2759 O O . PRO A 1 346 ? -23.978 15.394 -5.477 1.00 83.56 346 PRO A O 1
ATOM 2762 N N . THR A 1 347 ? -25.822 16.573 -5.070 1.00 77.31 347 THR A N 1
ATOM 2763 C CA . THR A 1 347 ? -26.442 15.593 -4.203 1.00 77.31 347 THR A CA 1
ATOM 2764 C C . THR A 1 347 ? -27.910 15.545 -4.553 1.00 77.31 347 THR A C 1
ATOM 2766 O O . THR A 1 347 ? -28.620 16.537 -4.427 1.00 77.31 347 THR A O 1
ATOM 2769 N N . THR A 1 348 ? -28.379 14.377 -4.954 1.00 79.00 348 THR A N 1
ATOM 2770 C CA . THR A 1 348 ? -29.786 14.163 -5.265 1.00 79.00 348 THR A CA 1
ATOM 2771 C C . THR A 1 348 ? -30.501 13.656 -4.013 1.00 79.00 348 THR A C 1
ATOM 2773 O O . THR A 1 348 ? -29.971 12.835 -3.257 1.00 79.00 348 THR A O 1
ATOM 2776 N N . LEU A 1 349 ? -31.687 14.188 -3.735 1.00 71.50 349 LEU A N 1
ATOM 2777 C CA . LEU A 1 349 ? -32.531 13.767 -2.621 1.00 71.50 349 LEU A CA 1
ATOM 2778 C C . LEU A 1 349 ? -33.955 13.598 -3.138 1.00 71.50 349 LEU A C 1
ATOM 2780 O O . LEU A 1 349 ? -34.503 14.517 -3.731 1.00 71.50 349 LEU A O 1
ATOM 2784 N N . ILE A 1 350 ? -34.558 12.440 -2.884 1.00 73.56 350 ILE A N 1
ATOM 2785 C CA . ILE A 1 350 ? -35.981 12.217 -3.142 1.00 73.56 350 ILE A CA 1
ATOM 2786 C C . ILE A 1 350 ? -36.705 12.284 -1.802 1.00 73.56 350 ILE A C 1
ATOM 2788 O O . ILE A 1 350 ? -36.379 11.522 -0.889 1.00 73.56 350 ILE A O 1
ATOM 2792 N N . TYR A 1 351 ? -37.663 13.195 -1.662 1.00 69.81 351 TYR A N 1
ATOM 2793 C CA . TYR A 1 351 ? -38.473 13.323 -0.453 1.00 69.81 351 TYR A CA 1
ATOM 2794 C C . TYR A 1 351 ? -39.929 13.596 -0.819 1.00 69.81 351 TYR A C 1
ATOM 2796 O O . TYR A 1 351 ? -40.204 14.573 -1.505 1.00 69.81 351 TYR A O 1
ATOM 2804 N N . LYS A 1 352 ? -40.848 12.734 -0.354 1.00 74.12 352 LYS A N 1
ATOM 2805 C CA . LYS A 1 352 ? -42.297 12.817 -0.636 1.00 74.12 352 LYS A CA 1
ATOM 2806 C C . LYS A 1 352 ? -42.598 13.083 -2.122 1.00 74.12 352 LYS A C 1
ATOM 2808 O O . LYS A 1 352 ? -43.300 14.030 -2.450 1.00 74.12 352 LYS A O 1
ATOM 2813 N N . ASP A 1 353 ? -42.004 12.274 -3.000 1.00 74.31 353 ASP A N 1
ATOM 2814 C CA . ASP A 1 353 ? -42.173 12.346 -4.464 1.00 74.31 353 ASP A CA 1
ATOM 2815 C C . ASP A 1 353 ? -41.602 13.608 -5.131 1.00 74.31 353 ASP A C 1
ATOM 2817 O O . ASP A 1 353 ? -41.909 13.925 -6.278 1.00 74.31 353 ASP A O 1
ATOM 2821 N N . VAL A 1 354 ? -40.717 14.323 -4.439 1.00 62.44 354 VAL A N 1
ATOM 2822 C CA . VAL A 1 354 ? -40.020 15.497 -4.970 1.00 62.44 354 VAL A CA 1
ATOM 2823 C C . VAL A 1 354 ? -38.546 15.186 -5.108 1.00 62.44 354 VAL A C 1
ATOM 2825 O O . VAL A 1 354 ? -37.923 14.655 -4.185 1.00 62.44 354 VAL A O 1
ATOM 2828 N N . TYR A 1 355 ? -37.995 15.515 -6.269 1.00 69.12 355 TYR A N 1
ATOM 2829 C CA . TYR A 1 355 ? -36.592 15.354 -6.599 1.00 69.12 355 TYR A CA 1
ATOM 2830 C C . TYR A 1 355 ? -35.864 16.682 -6.391 1.00 69.12 355 TYR A C 1
ATOM 2832 O O . TYR A 1 355 ? -36.046 17.655 -7.124 1.00 69.12 355 TYR A O 1
ATOM 2840 N N . PHE A 1 356 ? -35.017 16.713 -5.373 1.00 73.81 356 PHE A N 1
ATOM 2841 C CA . PHE A 1 356 ? -34.150 17.838 -5.065 1.00 73.81 356 PHE A CA 1
ATOM 2842 C C . PHE A 1 356 ? -32.750 17.562 -5.590 1.00 73.81 356 PHE A C 1
ATOM 2844 O O . PHE A 1 356 ? -32.208 16.467 -5.396 1.00 73.81 356 PHE A O 1
ATOM 2851 N N . VAL A 1 357 ? -32.133 18.584 -6.176 1.00 76.69 357 VAL A N 1
ATOM 2852 C CA . VAL A 1 357 ? -30.697 18.582 -6.454 1.00 76.69 357 VAL A CA 1
ATOM 2853 C C . VAL A 1 357 ? -30.050 19.670 -5.619 1.00 76.69 357 VAL A C 1
ATOM 2855 O O . VAL A 1 357 ? -30.292 20.857 -5.800 1.00 76.69 357 VAL A O 1
ATOM 2858 N N . LEU A 1 358 ? -29.231 19.238 -4.670 1.00 80.19 358 LEU A N 1
ATOM 2859 C CA . LEU A 1 358 ? -28.485 20.090 -3.760 1.00 80.19 358 LEU A CA 1
ATOM 2860 C C . LEU A 1 358 ? -27.045 20.178 -4.254 1.00 80.19 358 LEU A C 1
ATOM 2862 O O . LEU A 1 358 ? -26.386 19.152 -4.413 1.00 80.19 358 LEU A O 1
ATOM 2866 N N . LEU A 1 359 ? -26.541 21.385 -4.482 1.00 83.38 359 LEU A N 1
ATOM 2867 C CA . LEU A 1 359 ? -25.142 21.602 -4.841 1.00 83.38 359 LEU A CA 1
ATOM 2868 C C . LEU A 1 359 ? -24.364 21.999 -3.586 1.00 83.38 359 LEU A C 1
ATOM 2870 O O . LEU A 1 359 ? -24.487 23.111 -3.084 1.00 83.38 359 LEU A O 1
ATOM 2874 N N . GLU A 1 360 ? -23.580 21.072 -3.039 1.00 79.00 360 GLU A N 1
ATOM 2875 C CA . GLU A 1 360 ? -22.853 21.284 -1.776 1.00 79.00 360 GLU A CA 1
ATOM 2876 C C . GLU A 1 360 ? -21.394 21.742 -1.988 1.00 79.00 360 GLU A C 1
ATOM 2878 O O . GLU A 1 360 ? -20.638 21.895 -1.024 1.00 79.00 360 GLU A O 1
ATOM 2883 N N . GLY A 1 361 ? -20.975 21.917 -3.245 1.00 79.75 361 GLY A N 1
ATOM 2884 C CA . GLY A 1 361 ? -19.595 22.223 -3.619 1.00 79.75 361 GLY A CA 1
ATOM 2885 C C . GLY A 1 361 ? -19.208 23.681 -3.383 1.00 79.75 361 GLY A C 1
ATOM 2886 O O . GLY A 1 361 ? -20.035 24.506 -3.004 1.00 79.75 361 GLY A O 1
ATOM 2887 N N . ILE A 1 362 ? -17.937 24.007 -3.642 1.00 82.19 362 ILE A N 1
ATOM 2888 C CA . ILE A 1 362 ? -17.376 25.361 -3.471 1.00 82.19 362 ILE A CA 1
ATOM 2889 C C . ILE A 1 362 ? -18.210 26.405 -4.227 1.00 82.19 362 ILE A C 1
ATOM 2891 O O . ILE A 1 362 ? -18.524 27.454 -3.675 1.00 82.19 362 ILE A O 1
ATOM 2895 N N . LEU A 1 363 ? -18.591 26.100 -5.470 1.00 84.25 363 LEU A N 1
ATOM 2896 C CA . LEU A 1 363 ? -19.416 26.976 -6.307 1.00 84.25 363 LEU A CA 1
ATOM 2897 C C . LEU A 1 363 ? -20.918 26.713 -6.148 1.00 84.25 363 LEU A C 1
ATOM 2899 O O . LEU A 1 363 ? -21.726 27.530 -6.572 1.00 84.25 363 LEU A O 1
ATOM 2903 N N . GLY A 1 364 ? -21.300 25.595 -5.522 1.00 77.88 364 GLY A N 1
ATOM 2904 C CA . GLY A 1 364 ? -22.702 25.254 -5.261 1.00 77.88 364 GLY A CA 1
ATOM 2905 C C . GLY A 1 364 ? -23.377 26.158 -4.226 1.00 77.88 364 GLY A C 1
ATOM 2906 O O . GLY A 1 364 ? -24.597 26.198 -4.162 1.00 77.88 364 GLY A O 1
ATOM 2907 N N . GLN A 1 365 ? -22.593 26.900 -3.437 1.00 76.56 365 GLN A N 1
ATOM 2908 C CA . GLN A 1 365 ? -23.093 27.839 -2.425 1.00 76.56 365 GLN A CA 1
ATOM 2909 C C . GLN A 1 365 ? -23.350 29.254 -2.963 1.00 76.56 365 GLN A C 1
ATOM 2911 O O . GLN A 1 365 ? -23.803 30.109 -2.208 1.00 76.56 365 GLN A O 1
ATOM 2916 N N . MET A 1 366 ? -23.023 29.526 -4.228 1.00 80.62 366 MET A N 1
ATOM 2917 C CA . MET A 1 366 ? -23.258 30.837 -4.833 1.00 80.62 366 MET A CA 1
ATOM 2918 C C . MET A 1 366 ? -24.748 31.044 -5.138 1.00 80.62 366 MET A C 1
ATOM 2920 O O . MET A 1 366 ? -25.495 30.082 -5.293 1.00 80.62 366 MET A O 1
ATOM 2924 N N . GLU A 1 367 ? -25.186 32.299 -5.222 1.00 83.75 367 GLU A N 1
ATOM 2925 C CA . GLU A 1 367 ? -26.564 32.631 -5.596 1.00 83.75 367 GLU A CA 1
ATOM 2926 C C . GLU A 1 367 ? -26.866 32.301 -7.068 1.00 83.75 367 GLU A C 1
ATOM 2928 O O . GLU A 1 367 ? -25.961 32.111 -7.891 1.00 83.75 367 GLU A O 1
ATOM 2933 N N . GLU A 1 368 ? -28.157 32.226 -7.408 1.00 79.25 368 GLU A N 1
ATOM 2934 C CA . GLU A 1 368 ? -28.598 32.124 -8.801 1.00 79.25 368 GLU A CA 1
ATOM 2935 C C . GLU A 1 368 ? -27.974 33.264 -9.632 1.00 79.25 368 GLU A C 1
ATOM 2937 O O . GLU A 1 368 ? -27.928 34.405 -9.167 1.00 79.25 368 GLU A O 1
ATOM 2942 N N . PRO A 1 369 ? -27.456 32.995 -10.846 1.00 84.31 369 PRO A N 1
ATOM 2943 C CA . PRO A 1 369 ? -27.687 31.809 -11.680 1.00 84.31 369 PRO A CA 1
ATOM 2944 C C . PRO A 1 369 ? -26.667 30.665 -11.505 1.00 84.31 369 PRO A C 1
ATOM 2946 O O . PRO A 1 369 ? -26.712 29.679 -12.246 1.00 84.31 369 PRO A O 1
ATOM 2949 N N . MET A 1 370 ? -25.699 30.783 -10.587 1.00 82.38 370 MET A N 1
ATOM 2950 C CA . MET A 1 370 ? -24.561 29.852 -10.521 1.00 82.38 370 MET A CA 1
ATOM 2951 C C . MET A 1 370 ? -24.958 28.438 -10.099 1.00 82.38 370 MET A C 1
ATOM 2953 O O . MET A 1 370 ? -24.387 27.469 -10.605 1.00 82.38 370 MET A O 1
ATOM 2957 N N . THR A 1 371 ? -25.949 28.300 -9.221 1.00 79.31 371 THR A N 1
ATOM 2958 C CA . THR A 1 371 ? -26.530 27.008 -8.836 1.00 79.31 371 THR A CA 1
ATOM 2959 C C . THR A 1 371 ? -27.181 26.318 -10.023 1.00 79.31 371 THR A C 1
ATOM 2961 O O . THR A 1 371 ? -26.877 25.158 -10.304 1.00 79.31 371 THR A O 1
ATOM 2964 N N . THR A 1 372 ? -27.998 27.032 -10.794 1.00 83.25 372 THR A N 1
ATOM 2965 C CA . THR A 1 372 ? -28.614 26.441 -11.979 1.00 83.25 372 THR A CA 1
ATOM 2966 C C . THR A 1 372 ? -27.575 26.058 -13.036 1.00 83.25 372 THR A C 1
ATOM 2968 O O . THR A 1 372 ? -27.622 24.949 -13.571 1.00 83.25 372 THR A O 1
ATOM 2971 N N . ILE A 1 373 ? -26.578 26.914 -13.284 1.00 86.50 373 ILE A N 1
ATOM 2972 C CA . ILE A 1 373 ? -25.452 26.593 -14.177 1.00 86.50 373 ILE A CA 1
ATOM 2973 C C . ILE A 1 373 ? -24.721 25.336 -13.688 1.00 86.50 373 ILE A C 1
ATOM 2975 O O . ILE A 1 373 ? -24.433 24.440 -14.481 1.00 86.50 373 ILE A O 1
ATOM 2979 N N . GLY A 1 374 ? -24.457 25.238 -12.385 1.00 86.81 374 GLY A N 1
ATOM 2980 C CA . GLY A 1 374 ? -23.799 24.088 -11.773 1.00 86.81 374 GLY A CA 1
ATOM 2981 C C . GLY A 1 374 ? -24.552 22.779 -11.980 1.00 86.81 374 GLY A C 1
ATOM 2982 O O . GLY A 1 374 ? -23.939 21.766 -12.319 1.00 86.81 374 GLY A O 1
ATOM 2983 N N . HIS A 1 375 ? -25.879 22.803 -11.837 1.00 85.81 375 HIS A N 1
ATOM 2984 C CA . HIS A 1 375 ? -26.739 21.646 -12.089 1.00 85.81 375 HIS A CA 1
ATOM 2985 C C . HIS A 1 375 ? -26.692 21.224 -13.562 1.00 85.81 375 HIS A C 1
ATOM 2987 O O . HIS A 1 375 ? -26.407 20.064 -13.865 1.00 85.81 375 HIS A O 1
ATOM 2993 N N . VAL A 1 376 ? -26.865 22.175 -14.485 1.00 88.62 376 VAL A N 1
ATOM 2994 C CA . VAL A 1 376 ? -26.817 21.915 -15.934 1.00 88.62 376 VAL A CA 1
ATOM 2995 C C . VAL A 1 376 ? -25.471 21.340 -16.357 1.00 88.62 376 VAL A C 1
ATOM 2997 O O . VAL A 1 376 ? -25.430 20.349 -17.086 1.00 88.62 376 VAL A O 1
ATOM 3000 N N . LEU A 1 377 ? -24.369 21.912 -15.867 1.00 90.75 377 LEU A N 1
ATOM 3001 C CA . LEU A 1 377 ? -23.023 21.410 -16.138 1.00 90.75 377 LEU A CA 1
ATOM 3002 C C . LEU A 1 377 ? -22.823 19.994 -15.601 1.00 90.75 377 LEU A C 1
ATOM 3004 O O . LEU A 1 377 ? -22.160 19.185 -16.248 1.00 90.75 377 LEU A O 1
ATOM 3008 N N . ASN A 1 378 ? -23.397 19.675 -14.442 1.00 88.38 378 ASN A N 1
ATOM 3009 C CA . ASN A 1 378 ? -23.283 18.344 -13.865 1.00 88.38 378 ASN A CA 1
ATOM 3010 C C . ASN A 1 378 ? -24.025 17.285 -14.681 1.00 88.38 378 ASN A C 1
ATOM 3012 O O . ASN A 1 378 ? -23.471 16.232 -15.011 1.00 88.38 378 ASN A O 1
ATOM 3016 N N . VAL A 1 379 ? -25.266 17.598 -15.053 1.00 87.75 379 VAL A N 1
ATOM 3017 C CA . VAL A 1 379 ? -26.089 16.751 -15.915 1.00 87.75 379 VAL A CA 1
ATOM 3018 C C . VAL A 1 379 ? -25.397 16.562 -17.264 1.00 87.75 379 VAL A C 1
ATOM 3020 O O . VAL A 1 379 ? -25.202 15.425 -17.693 1.00 87.75 379 VAL A O 1
ATOM 3023 N N . PHE A 1 380 ? -24.935 17.651 -17.886 1.00 91.94 380 PHE A N 1
ATOM 3024 C CA . PHE A 1 380 ? -24.159 17.614 -19.124 1.00 91.94 380 PHE A CA 1
ATOM 3025 C C . PHE A 1 380 ? -22.941 16.692 -19.006 1.00 91.94 380 PHE A C 1
ATOM 3027 O O . PHE A 1 380 ? -22.777 15.793 -19.827 1.00 91.94 380 PHE A O 1
ATOM 3034 N N . ALA A 1 381 ? -22.108 16.874 -17.977 1.00 90.19 381 ALA A N 1
ATOM 3035 C CA . ALA A 1 381 ? -20.891 16.091 -17.796 1.00 90.19 381 ALA A CA 1
ATOM 3036 C C . ALA A 1 381 ? -21.187 14.601 -17.574 1.00 90.19 381 ALA A C 1
ATOM 3038 O O . ALA A 1 381 ? -20.502 13.750 -18.137 1.00 90.19 381 ALA A O 1
ATOM 3039 N N . THR A 1 382 ? -22.243 14.284 -16.819 1.00 87.88 382 THR A N 1
ATOM 3040 C CA . THR A 1 382 ? -22.695 12.904 -16.595 1.00 87.88 382 THR A CA 1
ATOM 3041 C C . THR A 1 382 ? -23.106 12.239 -17.908 1.00 87.88 382 THR A C 1
ATOM 3043 O O . THR A 1 382 ? -22.617 11.156 -18.238 1.00 87.88 382 THR A O 1
ATOM 3046 N N . TYR A 1 383 ? -23.964 12.895 -18.697 1.00 88.56 383 TYR A N 1
ATOM 3047 C CA . TYR A 1 383 ? -24.374 12.373 -20.003 1.00 88.56 383 TYR A CA 1
ATOM 3048 C C . TYR A 1 383 ? -23.204 12.294 -20.981 1.00 88.56 383 TYR A C 1
ATOM 3050 O O . TYR A 1 383 ? -23.126 11.342 -21.756 1.00 88.56 383 TYR A O 1
ATOM 3058 N N . PHE A 1 384 ? -22.249 13.218 -20.895 1.00 91.50 384 PHE A N 1
ATOM 3059 C CA . PHE A 1 384 ? -21.079 13.216 -21.759 1.00 91.50 384 PHE A CA 1
ATOM 3060 C C . PHE A 1 384 ? -20.121 12.058 -21.449 1.00 91.50 384 PHE A C 1
ATOM 3062 O O . PHE A 1 384 ? -19.627 11.416 -22.379 1.00 91.50 384 PHE A O 1
ATOM 3069 N N . CYS A 1 385 ? -19.926 11.696 -20.175 1.00 89.69 385 CYS A N 1
ATOM 3070 C CA . CYS A 1 385 ? -19.235 10.456 -19.793 1.00 89.69 385 CYS A CA 1
ATOM 3071 C C . CYS A 1 385 ? -19.921 9.216 -20.400 1.00 89.69 385 CYS A C 1
ATOM 3073 O O . CYS A 1 385 ? -19.262 8.353 -20.981 1.00 89.69 385 CYS A O 1
ATOM 3075 N N . ILE A 1 386 ? -21.254 9.139 -20.330 1.00 87.44 386 ILE A N 1
ATOM 3076 C CA . ILE A 1 386 ? -22.017 8.010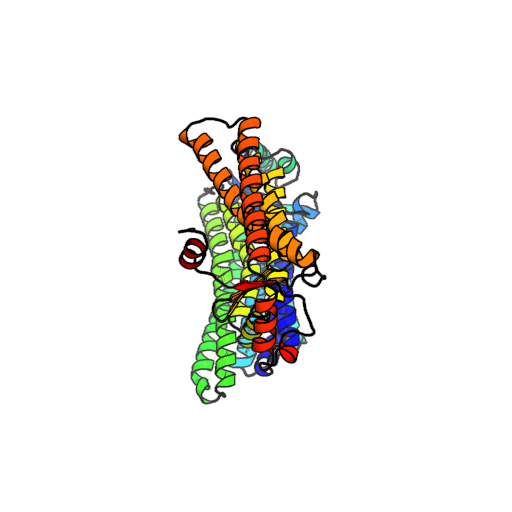 -20.890 1.00 87.44 386 ILE A CA 1
ATOM 3077 C C . ILE A 1 386 ? -21.895 7.968 -22.423 1.00 87.44 386 ILE A C 1
ATOM 3079 O O . ILE A 1 386 ? -21.614 6.915 -22.999 1.00 87.44 386 ILE A O 1
ATOM 3083 N N . ALA A 1 387 ? -22.065 9.107 -23.096 1.00 87.62 387 ALA A N 1
ATOM 3084 C CA . ALA A 1 387 ? -21.996 9.203 -24.551 1.00 87.62 387 ALA A CA 1
ATOM 3085 C C . ALA A 1 387 ? -20.583 8.897 -25.074 1.00 87.62 387 ALA A C 1
ATOM 3087 O O . ALA A 1 387 ? -20.415 8.164 -26.049 1.00 87.62 387 ALA A O 1
ATOM 3088 N N . THR A 1 388 ? -19.535 9.366 -24.392 1.00 89.25 388 THR A N 1
ATOM 3089 C CA . THR A 1 388 ? -18.157 9.027 -24.774 1.00 89.25 388 THR A CA 1
ATOM 3090 C C . THR A 1 388 ? -17.844 7.546 -24.608 1.00 89.25 388 THR A C 1
ATOM 3092 O O . THR A 1 388 ? -17.136 7.000 -25.455 1.00 89.25 388 THR A O 1
ATOM 3095 N N . ALA A 1 389 ? -18.419 6.849 -23.621 1.00 82.00 389 ALA A N 1
ATOM 3096 C CA . ALA A 1 389 ? -18.318 5.391 -23.546 1.00 82.00 389 ALA A CA 1
ATOM 3097 C C . ALA A 1 389 ? -18.902 4.713 -24.804 1.00 82.00 389 ALA A C 1
ATOM 3099 O O . ALA A 1 389 ? -18.290 3.791 -25.347 1.00 82.00 389 ALA A O 1
ATOM 3100 N N . GLN A 1 390 ? -20.023 5.209 -25.341 1.00 85.12 390 GLN A N 1
ATOM 3101 C CA . GLN A 1 390 ? -20.583 4.710 -26.606 1.00 85.12 390 GLN A CA 1
ATOM 3102 C C . GLN A 1 390 ? -19.627 4.939 -27.785 1.00 85.12 390 GLN A C 1
ATOM 3104 O O . GLN A 1 390 ? -19.390 4.015 -28.566 1.00 85.12 390 GLN A O 1
ATOM 3109 N N . VAL A 1 391 ? -19.005 6.122 -27.882 1.00 90.19 391 VAL A N 1
ATOM 3110 C CA . VAL A 1 391 ? -17.982 6.415 -28.908 1.00 90.19 391 VAL A CA 1
ATOM 3111 C C . VAL A 1 391 ? -16.815 5.429 -28.819 1.00 90.19 391 VAL A C 1
ATOM 3113 O O . VAL A 1 391 ? -16.353 4.928 -29.848 1.00 90.19 391 VAL A O 1
ATOM 3116 N N . GLN A 1 392 ? -16.364 5.092 -27.602 1.00 85.88 392 GLN A N 1
ATOM 3117 C CA . GLN A 1 392 ? -15.310 4.094 -27.392 1.00 85.88 392 GLN A CA 1
ATOM 3118 C C . GLN A 1 392 ? -15.705 2.720 -27.951 1.00 85.88 392 GLN A C 1
ATOM 3120 O O . GLN A 1 392 ? -14.890 2.078 -28.619 1.00 85.88 392 GLN A O 1
ATOM 3125 N N . PHE A 1 393 ? -16.940 2.271 -27.709 1.00 86.50 393 PHE A N 1
ATOM 3126 C CA . PHE A 1 393 ? -17.436 0.989 -28.218 1.00 86.50 393 PHE A CA 1
ATOM 3127 C C . PHE A 1 393 ? -17.598 0.982 -29.738 1.00 86.50 393 PHE A C 1
ATOM 3129 O O . PHE A 1 393 ? -17.114 0.053 -30.385 1.00 86.50 393 PHE A O 1
ATOM 3136 N N . ILE A 1 394 ? -18.210 2.020 -30.316 1.00 88.62 394 ILE A N 1
ATOM 3137 C CA . ILE A 1 394 ? -18.409 2.135 -31.769 1.00 88.62 394 ILE A CA 1
ATOM 3138 C C . ILE A 1 394 ? -17.061 2.111 -32.485 1.00 88.62 394 ILE A C 1
ATOM 3140 O O . ILE A 1 394 ? -16.873 1.356 -33.438 1.00 88.62 394 ILE A O 1
ATOM 3144 N N . TYR A 1 395 ? -16.089 2.881 -31.998 1.00 89.44 395 TYR A N 1
ATOM 3145 C CA . TYR A 1 395 ? -14.770 2.894 -32.611 1.00 89.44 395 TYR A CA 1
ATOM 3146 C C . TYR A 1 395 ? -14.051 1.551 -32.484 1.00 89.44 395 TYR A C 1
ATOM 3148 O O . TYR A 1 395 ? -13.471 1.078 -33.460 1.00 89.44 395 TYR A O 1
ATOM 3156 N N . ARG A 1 396 ? -14.096 0.907 -31.306 1.00 83.94 396 ARG A N 1
ATOM 3157 C CA . ARG A 1 396 ? -13.513 -0.433 -31.116 1.00 83.94 396 ARG A CA 1
ATOM 3158 C C . ARG A 1 396 ? -14.147 -1.445 -32.063 1.00 83.94 396 ARG A C 1
ATOM 3160 O O . ARG A 1 396 ? -13.419 -2.215 -32.678 1.00 83.94 396 ARG A O 1
ATOM 3167 N N . TYR A 1 397 ? -15.467 -1.413 -32.216 1.00 87.56 397 TYR A N 1
ATOM 3168 C CA . TYR A 1 397 ? -16.193 -2.279 -33.139 1.00 87.56 397 TYR A CA 1
ATOM 3169 C C . TYR A 1 397 ? -15.774 -2.048 -34.598 1.00 87.56 397 TYR A C 1
ATOM 3171 O O . TYR A 1 397 ? -15.458 -3.003 -35.305 1.00 87.56 397 TYR A O 1
ATOM 3179 N N . LEU A 1 398 ? -15.705 -0.794 -35.053 1.00 89.81 398 LEU A N 1
ATOM 3180 C CA . LEU A 1 398 ? -15.294 -0.476 -36.425 1.00 89.81 398 LEU A CA 1
ATOM 3181 C C . LEU A 1 398 ? -13.844 -0.888 -36.706 1.00 89.81 398 LEU A C 1
ATOM 3183 O O . LEU A 1 398 ? -13.553 -1.446 -37.767 1.00 89.81 398 LEU A O 1
ATOM 3187 N N . LEU A 1 399 ? -12.955 -0.673 -35.738 1.00 83.69 399 LEU A N 1
ATOM 3188 C CA . LEU A 1 399 ? -11.545 -1.003 -35.884 1.00 83.69 399 LEU A CA 1
ATOM 3189 C C . LEU A 1 399 ? -11.299 -2.519 -35.842 1.00 83.69 399 LEU A C 1
ATOM 3191 O O . LEU A 1 399 ? -10.590 -3.032 -36.699 1.00 83.69 399 LEU A O 1
ATOM 3195 N N . ILE A 1 400 ? -11.907 -3.246 -34.899 1.00 77.25 400 ILE A N 1
ATOM 3196 C CA . ILE A 1 400 ? -11.669 -4.688 -34.705 1.00 77.25 400 ILE A CA 1
ATOM 3197 C C . ILE A 1 400 ? -12.501 -5.526 -35.679 1.00 77.25 400 ILE A C 1
ATOM 3199 O O . ILE A 1 400 ? -11.972 -6.393 -36.367 1.00 77.25 400 ILE A O 1
ATOM 3203 N N . CYS A 1 401 ? -13.812 -5.288 -35.742 1.00 87.75 401 CYS A N 1
ATOM 3204 C CA . CYS A 1 401 ? -14.737 -6.166 -36.460 1.00 87.75 401 CYS A CA 1
ATOM 3205 C C . CYS A 1 401 ? -14.876 -5.809 -37.941 1.00 87.75 401 CYS A C 1
ATOM 3207 O O . CYS A 1 401 ? -15.272 -6.657 -38.738 1.00 87.75 401 CYS A O 1
ATOM 3209 N N . LYS A 1 402 ? -14.601 -4.555 -38.321 1.00 90.81 402 LYS A N 1
ATOM 3210 C CA . LYS A 1 402 ? -14.703 -4.101 -39.717 1.00 90.81 402 LYS A CA 1
ATOM 3211 C C . LYS A 1 402 ? -13.359 -3.743 -40.341 1.00 90.81 402 LYS A C 1
ATOM 3213 O O . LYS A 1 402 ? -13.339 -3.468 -41.537 1.00 90.81 402 LYS A O 1
ATOM 3218 N N . ASN A 1 403 ? -12.269 -3.748 -39.567 1.00 91.00 403 ASN A N 1
ATOM 3219 C CA . ASN A 1 403 ? -10.943 -3.304 -40.002 1.00 91.00 403 ASN A CA 1
ATOM 3220 C C . ASN A 1 403 ? -10.977 -1.921 -40.690 1.00 91.00 403 ASN A C 1
ATOM 3222 O O . ASN A 1 403 ? -10.208 -1.635 -41.606 1.00 91.00 403 ASN A O 1
ATOM 3226 N N . LYS A 1 404 ? -11.926 -1.063 -40.285 1.00 91.50 404 LYS A N 1
ATOM 3227 C CA . LYS A 1 404 ? -12.110 0.280 -40.836 1.00 91.50 404 LYS A CA 1
ATOM 3228 C C . LYS A 1 404 ? -11.590 1.290 -39.830 1.00 91.50 404 LYS A C 1
ATOM 3230 O O . LYS A 1 404 ? -12.143 1.431 -38.739 1.00 91.50 404 LYS A O 1
ATOM 3235 N N . LYS A 1 405 ? -10.545 2.024 -40.214 1.00 89.56 405 LYS A N 1
ATOM 3236 C CA . LYS A 1 405 ? -10.105 3.195 -39.455 1.00 89.56 405 LYS A CA 1
ATOM 3237 C C . LYS A 1 405 ? -11.103 4.318 -39.685 1.00 89.56 405 LYS A C 1
ATOM 3239 O O . LYS A 1 405 ? -11.393 4.666 -40.826 1.00 89.56 405 LYS A O 1
ATOM 3244 N N . LEU A 1 406 ? -11.625 4.863 -38.595 1.00 91.06 406 LEU A N 1
ATOM 3245 C CA . LEU A 1 406 ? -12.455 6.052 -38.657 1.00 91.06 406 LEU A CA 1
ATOM 3246 C C . LEU A 1 406 ? -11.560 7.238 -39.032 1.00 91.06 406 LEU A C 1
ATOM 3248 O O . LEU A 1 406 ? -10.534 7.461 -38.381 1.00 91.06 406 LEU A O 1
ATOM 3252 N N . ASP A 1 407 ? -11.915 7.964 -40.090 1.00 94.31 407 ASP A N 1
ATOM 3253 C CA . ASP A 1 407 ? -11.206 9.189 -40.439 1.00 94.31 407 ASP A CA 1
ATOM 3254 C C . ASP A 1 407 ?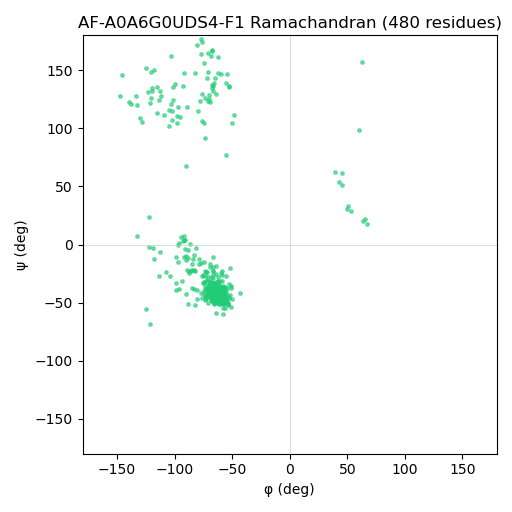 -11.439 10.272 -39.367 1.00 94.31 407 ASP A C 1
ATOM 3256 O O . ASP A 1 407 ? -12.283 10.150 -38.472 1.00 94.31 407 ASP A O 1
ATOM 3260 N N . ASN A 1 408 ? -10.635 11.336 -39.407 1.00 92.62 408 ASN A N 1
ATOM 3261 C CA . ASN A 1 408 ? -10.726 12.395 -38.400 1.00 92.62 408 ASN A CA 1
ATOM 3262 C C . ASN A 1 408 ? -12.093 13.089 -38.418 1.00 92.62 408 ASN A C 1
ATOM 3264 O O . ASN A 1 408 ? -12.550 13.525 -37.365 1.00 92.62 408 ASN A O 1
ATOM 3268 N N . LEU A 1 409 ? -12.731 13.178 -39.589 1.00 93.44 409 LEU A N 1
ATOM 3269 C CA . LEU A 1 409 ? -14.009 13.856 -39.762 1.00 93.44 409 LEU A CA 1
ATOM 3270 C C . LEU A 1 409 ? -15.157 13.049 -39.151 1.00 93.44 409 LEU A C 1
ATOM 3272 O O . LEU A 1 409 ? -15.937 13.603 -38.385 1.00 93.44 409 LEU A O 1
ATOM 3276 N N . ALA A 1 410 ? -15.236 11.744 -39.412 1.00 92.25 410 ALA A N 1
ATOM 3277 C CA . ALA A 1 410 ? -16.239 10.874 -38.812 1.00 92.25 410 ALA A CA 1
ATOM 3278 C C . ALA A 1 410 ? -15.992 10.685 -37.311 1.00 92.25 410 ALA A C 1
ATOM 3280 O O . ALA A 1 410 ? -16.948 10.646 -36.539 1.00 92.25 410 ALA A O 1
ATOM 3281 N N . PHE A 1 411 ? -14.729 10.638 -36.863 1.00 92.88 411 PHE A N 1
ATOM 3282 C CA . PHE A 1 411 ? -14.415 10.642 -35.431 1.00 92.88 411 PHE A CA 1
ATOM 3283 C C . PHE A 1 411 ? -14.891 11.926 -34.754 1.00 92.88 411 PHE A C 1
ATOM 3285 O O . PHE A 1 411 ? -15.582 11.862 -33.739 1.00 92.88 411 PHE A O 1
ATOM 3292 N N . PHE A 1 412 ? -14.571 13.081 -35.338 1.00 93.00 412 PHE A N 1
ATOM 3293 C CA . PHE A 1 412 ? -15.060 14.367 -34.858 1.00 93.00 412 PHE A CA 1
ATOM 3294 C C . PHE A 1 412 ? -16.590 14.425 -34.875 1.00 93.00 412 PHE A C 1
ATOM 3296 O O . PHE A 1 412 ? -17.179 14.866 -33.897 1.00 93.00 412 PHE A O 1
ATOM 3303 N N . GLY A 1 413 ? -17.230 13.898 -35.922 1.00 94.06 413 GLY A N 1
ATOM 3304 C CA . GLY A 1 413 ? -18.680 13.757 -36.017 1.00 94.06 413 GLY A CA 1
ATOM 3305 C C . GLY A 1 413 ? -19.270 12.977 -34.843 1.00 94.06 413 GLY A C 1
ATOM 3306 O O . GLY A 1 413 ? -20.171 13.486 -34.188 1.00 94.06 413 GLY A O 1
ATOM 3307 N N . LEU A 1 414 ? -18.719 11.804 -34.504 1.00 90.94 414 LEU A N 1
ATOM 3308 C CA . LEU A 1 414 ? -19.174 11.000 -33.356 1.00 90.94 414 LEU A CA 1
ATOM 3309 C C . LEU A 1 414 ? -19.005 11.722 -32.010 1.00 90.94 414 LEU A C 1
ATOM 3311 O O . LEU A 1 414 ? -19.861 11.627 -31.123 1.00 90.94 414 LEU A O 1
ATOM 3315 N N . VAL A 1 415 ? -17.893 12.440 -31.833 1.00 92.12 415 VAL A N 1
ATOM 3316 C CA . VAL A 1 415 ? -17.661 13.237 -30.621 1.00 92.12 415 VAL A CA 1
ATOM 3317 C C . VAL A 1 415 ? -18.639 14.406 -30.564 1.00 92.12 415 VAL A C 1
ATOM 3319 O O . VAL A 1 415 ? -19.258 14.629 -29.528 1.00 92.12 415 VAL A O 1
ATOM 3322 N N . LEU A 1 416 ? -18.841 15.108 -31.677 1.00 93.44 416 LEU A N 1
ATOM 3323 C CA . LEU A 1 416 ? -19.759 16.234 -31.776 1.00 93.44 416 LEU A CA 1
ATOM 3324 C C . LEU A 1 416 ? -21.205 15.802 -31.517 1.00 93.44 416 LEU A C 1
ATOM 3326 O O . LEU A 1 416 ? -21.894 16.458 -30.742 1.00 93.44 416 LEU A O 1
ATOM 3330 N N . THR A 1 417 ? -21.656 14.669 -32.065 1.00 89.69 417 THR A N 1
ATOM 3331 C CA . THR A 1 417 ? -22.987 14.125 -31.750 1.00 89.69 417 THR A CA 1
ATOM 3332 C C . THR A 1 417 ? -23.123 13.773 -30.270 1.00 89.69 417 THR A C 1
ATOM 3334 O O . THR A 1 417 ? -24.190 13.967 -29.690 1.00 89.69 417 THR A O 1
ATOM 3337 N N . SER A 1 418 ? -22.046 13.311 -29.627 1.00 89.50 418 SER A N 1
ATOM 3338 C CA . SER A 1 418 ? -22.025 13.032 -28.183 1.00 89.50 418 SER A CA 1
ATOM 3339 C C . SER A 1 418 ? -22.113 14.311 -27.346 1.00 89.50 418 SER A C 1
ATOM 3341 O O . SER A 1 418 ? -22.844 14.355 -26.360 1.00 89.50 418 SER A O 1
ATOM 3343 N N . VAL A 1 419 ? -21.417 15.376 -27.757 1.00 90.50 419 VAL A N 1
ATOM 3344 C CA . VAL A 1 419 ? -21.497 16.6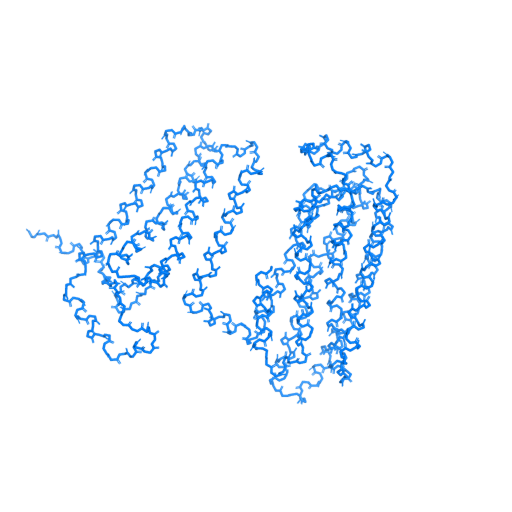98 -27.115 1.00 90.50 419 VAL A CA 1
ATOM 3345 C C . VAL A 1 419 ? -22.891 17.298 -27.288 1.00 90.50 419 VAL A C 1
ATOM 3347 O O . VAL A 1 419 ? -23.487 17.728 -26.306 1.00 90.50 419 VAL A O 1
ATOM 3350 N N . ILE A 1 420 ? -23.437 17.295 -28.510 1.00 89.88 420 ILE A N 1
ATOM 3351 C CA . ILE A 1 420 ? -24.762 17.857 -28.810 1.00 89.88 420 ILE A CA 1
ATOM 3352 C C . ILE A 1 420 ? -25.850 17.099 -28.051 1.00 89.88 420 ILE A C 1
ATOM 3354 O O . ILE A 1 420 ? -26.678 17.732 -27.407 1.00 89.88 420 ILE A O 1
ATOM 3358 N N . SER A 1 421 ? -25.838 15.764 -28.072 1.00 85.12 421 SER A N 1
ATOM 3359 C CA . SER A 1 421 ? -26.820 14.964 -27.324 1.00 85.12 421 SER A CA 1
ATOM 3360 C C . SER A 1 421 ? -26.741 15.219 -25.818 1.00 85.12 421 SER A C 1
ATOM 3362 O O . SER A 1 421 ? -27.771 15.444 -25.189 1.00 85.12 421 SER A O 1
ATOM 3364 N N . SER A 1 422 ? -25.537 15.288 -25.244 1.00 87.94 422 SER A N 1
ATOM 3365 C CA . SER A 1 422 ? -25.350 15.609 -23.820 1.00 87.94 422 SER A CA 1
ATOM 3366 C C . SER A 1 422 ? -25.803 17.035 -23.485 1.00 87.94 422 SER A C 1
ATOM 3368 O O . SER A 1 422 ? -26.408 17.263 -22.438 1.00 87.94 422 SER A O 1
ATOM 3370 N N . GLY A 1 423 ? -25.552 17.988 -24.389 1.00 86.56 423 GLY A N 1
ATOM 3371 C CA . GLY A 1 423 ? -26.004 19.378 -24.298 1.00 86.56 423 GLY A CA 1
ATOM 3372 C C . GLY A 1 423 ? -27.522 19.498 -24.339 1.00 86.56 423 GLY A C 1
ATOM 3373 O O . GLY A 1 423 ? -28.101 20.151 -23.476 1.00 86.56 423 GLY A O 1
ATOM 3374 N N . LEU A 1 424 ? -28.172 18.808 -25.280 1.00 84.00 424 LEU A N 1
ATOM 3375 C CA . LEU A 1 424 ? -29.628 18.727 -25.372 1.00 84.00 424 LEU A CA 1
ATOM 3376 C C . LEU A 1 424 ? -30.227 18.093 -24.114 1.00 84.00 424 LEU A C 1
ATOM 3378 O O . LEU A 1 424 ? -31.194 18.627 -23.588 1.00 84.00 424 LEU A O 1
ATOM 3382 N N . CYS A 1 425 ? -29.635 17.024 -23.574 1.00 78.88 425 CYS A N 1
ATOM 3383 C CA . CYS A 1 425 ? -30.084 16.438 -22.308 1.00 78.88 425 CYS A CA 1
ATOM 3384 C C . CYS A 1 425 ? -29.971 17.429 -21.140 1.00 78.88 425 CYS A C 1
ATOM 3386 O O . CYS A 1 425 ? -30.914 17.561 -20.363 1.00 78.88 425 CYS A O 1
ATOM 3388 N N . GLY A 1 426 ? -28.848 18.146 -21.021 1.00 78.44 426 GLY A N 1
ATOM 3389 C CA . GLY A 1 426 ? -28.672 19.189 -20.005 1.00 78.44 426 GLY A CA 1
ATOM 3390 C C . GLY A 1 426 ? -29.673 20.338 -20.162 1.00 78.44 426 GLY A C 1
ATOM 3391 O O . GLY A 1 426 ? -30.255 20.785 -19.177 1.00 78.44 426 GLY A O 1
ATOM 3392 N N . PHE A 1 427 ? -29.931 20.765 -21.399 1.00 80.31 427 PHE A N 1
ATOM 3393 C CA . PHE A 1 427 ? -30.891 21.814 -21.739 1.00 80.31 427 PHE A CA 1
ATOM 3394 C C . PHE A 1 427 ? -32.337 21.396 -21.451 1.00 80.31 427 PHE A C 1
ATOM 3396 O O . PHE A 1 427 ? -33.071 22.127 -20.797 1.00 80.31 427 PHE A O 1
ATOM 3403 N N . VAL A 1 428 ? -32.748 20.197 -21.868 1.00 79.38 428 VAL A N 1
ATOM 3404 C CA . VAL A 1 428 ? -34.075 19.649 -21.551 1.00 79.38 428 VAL A CA 1
ATOM 3405 C C . VAL A 1 428 ? -34.245 19.523 -20.041 1.00 79.38 428 VAL A C 1
ATOM 3407 O O . VAL A 1 428 ? -35.297 19.877 -19.522 1.00 79.38 428 VAL A O 1
ATOM 3410 N N . ASN A 1 429 ? -33.206 19.084 -19.321 1.00 76.94 429 ASN A N 1
ATOM 3411 C CA . ASN A 1 429 ? -33.252 19.011 -17.864 1.00 76.94 429 ASN A CA 1
ATOM 3412 C C . ASN A 1 429 ? -33.416 20.401 -17.230 1.00 76.94 429 ASN A C 1
ATOM 3414 O O . ASN A 1 429 ? -34.245 20.548 -16.343 1.00 76.94 429 ASN A O 1
ATOM 3418 N N . TYR A 1 430 ? -32.703 21.419 -17.728 1.00 81.12 430 TYR A N 1
ATOM 3419 C CA . TYR A 1 430 ? -32.872 22.816 -17.312 1.00 81.12 430 TYR A CA 1
ATOM 3420 C C . TYR A 1 430 ? -34.300 23.325 -17.533 1.00 81.12 430 TYR A C 1
ATOM 3422 O O . TYR A 1 430 ? -34.899 23.874 -16.613 1.00 81.12 430 TYR A O 1
ATOM 3430 N N . PHE A 1 431 ? -34.865 23.129 -18.728 1.00 78.56 431 PHE A N 1
ATOM 3431 C CA . PHE A 1 431 ? -36.219 23.594 -19.039 1.00 78.56 431 PHE A CA 1
ATOM 3432 C C . PHE A 1 431 ? -37.281 22.845 -18.247 1.00 78.56 431 PHE A C 1
ATOM 3434 O O . PHE A 1 431 ? -38.193 23.477 -17.728 1.00 78.56 431 PHE A O 1
ATOM 3441 N N . ALA A 1 432 ? -37.142 21.527 -18.094 1.00 72.38 432 ALA A N 1
ATOM 3442 C CA . ALA A 1 432 ? -38.011 20.754 -17.216 1.00 72.38 432 ALA A CA 1
ATOM 3443 C C . ALA A 1 432 ? -37.967 21.312 -15.788 1.00 72.38 432 ALA A C 1
ATOM 3445 O O . ALA A 1 432 ? -39.007 21.476 -15.164 1.00 72.38 432 ALA A O 1
ATOM 3446 N N . PHE A 1 433 ? -36.780 21.687 -15.308 1.00 67.81 433 PHE A N 1
ATOM 3447 C CA . PHE A 1 433 ? -36.607 22.305 -14.001 1.00 67.81 433 PHE A CA 1
ATOM 3448 C C . PHE A 1 433 ? -37.298 23.669 -13.884 1.00 67.81 433 PHE A C 1
ATOM 3450 O O . PHE A 1 433 ? -37.992 23.928 -12.912 1.00 67.81 433 PHE A O 1
ATOM 3457 N N . GLN A 1 434 ? -37.129 24.542 -14.880 1.00 73.94 434 GLN A N 1
ATOM 3458 C CA . GLN A 1 434 ? -37.723 25.884 -14.887 1.00 73.94 434 GLN A CA 1
ATOM 3459 C C . GLN A 1 434 ? -39.250 25.846 -15.034 1.00 73.94 434 GLN A C 1
ATOM 3461 O O . GLN A 1 434 ? -39.948 26.578 -14.343 1.00 73.94 434 GLN A O 1
ATOM 3466 N N . ILE A 1 435 ? -39.777 24.979 -15.903 1.00 70.44 435 ILE A N 1
ATOM 3467 C CA . ILE A 1 435 ? -41.220 24.851 -16.162 1.00 70.44 435 ILE A CA 1
ATOM 3468 C C . ILE A 1 435 ? -41.942 24.240 -14.956 1.00 70.44 435 ILE A C 1
ATOM 3470 O O . ILE A 1 435 ? -43.052 24.652 -14.633 1.00 70.44 435 ILE A O 1
ATOM 3474 N N . LEU A 1 436 ? -41.318 23.266 -14.288 1.00 63.72 436 LEU A N 1
ATOM 3475 C CA . LEU A 1 436 ? -41.909 22.583 -13.135 1.00 63.72 436 LEU A CA 1
ATOM 3476 C C . LEU A 1 436 ? -41.721 23.346 -11.814 1.00 63.72 436 LEU A C 1
ATOM 3478 O O . LEU A 1 436 ? -42.333 22.974 -10.818 1.00 63.72 436 LEU A O 1
ATOM 3482 N N . ASN A 1 437 ? -40.920 24.415 -11.794 1.00 61.09 437 ASN A N 1
ATOM 3483 C CA . ASN A 1 437 ? -40.798 25.312 -10.646 1.00 61.09 437 ASN A CA 1
ATOM 3484 C C . ASN A 1 437 ? -41.823 26.446 -10.753 1.00 61.09 437 ASN A C 1
ATOM 3486 O O . ASN A 1 437 ? -41.467 27.610 -10.945 1.00 61.09 437 ASN A O 1
ATOM 3490 N N . THR A 1 438 ? -43.111 26.122 -10.639 1.00 58.22 438 THR A N 1
ATOM 3491 C CA . THR A 1 438 ? -44.135 27.166 -10.505 1.00 58.22 438 THR A CA 1
ATOM 3492 C C . THR A 1 438 ? -44.040 27.829 -9.125 1.00 58.22 438 THR A C 1
ATOM 3494 O O . THR A 1 438 ? -43.651 27.204 -8.136 1.00 58.22 438 THR A O 1
ATOM 3497 N N . SER A 1 439 ? -44.372 29.120 -9.030 1.00 54.84 439 SER A N 1
ATOM 3498 C CA . SER A 1 439 ? -44.257 29.896 -7.783 1.00 54.84 439 SER A CA 1
ATOM 3499 C C . SER A 1 439 ? -45.094 29.336 -6.624 1.00 54.84 439 SER A C 1
ATOM 3501 O O . SER A 1 439 ? -44.755 29.561 -5.464 1.00 54.84 439 SER A O 1
ATOM 3503 N N . GLU A 1 440 ? -46.166 28.595 -6.918 1.00 57.31 440 GLU A N 1
ATOM 3504 C CA . GLU A 1 440 ? -47.042 27.979 -5.912 1.00 57.31 440 GLU A CA 1
ATOM 3505 C C . GLU A 1 440 ? -46.389 26.773 -5.220 1.00 57.31 440 GLU A C 1
ATOM 3507 O O . GLU A 1 440 ? -46.524 26.608 -4.004 1.00 57.31 440 GLU A O 1
ATOM 3512 N N . ASP A 1 441 ? -45.599 25.984 -5.953 1.00 57.62 441 ASP A N 1
ATOM 3513 C CA . ASP A 1 441 ? -44.871 24.842 -5.398 1.00 57.62 441 ASP A CA 1
ATOM 3514 C C . ASP A 1 441 ? -43.800 25.298 -4.395 1.00 57.62 441 ASP A C 1
ATOM 3516 O O . ASP A 1 441 ? -43.622 24.683 -3.344 1.00 57.62 441 ASP A O 1
ATOM 3520 N N . LEU A 1 442 ? -43.132 26.428 -4.657 1.00 55.81 442 LEU A N 1
ATOM 3521 C CA . LEU A 1 442 ? -42.116 26.985 -3.756 1.00 55.81 442 LEU A CA 1
ATOM 3522 C C . LEU A 1 442 ? -42.702 27.378 -2.388 1.00 55.81 442 LEU A C 1
ATOM 3524 O O . LEU A 1 442 ? -42.091 27.102 -1.352 1.00 55.81 442 LEU A O 1
ATOM 3528 N N . VAL A 1 443 ? -43.904 27.967 -2.376 1.00 58.19 443 VAL A N 1
ATOM 3529 C CA . VAL A 1 443 ? -44.632 28.342 -1.149 1.00 58.19 443 VAL A CA 1
ATOM 3530 C C . VAL A 1 443 ? -45.106 27.094 -0.399 1.00 58.19 443 VAL A C 1
ATOM 3532 O O . VAL A 1 443 ? -44.958 27.006 0.824 1.00 58.19 443 VAL A O 1
ATOM 3535 N N . TYR A 1 444 ? -45.602 26.082 -1.120 1.00 60.91 444 TYR A N 1
ATOM 3536 C CA . TYR A 1 444 ? -45.964 24.790 -0.536 1.00 60.91 444 TYR A CA 1
ATOM 3537 C C . TYR A 1 444 ? -44.751 24.098 0.105 1.00 60.91 444 TYR A C 1
ATOM 3539 O O . TYR A 1 444 ? -44.841 23.626 1.242 1.00 60.91 444 TYR A O 1
ATOM 3547 N N . TYR A 1 445 ? -43.584 24.112 -0.544 1.00 58.88 445 TYR A N 1
ATOM 3548 C CA . TYR A 1 445 ? -42.356 23.541 0.014 1.00 58.88 445 TYR A CA 1
ATOM 3549 C C . TYR A 1 445 ? -41.838 24.311 1.225 1.00 58.88 445 TYR A C 1
ATOM 3551 O O . TYR A 1 445 ? -41.497 23.679 2.225 1.00 58.88 445 TYR A O 1
ATOM 3559 N N . GLN A 1 446 ? -41.847 25.647 1.200 1.00 57.81 446 GLN A N 1
ATOM 3560 C CA . GLN A 1 446 ? -41.519 26.457 2.379 1.00 57.81 446 GLN A CA 1
ATOM 3561 C C . GLN A 1 446 ? -42.445 26.129 3.565 1.00 57.81 446 GLN A C 1
ATOM 3563 O O . GLN A 1 446 ? -41.970 25.999 4.694 1.00 57.81 446 GLN A O 1
ATOM 3568 N N . SER A 1 447 ? -43.739 25.893 3.312 1.00 60.19 447 SER A N 1
ATOM 3569 C CA . SER A 1 447 ? -44.704 25.499 4.349 1.00 60.19 447 SER A CA 1
ATOM 3570 C C . SER A 1 447 ? -44.485 24.074 4.889 1.00 60.19 447 SER A C 1
ATOM 3572 O O . SER A 1 447 ? -44.612 23.843 6.093 1.00 60.19 447 SER A O 1
ATOM 3574 N N . LEU A 1 448 ? -44.080 23.120 4.038 1.00 54.91 448 LEU A N 1
ATOM 3575 C CA . LEU A 1 448 ? -43.768 21.742 4.446 1.00 54.91 448 LEU A CA 1
ATOM 3576 C C . LEU A 1 448 ? -42.473 21.639 5.263 1.00 54.91 448 LEU A C 1
ATOM 3578 O O . LEU A 1 448 ? -42.312 20.707 6.055 1.00 54.91 448 LEU A O 1
ATOM 3582 N N . LEU A 1 449 ? -41.543 22.567 5.036 1.00 55.00 449 LEU A N 1
ATOM 3583 C CA . LEU A 1 449 ? -40.212 22.592 5.644 1.00 55.00 449 LEU A CA 1
ATOM 3584 C C . LEU A 1 449 ? -40.176 23.345 6.990 1.00 55.00 449 LEU A C 1
ATOM 3586 O O . LEU A 1 449 ? -39.206 23.203 7.729 1.00 55.00 449 LEU A O 1
ATOM 3590 N N . GLY A 1 450 ? -41.238 24.081 7.341 1.00 51.09 450 GLY A N 1
ATOM 3591 C CA . GLY A 1 450 ? -41.334 24.931 8.538 1.00 51.09 450 GLY A CA 1
ATOM 3592 C C . GLY A 1 450 ? -41.275 24.253 9.925 1.00 51.09 450 GLY A C 1
ATOM 3593 O O . GLY A 1 450 ? -40.735 24.877 10.837 1.00 51.09 450 GLY A O 1
ATOM 3594 N N . PRO A 1 451 ? -41.766 23.013 10.159 1.00 47.31 451 PRO A N 1
ATOM 3595 C CA . PRO A 1 451 ? -41.743 22.424 11.508 1.00 47.31 451 PRO A CA 1
ATOM 3596 C C . PRO A 1 451 ? -40.556 21.487 11.781 1.00 47.31 451 PRO A C 1
ATOM 3598 O O . PRO A 1 451 ? -40.303 21.135 12.933 1.00 47.31 451 PRO A O 1
ATOM 3601 N N . ILE A 1 452 ? -39.839 21.029 10.750 1.00 47.56 452 ILE A N 1
ATOM 3602 C CA . ILE A 1 452 ? -38.719 20.093 10.910 1.00 47.56 452 ILE A CA 1
ATOM 3603 C C . ILE A 1 452 ? -37.444 20.929 10.966 1.00 47.56 452 ILE A C 1
ATOM 3605 O O . ILE A 1 452 ? -37.059 21.509 9.959 1.00 47.56 452 ILE A O 1
ATOM 3609 N N . GLY A 1 453 ? -36.814 21.002 12.142 1.00 43.09 453 GLY A N 1
ATOM 3610 C CA . GLY A 1 453 ? -35.619 21.802 12.440 1.00 43.09 453 GLY A CA 1
ATOM 3611 C C . GLY A 1 453 ? -34.421 21.539 11.521 1.00 43.09 453 GLY A C 1
ATOM 3612 O O . GLY A 1 453 ? -33.449 20.892 11.902 1.00 43.09 453 GLY A O 1
ATOM 3613 N N . TRP A 1 454 ? -34.463 22.082 10.307 1.00 45.81 454 TRP A N 1
ATOM 3614 C CA . TRP A 1 454 ? -33.347 22.089 9.369 1.00 45.81 454 TRP A CA 1
ATOM 3615 C C . TRP A 1 454 ? -32.376 23.245 9.634 1.00 45.81 454 TRP A C 1
ATOM 3617 O O . TRP A 1 454 ? -31.247 23.185 9.153 1.00 45.81 454 TRP A O 1
ATOM 3627 N N . SER A 1 455 ? -32.736 24.238 10.460 1.00 45.28 455 SER A N 1
ATOM 3628 C CA . SER A 1 455 ? -31.796 25.275 10.917 1.00 45.28 455 SER A CA 1
ATOM 3629 C C . SER A 1 455 ? -30.596 24.680 11.670 1.00 45.28 455 SER A C 1
ATOM 3631 O O . SER A 1 455 ? -29.481 25.179 11.525 1.00 45.28 455 SER A O 1
ATOM 3633 N N . GLU A 1 456 ? -30.783 23.556 12.374 1.00 44.16 456 GLU A N 1
ATOM 3634 C CA . GLU A 1 456 ? -29.700 22.801 13.024 1.00 44.16 456 GLU A CA 1
ATOM 3635 C C . GLU A 1 456 ? -28.939 21.850 12.079 1.00 44.16 456 GLU A C 1
ATOM 3637 O O . GLU A 1 456 ? -27.790 21.506 12.360 1.00 44.16 456 GLU A O 1
ATOM 3642 N N . ILE A 1 457 ? -29.538 21.416 10.961 1.00 44.16 457 ILE A N 1
ATOM 3643 C CA . ILE A 1 457 ? -28.942 20.412 10.057 1.00 44.16 457 ILE A CA 1
ATOM 3644 C C . ILE A 1 457 ? -28.253 21.047 8.835 1.00 44.16 457 ILE A C 1
ATOM 3646 O O . ILE A 1 457 ? -27.250 20.502 8.371 1.00 44.16 457 ILE A O 1
ATOM 3650 N N . LEU A 1 458 ? -28.746 22.176 8.309 1.00 46.31 458 LEU A N 1
ATOM 3651 C CA . LEU A 1 458 ? -28.303 22.729 7.018 1.00 46.31 458 LEU A CA 1
ATOM 3652 C C . LEU A 1 458 ? -27.646 24.111 7.048 1.00 46.31 458 LEU A C 1
ATOM 3654 O O . LEU A 1 458 ? -27.002 24.444 6.058 1.00 46.31 458 LEU A O 1
ATOM 3658 N N . GLY A 1 459 ? -27.709 24.864 8.151 1.00 37.97 459 GLY A N 1
ATOM 3659 C CA . GLY A 1 459 ? -26.983 26.132 8.299 1.00 37.97 459 GLY A CA 1
ATOM 3660 C C . GLY A 1 459 ? -27.352 27.199 7.253 1.00 37.97 459 GLY A C 1
ATOM 3661 O O . GLY A 1 459 ? -26.788 27.209 6.157 1.00 37.97 459 GLY A O 1
ATOM 3662 N N . SER A 1 460 ? -28.232 28.113 7.682 1.00 40.53 460 SER A N 1
ATOM 3663 C CA . SER A 1 460 ? -28.760 29.314 7.001 1.00 40.53 460 SER A CA 1
ATOM 3664 C C . SER A 1 460 ? -29.569 29.094 5.715 1.00 40.53 460 SER A C 1
ATOM 3666 O O . SER A 1 460 ? -29.466 28.062 5.061 1.00 40.53 460 SER A O 1
ATOM 3668 N N . GLU A 1 461 ? -30.410 30.083 5.398 1.00 42.53 461 GLU A N 1
ATOM 3669 C CA . GLU A 1 461 ? -31.193 30.212 4.164 1.00 42.53 461 GLU A CA 1
ATOM 3670 C C . GLU A 1 461 ? -30.289 29.969 2.947 1.00 42.53 461 GLU A C 1
ATOM 3672 O O . GLU A 1 461 ? -29.357 30.731 2.696 1.00 42.53 461 GLU A O 1
ATOM 3677 N N . ARG A 1 462 ? -30.496 28.861 2.233 1.00 49.12 462 ARG A N 1
ATOM 3678 C CA . ARG A 1 462 ? -29.748 28.522 1.015 1.00 49.12 462 ARG A CA 1
ATOM 3679 C C . ARG A 1 462 ? -30.712 28.385 -0.151 1.00 49.12 462 ARG A C 1
ATOM 3681 O O . ARG A 1 462 ? -31.850 27.965 0.032 1.00 49.12 462 ARG A O 1
ATOM 3688 N N . ASN A 1 463 ? -30.233 28.720 -1.344 1.00 50.91 463 ASN A N 1
ATOM 3689 C CA . ASN A 1 463 ? -30.990 28.598 -2.584 1.00 50.91 463 ASN A CA 1
ATOM 3690 C C . ASN A 1 463 ? -31.159 27.118 -2.946 1.00 50.91 463 ASN A C 1
ATOM 3692 O O . ASN A 1 463 ? -30.179 26.378 -3.051 1.00 50.91 463 ASN A O 1
ATOM 3696 N N . TYR A 1 464 ? -32.411 26.686 -3.103 1.00 52.31 464 TYR A N 1
ATOM 3697 C CA . TYR A 1 464 ? -32.763 25.313 -3.441 1.00 52.31 464 TYR A CA 1
ATOM 3698 C C . TYR A 1 464 ? -33.424 25.261 -4.805 1.00 52.31 464 TYR A C 1
ATOM 3700 O O . TYR A 1 464 ? -34.347 26.013 -5.104 1.00 52.31 464 TYR A O 1
ATOM 3708 N N . ALA A 1 465 ? -32.984 24.291 -5.588 1.00 51.03 465 ALA A N 1
ATOM 3709 C CA . ALA A 1 465 ? -33.638 23.874 -6.801 1.00 51.03 465 ALA A CA 1
ATOM 3710 C C . ALA A 1 465 ? -34.500 22.646 -6.412 1.00 51.03 465 ALA A C 1
ATOM 3712 O O . ALA A 1 465 ? -33.949 21.620 -5.997 1.00 51.03 465 ALA A O 1
ATOM 3713 N N . ALA A 1 466 ? -35.831 22.704 -6.559 1.00 49.50 466 ALA A N 1
ATOM 3714 C CA . ALA A 1 466 ? -36.741 21.608 -6.196 1.00 49.50 466 ALA A CA 1
ATOM 3715 C C . ALA A 1 466 ? -37.766 21.317 -7.296 1.00 49.50 466 ALA A C 1
ATOM 3717 O O . ALA A 1 466 ? -38.586 22.175 -7.576 1.00 49.50 466 ALA A O 1
ATOM 3718 N N . THR A 1 467 ? -37.789 20.103 -7.849 1.00 46.09 467 THR A N 1
ATOM 3719 C CA . THR A 1 467 ? -38.762 19.725 -8.886 1.00 46.09 467 THR A CA 1
ATOM 3720 C C . THR A 1 467 ? -39.558 18.500 -8.457 1.00 46.09 467 THR A C 1
ATOM 3722 O O . THR A 1 467 ? -38.996 17.493 -8.020 1.00 46.09 467 THR A O 1
ATOM 3725 N N . ARG A 1 468 ? -40.888 18.557 -8.572 1.00 41.12 468 ARG A N 1
ATOM 3726 C CA . ARG A 1 468 ? -41.759 17.411 -8.278 1.00 41.12 468 ARG A CA 1
ATOM 3727 C C . ARG A 1 468 ? -41.524 16.299 -9.306 1.00 41.12 468 ARG A C 1
ATOM 3729 O O . ARG A 1 468 ? -41.431 16.578 -10.499 1.00 41.12 468 ARG A O 1
ATOM 3736 N N . ILE A 1 469 ? -41.435 15.042 -8.864 1.00 44.34 469 ILE A N 1
ATOM 3737 C CA . ILE A 1 469 ? -41.417 13.894 -9.778 1.00 44.34 469 ILE A CA 1
ATOM 3738 C C . ILE A 1 469 ? -42.840 13.740 -10.307 1.00 44.34 469 ILE A C 1
ATOM 3740 O O . ILE A 1 469 ? -43.688 13.102 -9.690 1.00 44.34 469 ILE A O 1
ATOM 3744 N N . VAL A 1 470 ? -43.111 14.374 -11.440 1.00 42.34 470 VAL A N 1
ATOM 3745 C CA . VAL A 1 470 ? -44.320 14.123 -12.219 1.00 42.34 470 VAL A CA 1
ATOM 3746 C C . VAL A 1 470 ? -44.074 12.817 -12.968 1.00 42.34 470 VAL A C 1
ATOM 3748 O O . VAL A 1 470 ? -43.054 12.685 -13.653 1.00 42.34 470 VAL A O 1
ATOM 3751 N N . SER A 1 471 ? -44.937 11.810 -12.798 1.00 35.97 471 SER A N 1
ATOM 3752 C CA . SER A 1 471 ? -44.771 10.584 -13.575 1.00 35.97 471 SER A CA 1
ATOM 3753 C C . SER A 1 471 ? -44.915 10.933 -15.061 1.00 35.97 471 SER A C 1
ATOM 3755 O O . SER A 1 471 ? -45.666 11.837 -15.427 1.00 35.97 471 SER A O 1
ATOM 3757 N N . ILE A 1 472 ? -44.197 10.234 -15.945 1.00 40.88 472 ILE A N 1
ATOM 3758 C CA . ILE A 1 472 ? -44.299 10.467 -17.398 1.00 40.88 472 ILE A CA 1
ATOM 3759 C C . ILE A 1 472 ? -45.761 10.341 -17.878 1.00 40.88 472 ILE A C 1
ATOM 3761 O O . ILE A 1 472 ? -46.144 11.003 -18.838 1.00 40.88 472 ILE A O 1
ATOM 3765 N N . ALA A 1 473 ? -46.592 9.556 -17.177 1.00 37.16 473 ALA A N 1
ATOM 3766 C CA . ALA A 1 473 ? -48.022 9.447 -17.449 1.00 37.16 473 ALA A CA 1
ATOM 3767 C C . ALA A 1 473 ? -48.782 10.758 -17.174 1.00 37.16 473 ALA A C 1
ATOM 3769 O O . ALA A 1 473 ? -49.630 11.136 -17.972 1.00 37.16 473 ALA A O 1
ATOM 3770 N N . ASP A 1 474 ? -48.437 11.494 -16.117 1.00 39.56 474 ASP A N 1
ATOM 3771 C CA . ASP A 1 474 ? -49.101 12.756 -15.758 1.00 39.56 474 ASP A CA 1
ATOM 3772 C C . ASP A 1 474 ? -48.684 13.911 -16.688 1.00 39.56 474 ASP A C 1
ATOM 3774 O O . ASP A 1 474 ? -49.496 14.765 -17.035 1.00 39.56 474 ASP A O 1
ATOM 3778 N N . LEU A 1 475 ? -47.434 13.906 -17.168 1.00 39.75 475 LEU A N 1
ATOM 3779 C CA . LEU A 1 475 ? -46.935 14.860 -18.172 1.00 39.75 475 LEU A CA 1
ATOM 3780 C C . LEU A 1 475 ? -47.569 14.654 -19.557 1.00 39.75 475 LEU A C 1
ATOM 3782 O O . LEU A 1 475 ? -47.750 15.621 -20.295 1.00 39.75 475 LEU A O 1
ATOM 3786 N N . LEU A 1 476 ? -47.928 13.413 -19.903 1.00 40.22 476 LEU A N 1
ATOM 3787 C CA . LEU A 1 476 ? -48.643 13.093 -21.143 1.00 40.22 476 LEU A CA 1
ATOM 3788 C C . LEU A 1 476 ? -50.129 13.481 -21.090 1.00 40.22 476 LEU A C 1
ATOM 3790 O O . LEU A 1 476 ? -50.702 13.770 -22.134 1.00 40.22 476 LEU A O 1
ATOM 3794 N N . ILE A 1 477 ? -50.741 13.543 -19.902 1.00 43.44 477 ILE A N 1
ATOM 3795 C CA . ILE A 1 477 ? -52.155 13.925 -19.731 1.00 43.44 477 ILE A CA 1
ATOM 3796 C C . ILE A 1 477 ? -52.362 15.444 -19.874 1.00 43.44 477 ILE A C 1
ATOM 3798 O O . ILE A 1 477 ? -53.419 15.878 -20.317 1.00 43.44 477 ILE A O 1
ATOM 3802 N N . ILE A 1 478 ? -51.351 16.266 -19.573 1.00 43.78 478 ILE A N 1
ATOM 3803 C CA . ILE A 1 478 ? -51.462 17.739 -19.625 1.00 43.78 478 ILE A CA 1
ATOM 3804 C C . ILE A 1 478 ? -51.349 18.294 -21.066 1.00 43.78 478 ILE A C 1
ATOM 3806 O O . ILE A 1 478 ? -51.680 19.452 -21.306 1.00 43.78 478 ILE A O 1
ATOM 3810 N N . TYR A 1 479 ? -50.924 17.483 -22.044 1.00 37.28 479 TYR A N 1
ATOM 3811 C CA . TYR A 1 479 ? -50.646 17.922 -23.424 1.00 37.28 479 TYR A CA 1
ATOM 3812 C C . TYR A 1 479 ? -51.449 17.192 -24.514 1.00 37.28 479 TYR A C 1
ATOM 3814 O O . TYR A 1 479 ? -51.036 17.167 -25.675 1.00 37.28 479 TYR A O 1
ATOM 3822 N N . ILE A 1 480 ? -52.609 16.631 -24.169 1.00 35.69 480 ILE A N 1
ATOM 3823 C CA . ILE A 1 480 ? -53.615 16.235 -25.161 1.00 35.69 480 ILE A CA 1
ATOM 3824 C C . ILE A 1 480 ? -54.738 17.277 -25.078 1.00 35.69 480 ILE A C 1
ATOM 3826 O O . ILE A 1 480 ? -55.501 17.242 -24.115 1.00 35.69 480 ILE A O 1
ATOM 3830 N N . PRO A 1 481 ? -54.820 18.246 -26.009 1.00 39.03 481 PRO A N 1
ATOM 3831 C CA . PRO A 1 481 ? -56.041 19.022 -26.146 1.00 39.03 481 PRO A CA 1
ATOM 3832 C C . PRO A 1 481 ? -57.139 18.083 -26.665 1.00 39.03 481 PRO A C 1
ATOM 3834 O O . PRO A 1 481 ? -56.856 17.259 -27.539 1.00 39.03 481 PRO A O 1
ATOM 3837 N N . ASP A 1 482 ? -58.345 18.196 -26.103 1.00 39.00 482 ASP A N 1
ATOM 3838 C CA . ASP A 1 482 ? -59.553 17.537 -26.626 1.00 39.00 482 ASP A CA 1
ATOM 3839 C C . ASP A 1 482 ? -59.769 17.816 -28.125 1.00 39.00 482 ASP A C 1
ATOM 3841 O O . ASP A 1 482 ? -59.525 18.970 -28.564 1.00 39.00 482 ASP A O 1
#

Nearest PDB structures (foldseek):
  2ydo-assembly1_A  TM=6.535E-01  e=9.389E-04  Homo sapiens
  6yvr-assembly1_BBB  TM=5.572E-01  e=1.173E-03  Rattus norvegicus
  4xt3-assembly1_A  TM=6.085E-01  e=5.089E-03  Cytomegalovirus
  4xt1-assembly1_A  TM=5.461E-01  e=1.913E-03  Cytomegalovirus
  7rkn-assembly1_R  TM=5.694E-01  e=6.357E-03  Human herpesvirus 5 strain AD169

Radius of gyration: 29.59 Å; Cα contacts (8 Å, |Δi|>4): 520; chains: 1; bounding box: 93×56×75 Å

Foldseek 3Di:
DVLLVLLLVCLVPFDDPLCPLVSVLSNLLSVLLVQLLVLCQAFVWFWDFDPQKIWIQTPHVQSLDAPPSVLVSQLSNQLSLQLLLQSLLLSLVQVLCCQVVVDRDDPVVSVVSSVVSSVLSNVLSVLVCCLFPVPDDPVQLVVLVVVCVVVVDPCSSSVHDITIGRLVSCCVSHVPSVVVSNVVSLVSNVVSLVSNVVRLVVCVVVDDPVSNLVSVLSSVLSVCSNVLCCFLPVVLSVVVVVCSVVSHDDPVSRVVSSVSNSCNSVVSSVSNCVSPPSSVVVVVVLVVPLLNVLVPVLVVQLVVLVVQLVCLVPPDDPVCPLVSVLSVLLSVLSNQLSVLCQAFVWDWDADPQKIWIQRPHVQSQDDPPSVLVSQLSNQLSVQLNVLSVVLSVVQCCCCPVVVDRDDPVVSVVSNVVSNVVSNVRSVVVSVLQVVQPDVVVVVVVVVVCPPPPCCVVPPDDTDIRMGGNDDPVNVVVVPDDD

Mean predicted aligned error: 13.93 Å

pLDDT: mean 79.2, std 14.45, range [35.69, 95.62]